Protein AF-0000000079812083 (afdb_homodimer)

Nearest PDB structures (foldseek):
  7xp0-assembly1_A-2  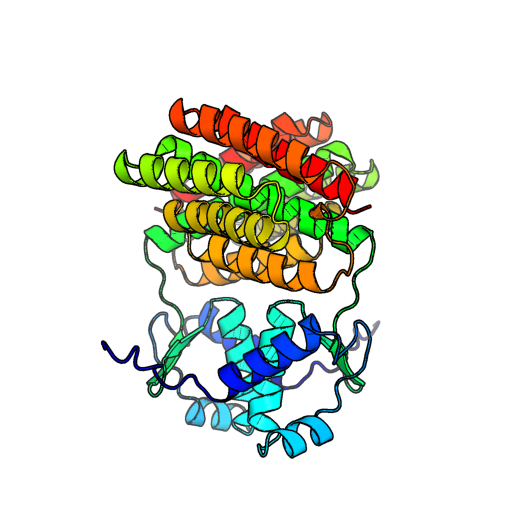TM=9.034E-01  e=1.116E-09  Pseudomonas aeruginosa PAO1
  4p9f-assembly1_A  TM=7.548E-01  e=1.574E-09  Escherichia coli UMEA 3718-1
  3sxy-assembly1_B  TM=8.326E-01  e=1.513E-08  Thermotoga maritima
  3fms-assembly1_A-2  TM=7.587E-01  e=5.713E-08  Thermotoga maritima MSB8
  2hs5-assembly1_A  TM=6.946E-01  e=3.892E-07  Rhodococcus jostii RHA1

Sequence (422 aa):
MSAVTLTPRALYEQVAEQLRQRIFRRELEPGSWIDELKIAEEFGISRTPLREALKVLAAEGLVTMKVRRGAYVTEMSDKDLHDVYHLLSLLESDAAGVVAARATPEQLRELEQLHADLAAAVQDRDRFFTINERIHMRLLEMADNRWRSQMVADLRKVMKLNRHNSLLKQGRIEDSLAEHETILAALRARDPQATVAAMSAHFAHGLEAAGMSAVTLTPRALYEQVAEQLRQRIFRRELEPGSWIDELKIAEEFGISRTPLREALKVLAAEGLVTMKVRRGAYVTEMSDKDLHDVYHLLSLLESDAAGVVAARATPEQLRELEQLHADLAAAVQDRDRFFTINERIHMRLLEMADNRWRSQMVADLRKVMKLNRHNSLLKQGRIEDSLAEHETILAALRARDPQATVAAMSAHFAHGLEAAG

Organism: NCBI:txid164759

InterPro domains:
  IPR000524 Transcription regulator HTH, GntR [PF00392] (11-73)
  IPR000524 Transcription regulator HTH, GntR [PR00035] (33-47)
  IPR000524 Transcription regulator HTH, GntR [PR00035] (47-63)
  IPR000524 Transcription regulator HTH, GntR [PS50949] (9-76)
  IPR000524 Transcription regulator HTH, GntR [SM00345] (15-73)
  IPR000524 Transcription regulator HTH, GntR [cd07377] (11-74)
  IPR008920 Transcription regulator FadR/GntR, C-terminal [G3DSA:1.20.120.530] (77-210)
  IPR008920 Transcription regulator FadR/GntR, C-terminal [SSF48008] (79-208)
  IPR011711 GntR, C-terminal [PF07729] (83-204)
  IPR011711 GntR, C-terminal [SM00895] (83-205)
  IPR036388 Winged helix-like DNA-binding domain superfamily [G3DSA:1.10.10.10] (9-75)
  IPR036390 Winged helix DNA-binding domain superfamily [SSF46785] (8-77)

pLDDT: mean 92.71, std 12.49, range [26.77, 98.94]

Structure (mmCIF, N/CA/C/O backbone):
data_AF-0000000079812083-model_v1
#
loop_
_entity.id
_entity.type
_entity.pdbx_description
1 polymer 'DNA-binding GntR family transcriptional regulator'
#
loop_
_atom_site.group_PDB
_atom_site.id
_atom_site.type_symbol
_atom_site.label_atom_id
_atom_site.label_alt_id
_atom_site.label_comp_id
_atom_site.label_asym_id
_atom_site.label_entity_id
_atom_site.label_seq_id
_atom_site.pdbx_PDB_ins_code
_atom_site.Cartn_x
_atom_site.Cartn_y
_atom_site.Cartn_z
_atom_site.occupancy
_atom_site.B_iso_or_equiv
_atom_site.auth_seq_id
_atom_site.auth_comp_id
_atom_site.auth_asym_id
_atom_site.auth_atom_id
_atom_site.pdbx_PDB_model_num
ATOM 1 N N . MET A 1 1 ? -15.312 31.938 -16.547 1 26.77 1 MET A N 1
ATOM 2 C CA . MET A 1 1 ? -15.031 31.297 -15.25 1 26.77 1 MET A CA 1
ATOM 3 C C . MET A 1 1 ? -15.281 29.797 -15.312 1 26.77 1 MET A C 1
ATOM 5 O O . MET A 1 1 ? -16.391 29.359 -15.648 1 26.77 1 MET A O 1
ATOM 9 N N . SER A 1 2 ? -14.375 28.938 -15.852 1 29.36 2 SER A N 1
ATOM 10 C CA . SER A 1 2 ? -14.508 27.531 -16.188 1 29.36 2 SER A CA 1
ATOM 11 C C . SER A 1 2 ? -14.953 26.719 -14.969 1 29.36 2 SER A C 1
ATOM 13 O O . SER A 1 2 ? -14.312 26.766 -13.914 1 29.36 2 SER A O 1
ATOM 15 N N . ALA A 1 3 ? -16.188 26.609 -14.781 1 29.62 3 ALA A N 1
ATOM 16 C CA . ALA A 1 3 ? -16.875 25.953 -13.672 1 29.62 3 ALA A CA 1
ATOM 17 C C . ALA A 1 3 ? -16.312 24.562 -13.422 1 29.62 3 ALA A C 1
ATOM 19 O O . ALA A 1 3 ? -16.25 23.734 -14.336 1 29.62 3 ALA A O 1
ATOM 20 N N . VAL A 1 4 ? -15.195 24.5 -12.742 1 34.62 4 VAL A N 1
ATOM 21 C CA . VAL A 1 4 ? -14.688 23.203 -12.305 1 34.62 4 VAL A CA 1
ATOM 22 C C . VAL A 1 4 ? -15.844 22.312 -11.867 1 34.62 4 VAL A C 1
ATOM 24 O O . VAL A 1 4 ? -16.531 22.609 -10.883 1 34.62 4 VAL A O 1
ATOM 27 N N . THR A 1 5 ? -16.625 21.938 -12.75 1 34.94 5 THR A N 1
ATOM 28 C CA . THR A 1 5 ? -17.766 21.062 -12.492 1 34.94 5 THR A CA 1
ATOM 29 C C . THR A 1 5 ? -17.359 19.906 -11.57 1 34.94 5 THR A C 1
ATOM 31 O O . THR A 1 5 ? -16.469 19.141 -11.891 1 34.94 5 THR A O 1
ATOM 34 N N . LEU A 1 6 ? -17.359 20.094 -10.312 1 42.25 6 LEU A N 1
ATOM 35 C CA . LEU A 1 6 ? -17.219 19 -9.344 1 42.25 6 LEU A CA 1
ATOM 36 C C . LEU A 1 6 ? -18.062 17.797 -9.758 1 42.25 6 LEU A C 1
ATOM 38 O O . LEU A 1 6 ? -19.266 17.922 -9.984 1 42.25 6 LEU A O 1
ATOM 42 N N . THR A 1 7 ? -17.656 17.047 -10.625 1 47.66 7 THR A N 1
ATOM 43 C CA . THR A 1 7 ? -18.375 15.812 -10.945 1 47.66 7 THR A CA 1
ATOM 44 C C . THR A 1 7 ? -18.938 15.172 -9.68 1 47.66 7 THR A C 1
ATOM 46 O O . THR A 1 7 ? -18.25 15.07 -8.664 1 47.66 7 THR A O 1
ATOM 49 N N . PRO A 1 8 ? -20.156 15.109 -9.445 1 57.25 8 PRO A N 1
ATOM 50 C CA . PRO A 1 8 ? -20.875 14.594 -8.273 1 57.25 8 PRO A CA 1
ATOM 51 C C . PRO A 1 8 ? -20.25 13.305 -7.727 1 57.25 8 PRO A C 1
ATOM 53 O O . PRO A 1 8 ? -20.047 12.352 -8.477 1 57.25 8 PRO A O 1
ATOM 56 N N . ARG A 1 9 ? -19.344 13.398 -6.73 1 72.31 9 ARG A N 1
ATOM 57 C CA . ARG A 1 9 ? -18.844 12.234 -6.02 1 72.31 9 ARG A CA 1
ATOM 58 C C . ARG A 1 9 ? -19.969 11.438 -5.383 1 72.31 9 ARG A C 1
ATOM 60 O O . ARG A 1 9 ? -21.016 12 -5.043 1 72.31 9 ARG A O 1
ATOM 67 N N . ALA A 1 10 ? -19.75 10.133 -5.406 1 86 10 ALA A N 1
ATOM 68 C CA . ALA A 1 10 ? -20.688 9.273 -4.691 1 86 10 ALA A CA 1
ATOM 69 C C . ALA A 1 10 ? -20.859 9.727 -3.246 1 86 10 ALA A C 1
ATOM 71 O O . ALA A 1 10 ? -19.922 10.273 -2.648 1 86 10 ALA A O 1
ATOM 72 N N . LEU A 1 11 ? -22.031 9.68 -2.783 1 89.62 11 LEU A N 1
ATOM 73 C CA . LEU A 1 11 ? -22.359 10.156 -1.443 1 89.62 11 LEU A CA 1
ATOM 74 C C . LEU A 1 11 ? -21.391 9.594 -0.413 1 89.62 11 LEU A C 1
ATOM 76 O O . LEU A 1 11 ? -20.906 10.32 0.459 1 89.62 11 LEU A O 1
ATOM 80 N N . TYR A 1 12 ? -21.016 8.273 -0.472 1 92.25 12 TYR A N 1
ATOM 81 C CA . TYR A 1 12 ? -20.125 7.668 0.514 1 92.25 12 TYR A CA 1
ATOM 82 C C . TYR A 1 12 ? -18.75 8.297 0.455 1 92.25 12 TYR A C 1
ATOM 84 O O . TYR A 1 12 ? -18.062 8.406 1.478 1 92.25 12 TYR A O 1
ATOM 92 N N . GLU A 1 13 ? -18.297 8.734 -0.725 1 93.62 13 GLU A N 1
ATOM 93 C CA . GLU A 1 13 ? -17 9.391 -0.871 1 93.62 13 GLU A CA 1
ATOM 94 C C . GLU A 1 13 ? -17 10.766 -0.212 1 93.62 13 GLU A C 1
ATOM 96 O O . GLU A 1 13 ? -16.016 11.164 0.398 1 93.62 13 GLU A O 1
ATOM 101 N N . GLN A 1 14 ? -18.094 11.477 -0.399 1 94.69 14 GLN A N 1
ATOM 102 C CA . GLN A 1 14 ? -18.25 12.773 0.254 1 94.69 14 GLN A CA 1
ATOM 103 C C . GLN A 1 14 ? -18.234 12.625 1.773 1 94.69 14 GLN A C 1
ATOM 105 O O . GLN A 1 14 ? -17.578 13.398 2.471 1 94.69 14 GLN A O 1
ATOM 110 N N . VAL A 1 15 ? -18.969 11.625 2.205 1 95.75 15 VAL A N 1
ATOM 111 C CA . VAL A 1 15 ? -19.047 11.352 3.637 1 95.75 15 VAL A CA 1
ATOM 112 C C . VAL A 1 15 ? -17.656 10.977 4.156 1 95.75 15 VAL A C 1
ATOM 114 O O . VAL A 1 15 ? -17.219 11.477 5.199 1 95.75 15 VAL A O 1
ATOM 117 N N . ALA A 1 16 ? -16.969 10.125 3.42 1 96.75 16 ALA A N 1
ATOM 118 C CA . ALA A 1 16 ? -15.617 9.719 3.807 1 96.75 16 ALA A CA 1
ATOM 119 C C . ALA A 1 16 ? -14.695 10.93 3.926 1 96.75 16 ALA A C 1
ATOM 121 O O . ALA A 1 16 ? -13.938 11.047 4.891 1 96.75 16 ALA A O 1
ATOM 122 N N . GLU A 1 17 ? -14.797 11.805 2.936 1 96.88 17 GLU A N 1
ATOM 123 C CA . GLU A 1 17 ? -13.953 12.992 2.941 1 96.88 17 GLU A CA 1
ATOM 124 C C . GLU A 1 17 ? -14.266 13.883 4.145 1 96.88 17 GLU A C 1
ATOM 126 O O . GLU A 1 17 ? -13.352 14.414 4.781 1 96.88 17 GLU A O 1
ATOM 131 N N . GLN A 1 18 ? -15.484 14.055 4.488 1 96.56 18 GLN A N 1
ATOM 132 C CA . GLN A 1 18 ? -15.867 14.852 5.648 1 96.56 18 GLN A CA 1
ATOM 133 C C . GLN A 1 18 ? -15.344 14.242 6.941 1 96.56 18 GLN A C 1
ATOM 135 O O . GLN A 1 18 ? -14.836 14.953 7.809 1 96.56 18 GLN A O 1
ATOM 140 N N . LEU A 1 19 ? -15.492 12.93 7.062 1 97.44 19 LEU A N 1
ATOM 141 C CA . LEU A 1 19 ? -14.992 12.242 8.25 1 97.44 19 LEU A CA 1
ATOM 142 C C . LEU A 1 19 ? -13.469 12.344 8.344 1 97.44 19 LEU A C 1
ATOM 144 O O . LEU A 1 19 ? -12.922 12.539 9.43 1 97.44 19 LEU A O 1
ATOM 148 N N . ARG A 1 20 ? -12.766 12.227 7.176 1 97.38 20 ARG A N 1
ATOM 149 C CA . ARG A 1 20 ? -11.32 12.414 7.133 1 97.38 20 ARG A CA 1
ATOM 150 C C . ARG A 1 20 ? -10.914 13.758 7.727 1 97.38 20 ARG A C 1
ATOM 152 O O . ARG A 1 20 ? -10.016 13.828 8.57 1 97.38 20 ARG A O 1
ATOM 159 N N . GLN A 1 21 ? -11.648 14.758 7.309 1 96.69 21 GLN A N 1
ATOM 160 C CA . GLN A 1 21 ? -11.336 16.109 7.762 1 96.69 21 GLN A CA 1
ATOM 161 C C . GLN A 1 21 ? -11.57 16.25 9.258 1 96.69 21 GLN A C 1
ATOM 163 O O . GLN A 1 21 ? -10.789 16.891 9.961 1 96.69 21 GLN A O 1
ATOM 168 N N . ARG A 1 22 ? -12.578 15.656 9.758 1 96.56 22 ARG A N 1
ATOM 169 C CA . ARG A 1 22 ? -12.859 15.719 11.188 1 96.56 22 ARG A CA 1
ATOM 170 C C . ARG A 1 22 ? -11.773 15 11.992 1 96.56 22 ARG A C 1
ATOM 172 O O . ARG A 1 22 ? -11.43 15.43 13.094 1 96.56 22 ARG A O 1
ATOM 179 N N . ILE A 1 23 ? -11.305 13.906 11.445 1 97 23 ILE A N 1
ATOM 180 C CA . ILE A 1 23 ? -10.211 13.172 12.086 1 97 23 ILE A CA 1
ATOM 181 C C . ILE A 1 23 ? -8.953 14.023 12.086 1 97 23 ILE A C 1
ATOM 183 O O . ILE A 1 23 ? -8.297 14.172 13.117 1 97 23 ILE A O 1
ATOM 187 N N . PHE A 1 24 ? -8.656 14.711 10.977 1 94.5 24 PHE A N 1
ATOM 188 C CA . PHE A 1 24 ? -7.445 15.508 10.836 1 94.5 24 PHE A CA 1
ATOM 189 C C . PHE A 1 24 ? -7.508 16.75 11.719 1 94.5 24 PHE A C 1
ATOM 191 O O . PHE A 1 24 ? -6.484 17.188 12.258 1 94.5 24 PHE A O 1
ATOM 198 N N . ARG A 1 25 ? -8.695 17.266 11.922 1 94.44 25 ARG A N 1
ATOM 199 C CA . ARG A 1 25 ? -8.883 18.453 12.742 1 94.44 25 ARG A CA 1
ATOM 200 C C . ARG A 1 25 ? -9.039 18.094 14.211 1 94.44 25 ARG A C 1
ATOM 202 O O . ARG A 1 25 ? -9.328 18.953 15.047 1 94.44 25 ARG A O 1
ATOM 209 N N . ARG A 1 26 ? -9.047 16.828 14.578 1 94.19 26 ARG A N 1
ATOM 210 C CA . ARG A 1 26 ? -9.102 16.297 15.938 1 94.19 26 ARG A CA 1
ATOM 211 C C . ARG A 1 26 ? -10.492 16.469 16.547 1 94.19 26 ARG A C 1
ATOM 213 O O . ARG A 1 26 ? -10.648 16.469 17.766 1 94.19 26 ARG A O 1
ATOM 220 N N . GLU A 1 27 ? -11.414 16.656 15.68 1 95.88 27 GLU A N 1
ATOM 221 C CA . GLU A 1 27 ? -12.797 16.594 16.141 1 95.88 27 GLU A CA 1
ATOM 222 C C . GLU A 1 27 ? -13.195 15.156 16.484 1 95.88 27 GLU A C 1
ATOM 224 O O . GLU A 1 27 ? -14.062 14.93 17.328 1 95.88 27 GLU A O 1
ATOM 229 N N . LEU A 1 28 ? -12.641 14.211 15.82 1 96.81 28 LEU A N 1
ATOM 230 C CA . LEU A 1 28 ? -12.602 12.789 16.156 1 96.81 28 LEU A CA 1
ATOM 231 C C . LEU A 1 28 ? -11.195 12.359 16.547 1 96.81 28 LEU A C 1
ATOM 233 O O . LEU A 1 28 ? -10.336 12.18 15.68 1 96.81 28 LEU A O 1
ATOM 237 N N . GLU A 1 29 ? -10.953 12.133 17.75 1 95.12 29 GLU A N 1
ATOM 238 C CA . GLU A 1 29 ? -9.602 11.938 18.266 1 95.12 29 GLU A CA 1
ATOM 239 C C . GLU A 1 29 ? -9.141 10.5 18.062 1 95.12 29 GLU A C 1
ATOM 241 O O . GLU A 1 29 ? -9.945 9.57 18.094 1 95.12 29 GLU A O 1
ATOM 246 N N . PRO A 1 30 ? -7.852 10.328 17.984 1 95.25 30 PRO A N 1
ATOM 247 C CA . PRO A 1 30 ? -7.336 8.961 17.906 1 95.25 30 PRO A CA 1
ATOM 248 C C . PRO A 1 30 ? -7.785 8.102 19.094 1 95.25 30 PRO A C 1
ATOM 250 O O . PRO A 1 30 ? -7.738 8.562 20.25 1 95.25 30 PRO A O 1
ATOM 253 N N . GLY A 1 31 ? -8.266 6.969 18.781 1 95.69 31 GLY A N 1
ATOM 254 C CA . GLY A 1 31 ? -8.703 6.047 19.812 1 95.69 31 GLY A CA 1
ATOM 255 C C . GLY A 1 31 ? -10.172 6.191 20.156 1 95.69 31 GLY A C 1
ATOM 256 O O . GLY A 1 31 ? -10.742 5.324 20.828 1 95.69 31 GLY A O 1
ATOM 257 N N . SER A 1 32 ? -10.82 7.223 19.688 1 96.75 32 SER A N 1
ATOM 258 C CA . SER A 1 32 ? -12.203 7.484 20.078 1 96.75 32 SER A CA 1
ATOM 259 C C . SER A 1 32 ? -13.18 6.645 19.25 1 96.75 32 SER A C 1
ATOM 261 O O . SER A 1 32 ? -12.914 6.34 18.094 1 96.75 32 SER A O 1
ATOM 263 N N . TRP A 1 33 ? -14.219 6.34 19.844 1 97.44 33 TRP A N 1
ATOM 264 C CA . TRP A 1 33 ? -15.336 5.656 19.188 1 97.44 33 TRP A CA 1
ATOM 265 C C . TRP A 1 33 ? -16.094 6.605 18.266 1 97.44 33 TRP A C 1
ATOM 267 O O . TRP A 1 33 ? -16.328 7.766 18.625 1 97.44 33 TRP A O 1
ATOM 277 N N . ILE A 1 34 ? -16.516 6.102 17.141 1 97.75 34 ILE A N 1
ATOM 278 C CA . ILE A 1 34 ? -17.281 6.875 16.172 1 97.75 34 ILE A CA 1
ATOM 279 C C . ILE A 1 34 ? -18.766 6.562 16.328 1 97.75 34 ILE A C 1
ATOM 281 O O . ILE A 1 34 ? -19.219 5.461 16 1 97.75 34 ILE A O 1
ATOM 285 N N . ASP A 1 35 ? -19.547 7.504 16.766 1 97 35 ASP A N 1
ATOM 286 C CA . ASP A 1 35 ? -21 7.367 16.938 1 97 35 ASP A CA 1
ATOM 287 C C . ASP A 1 35 ? -21.719 7.492 15.594 1 97 35 ASP A C 1
ATOM 289 O O . ASP A 1 35 ? -22.078 8.594 15.18 1 97 35 ASP A O 1
ATOM 293 N N . GLU A 1 36 ? -21.953 6.387 14.969 1 95.94 36 GLU A N 1
ATOM 294 C CA . GLU A 1 36 ? -22.516 6.348 13.617 1 95.94 36 GLU A CA 1
ATOM 295 C C . GLU A 1 36 ? -23.875 7.035 13.57 1 95.94 36 GLU A C 1
ATOM 297 O O . GLU A 1 36 ? -24.172 7.777 12.633 1 95.94 36 GLU A O 1
ATOM 302 N N . LEU A 1 37 ? -24.703 6.773 14.602 1 95.75 37 LEU A N 1
ATOM 303 C CA . LEU A 1 37 ? -26.047 7.344 14.641 1 95.75 37 LEU A CA 1
ATOM 304 C C . LEU A 1 37 ? -25.984 8.867 14.719 1 95.75 37 LEU A C 1
ATOM 306 O O . LEU A 1 37 ? -26.656 9.555 13.945 1 95.75 37 LEU A O 1
ATOM 310 N N . LYS A 1 38 ? -25.234 9.375 15.547 1 96.75 38 LYS A N 1
ATOM 311 C CA . LYS A 1 38 ? -25.094 10.82 15.742 1 96.75 38 LYS A CA 1
ATOM 312 C C . LYS A 1 38 ? -24.562 11.492 14.477 1 96.75 38 LYS A C 1
ATOM 314 O O . LYS A 1 38 ? -25.094 12.523 14.055 1 96.75 38 LYS A O 1
ATOM 319 N N . ILE A 1 39 ? -23.562 10.906 13.844 1 96.44 39 ILE A N 1
ATOM 320 C CA . ILE A 1 39 ? -22.938 11.5 12.672 1 96.44 39 ILE A CA 1
ATOM 321 C C . ILE A 1 39 ? -23.906 11.453 11.492 1 96.44 39 ILE A C 1
ATOM 323 O O . ILE A 1 39 ? -24.016 12.414 10.727 1 96.44 39 ILE A O 1
ATOM 327 N N . ALA A 1 40 ? -24.594 10.312 11.359 1 95.62 40 ALA A N 1
ATOM 328 C CA . ALA A 1 40 ? -25.594 10.203 10.297 1 95.62 40 ALA A CA 1
ATOM 329 C C . ALA A 1 40 ? -26.656 11.281 10.43 1 95.62 40 ALA A C 1
ATOM 331 O O . ALA A 1 40 ? -27.047 11.906 9.445 1 95.62 40 ALA A O 1
ATOM 332 N N . GLU A 1 41 ? -27.094 11.531 11.664 1 95.94 41 GLU A N 1
ATOM 333 C CA . GLU A 1 41 ? -28.078 12.562 11.938 1 95.94 41 GLU A CA 1
ATOM 334 C C . GLU A 1 41 ? -27.531 13.953 11.609 1 95.94 41 GLU A C 1
ATOM 336 O O . GLU A 1 41 ? -28.219 14.758 10.977 1 95.94 41 GLU A O 1
ATOM 341 N N . GLU A 1 42 ? -26.375 14.203 11.93 1 95.69 42 GLU A N 1
ATOM 342 C CA . GLU A 1 42 ? -25.734 15.484 11.672 1 95.69 42 GLU A CA 1
ATOM 343 C C . GLU A 1 42 ? -25.625 15.766 10.172 1 95.69 42 GLU A C 1
ATOM 345 O O . GLU A 1 42 ? -25.797 16.906 9.734 1 95.69 42 GLU A O 1
ATOM 350 N N . PHE A 1 43 ? -25.312 14.688 9.461 1 94.81 43 PHE A N 1
ATOM 351 C CA . PHE A 1 43 ? -25.094 14.844 8.023 1 94.81 43 PHE A CA 1
ATOM 352 C C . PHE A 1 43 ? -26.422 14.758 7.273 1 94.81 43 PHE A C 1
ATOM 354 O O . PHE A 1 43 ? -26.484 15.031 6.074 1 94.81 43 PHE A O 1
ATOM 361 N N . GLY A 1 44 ? -27.484 14.344 7.93 1 95.12 44 GLY A N 1
ATOM 362 C CA . GLY A 1 44 ? -28.781 14.188 7.293 1 95.12 44 GLY A CA 1
ATOM 363 C C . GLY A 1 44 ? -28.844 13.023 6.328 1 95.12 44 GLY A C 1
ATOM 364 O O . GLY A 1 44 ? -29.453 13.117 5.262 1 95.12 44 GLY A O 1
ATOM 365 N N . ILE A 1 45 ? -28.141 12 6.664 1 94.19 45 ILE A N 1
ATOM 366 C CA . ILE A 1 45 ? -28.094 10.828 5.789 1 94.19 45 ILE A CA 1
ATOM 367 C C . ILE A 1 45 ? -28.438 9.578 6.59 1 94.19 45 ILE A C 1
ATOM 369 O O . ILE A 1 45 ? -28.531 9.625 7.82 1 94.19 45 ILE A O 1
ATOM 373 N N . SER A 1 46 ? -28.688 8.492 5.832 1 91.94 46 SER A N 1
ATOM 374 C CA . SER A 1 46 ? -28.859 7.195 6.48 1 91.94 46 SER A CA 1
ATOM 375 C C . SER A 1 46 ? -27.516 6.609 6.91 1 91.94 46 SER A C 1
ATOM 377 O O . SER A 1 46 ? -26.453 7.133 6.551 1 91.94 46 SER A O 1
ATOM 379 N N . ARG A 1 47 ? -27.516 5.492 7.594 1 92.5 47 ARG A N 1
ATOM 380 C CA . ARG A 1 47 ? -26.281 4.871 8.07 1 92.5 47 ARG A CA 1
ATOM 381 C C . ARG A 1 47 ? -25.578 4.113 6.949 1 92.5 47 ARG A C 1
ATOM 383 O O . ARG A 1 47 ? -24.391 3.801 7.055 1 92.5 47 ARG A O 1
ATOM 390 N N . THR A 1 48 ? -26.328 3.85 5.949 1 89.81 48 THR A N 1
ATOM 391 C CA . THR A 1 48 ? -25.781 3.029 4.875 1 89.81 48 THR A CA 1
ATOM 392 C C . THR A 1 48 ? -24.578 3.717 4.23 1 89.81 48 THR A C 1
ATOM 394 O O . THR A 1 48 ? -23.469 3.182 4.242 1 89.81 48 THR A O 1
ATOM 397 N N . PRO A 1 49 ? -24.734 4.922 3.701 1 92.69 49 PRO A N 1
ATOM 398 C CA . PRO A 1 49 ? -23.578 5.582 3.109 1 92.69 49 PRO A CA 1
ATOM 399 C C . PRO A 1 49 ? -22.469 5.863 4.133 1 92.69 49 PRO A C 1
ATOM 401 O O . PRO A 1 49 ? -21.281 5.875 3.783 1 92.69 49 PRO A O 1
ATOM 404 N N . LEU A 1 50 ? -22.828 6.105 5.355 1 95.25 50 LEU A N 1
ATOM 405 C CA . LEU A 1 50 ? -21.844 6.309 6.41 1 95.25 50 LEU A CA 1
ATOM 406 C C . LEU A 1 50 ? -21.016 5.047 6.621 1 95.25 50 LEU A C 1
ATOM 408 O O . LEU A 1 50 ? -19.781 5.121 6.715 1 95.25 50 LEU A O 1
ATOM 412 N N . ARG A 1 51 ? -21.672 3.943 6.648 1 94.62 51 ARG A N 1
ATOM 413 C CA . ARG A 1 51 ? -20.969 2.674 6.848 1 94.62 51 ARG A CA 1
ATOM 414 C C . ARG A 1 51 ? -20.078 2.344 5.656 1 94.62 51 ARG A C 1
ATOM 416 O O . ARG A 1 51 ? -18.984 1.8 5.824 1 94.62 51 ARG A O 1
ATOM 423 N N . GLU A 1 52 ? -20.547 2.664 4.488 1 94.81 52 GLU A N 1
ATOM 424 C CA . GLU A 1 52 ? -19.688 2.537 3.309 1 94.81 52 GLU A CA 1
ATOM 425 C C . GLU A 1 52 ? -18.438 3.412 3.432 1 94.81 52 GLU A C 1
ATOM 427 O O . GLU A 1 52 ? -17.328 2.969 3.129 1 94.81 52 GLU A O 1
ATOM 432 N N . ALA A 1 53 ? -18.625 4.621 3.883 1 95.94 53 ALA A N 1
ATOM 433 C CA . ALA A 1 53 ? -17.531 5.559 4.074 1 95.94 53 ALA A CA 1
ATOM 434 C C . ALA A 1 53 ? -16.531 5.031 5.105 1 95.94 53 ALA A C 1
ATOM 436 O O . ALA A 1 53 ? -15.32 5.156 4.926 1 95.94 53 ALA A O 1
ATOM 437 N N . LEU A 1 54 ? -17.078 4.441 6.168 1 96.94 54 LEU A N 1
ATOM 438 C CA . LEU A 1 54 ? -16.219 3.912 7.23 1 96.94 54 LEU A CA 1
ATOM 439 C C . LEU A 1 54 ? -15.359 2.768 6.715 1 96.94 54 LEU A C 1
ATOM 441 O O . LEU A 1 54 ? -14.219 2.594 7.16 1 96.94 54 LEU A O 1
ATOM 445 N N . LYS A 1 55 ? -15.828 1.975 5.723 1 95.56 55 LYS A N 1
ATOM 446 C CA . LYS A 1 55 ? -15.016 0.916 5.125 1 95.56 55 LYS A CA 1
ATOM 447 C C . LYS A 1 55 ? -13.859 1.498 4.316 1 95.56 55 LYS A C 1
ATOM 449 O O . LYS A 1 55 ? -12.758 0.953 4.324 1 95.56 55 LYS A O 1
ATOM 454 N N . VAL A 1 56 ? -14.148 2.602 3.674 1 94.94 56 VAL A N 1
ATOM 455 C CA . VAL A 1 56 ? -13.102 3.293 2.928 1 94.94 56 VAL A CA 1
ATOM 456 C C . VAL A 1 56 ? -12.023 3.783 3.889 1 94.94 56 VAL A C 1
ATOM 458 O O . VAL A 1 56 ? -10.836 3.537 3.674 1 94.94 56 VAL A O 1
ATOM 461 N N . LEU A 1 57 ? -12.453 4.406 4.98 1 97.56 57 LEU A N 1
ATOM 462 C CA . LEU A 1 57 ? -11.508 4.953 5.949 1 97.56 57 LEU A CA 1
ATOM 463 C C . LEU A 1 57 ? -10.734 3.838 6.648 1 97.56 57 LEU A C 1
ATOM 465 O O . LEU A 1 57 ? -9.57 4.012 6.996 1 97.56 57 LEU A O 1
ATOM 469 N N . ALA A 1 58 ? -11.414 2.688 6.848 1 96.44 58 ALA A N 1
ATOM 470 C CA . ALA A 1 58 ? -10.742 1.53 7.434 1 96.44 58 ALA A CA 1
ATOM 471 C C . ALA A 1 58 ? -9.648 1.004 6.508 1 96.44 58 ALA A C 1
ATOM 473 O O . ALA A 1 58 ? -8.539 0.689 6.961 1 96.44 58 ALA A O 1
ATOM 474 N N . ALA A 1 59 ? -9.938 0.986 5.297 1 93.44 59 ALA A N 1
ATOM 475 C CA . ALA A 1 59 ? -8.961 0.529 4.312 1 93.44 59 ALA A CA 1
ATOM 476 C C . ALA A 1 59 ? -7.773 1.484 4.238 1 93.44 59 ALA A C 1
ATOM 478 O O . ALA A 1 59 ? -6.641 1.06 3.996 1 93.44 59 ALA A O 1
ATOM 479 N N . GLU A 1 60 ? -8.023 2.736 4.453 1 95.38 60 GLU A N 1
ATOM 480 C CA . GLU A 1 60 ? -6.973 3.748 4.441 1 95.38 60 GLU A CA 1
ATOM 481 C C . GLU A 1 60 ? -6.148 3.703 5.727 1 95.38 60 GLU A C 1
ATOM 483 O O . GLU A 1 60 ? -5.09 4.324 5.812 1 95.38 60 GLU A O 1
ATOM 488 N N . GLY A 1 61 ? -6.68 3.041 6.777 1 96.25 61 GLY A N 1
ATOM 489 C CA . GLY A 1 61 ? -5.98 2.922 8.047 1 96.25 61 GLY A CA 1
ATOM 490 C C . GLY A 1 61 ? -6.367 3.996 9.047 1 96.25 61 GLY A C 1
ATOM 491 O O . GLY A 1 61 ? -5.82 4.047 10.148 1 96.25 61 GLY A O 1
ATOM 492 N N . LEU A 1 62 ? -7.324 4.852 8.734 1 97.5 62 LEU A N 1
ATOM 493 C CA . LEU A 1 62 ? -7.703 5.961 9.602 1 97.5 62 LEU A CA 1
ATOM 494 C C . LEU A 1 62 ? -8.703 5.504 10.656 1 97.5 62 LEU A C 1
ATOM 496 O O . LEU A 1 62 ? -8.844 6.141 11.703 1 97.5 62 LEU A O 1
ATOM 500 N N . VAL A 1 63 ? -9.445 4.383 10.312 1 97.81 63 VAL A N 1
ATOM 501 C CA . VAL A 1 63 ? -10.469 3.828 11.188 1 97.81 63 VAL A CA 1
ATOM 502 C C . VAL A 1 63 ? -10.211 2.34 11.406 1 97.81 63 VAL A C 1
ATOM 504 O O . VAL A 1 63 ? -9.773 1.638 10.492 1 97.81 63 VAL A O 1
ATOM 507 N N . THR A 1 64 ? -10.406 1.898 12.602 1 96.75 64 THR A N 1
ATOM 508 C CA . THR A 1 64 ? -10.336 0.481 12.938 1 96.75 64 THR A CA 1
ATOM 509 C C . THR A 1 64 ? -11.727 -0.063 13.273 1 96.75 64 THR A C 1
ATOM 511 O O . THR A 1 64 ? -12.414 0.473 14.141 1 96.75 64 THR A O 1
ATOM 514 N N . MET A 1 65 ? -12.109 -1.123 12.562 1 94.94 65 MET A N 1
ATOM 515 C CA . MET A 1 65 ? -13.375 -1.787 12.844 1 94.94 65 MET A CA 1
ATOM 516 C C . MET A 1 65 ? -13.211 -2.846 13.93 1 94.94 65 MET A C 1
ATOM 518 O O . MET A 1 65 ? -12.297 -3.674 13.859 1 94.94 65 MET A O 1
ATOM 522 N N . LYS A 1 66 ? -13.961 -2.783 14.953 1 93.19 66 LYS A N 1
ATOM 523 C CA . LYS A 1 66 ? -13.961 -3.795 16 1 93.19 66 LYS A CA 1
ATOM 524 C C . LYS A 1 66 ? -15.266 -4.586 16.016 1 93.19 66 LYS A C 1
ATOM 526 O O . LYS A 1 66 ? -16.344 -4.004 16.062 1 93.19 66 LYS A O 1
ATOM 531 N N . VAL A 1 67 ? -15.164 -5.887 15.961 1 87.88 67 VAL A N 1
ATOM 532 C CA . VAL A 1 67 ? -16.328 -6.77 15.883 1 87.88 67 VAL A CA 1
ATOM 533 C C . VAL A 1 67 ? -17.25 -6.516 17.062 1 87.88 67 VAL A C 1
ATOM 535 O O . VAL A 1 67 ? -16.812 -6.531 18.219 1 87.88 67 VAL A O 1
ATOM 538 N N . ARG A 1 68 ? -18.438 -6.176 16.797 1 87.75 68 ARG A N 1
ATOM 539 C CA . ARG A 1 68 ? -19.531 -5.977 17.75 1 87.75 68 ARG A CA 1
ATOM 540 C C . ARG A 1 68 ? -19.297 -4.738 18.609 1 87.75 68 ARG A C 1
ATOM 542 O O . ARG A 1 68 ? -19.953 -4.551 19.625 1 87.75 68 ARG A O 1
ATOM 549 N N . ARG A 1 69 ? -18.219 -3.945 18.297 1 93 69 ARG A N 1
ATOM 550 C CA . ARG A 1 69 ? -17.922 -2.758 19.094 1 93 69 ARG A CA 1
ATOM 551 C C . ARG A 1 69 ? -17.953 -1.5 18.219 1 93 69 ARG A C 1
ATOM 553 O O . ARG A 1 69 ? -17.906 -0.384 18.75 1 93 69 ARG A O 1
ATOM 560 N N . GLY A 1 70 ? -17.953 -1.724 16.906 1 94.44 70 GLY A N 1
ATOM 561 C CA . GLY A 1 70 ? -18.109 -0.572 16.031 1 94.44 70 GLY A CA 1
ATOM 562 C C . GLY A 1 70 ? -16.797 -0.047 15.5 1 94.44 70 GLY A C 1
ATOM 563 O O . GLY A 1 70 ? -15.844 -0.809 15.32 1 94.44 70 GLY A O 1
ATOM 564 N N . ALA A 1 71 ? -16.781 1.222 15.078 1 97 71 ALA A N 1
ATOM 565 C CA . ALA A 1 71 ? -15.633 1.866 14.43 1 97 71 ALA A CA 1
ATOM 566 C C . ALA A 1 71 ? -14.922 2.816 15.391 1 97 71 ALA A C 1
ATOM 568 O O . ALA A 1 71 ? -15.57 3.52 16.172 1 97 71 ALA A O 1
ATOM 569 N N . TYR A 1 72 ? -13.641 2.805 15.375 1 98.12 72 TYR A N 1
ATOM 570 C CA . TYR A 1 72 ? -12.812 3.691 16.172 1 98.12 72 TYR A CA 1
ATOM 571 C C . TYR A 1 72 ? -11.789 4.418 15.312 1 98.12 72 TYR A C 1
ATOM 573 O O . TYR A 1 72 ? -11.297 3.861 14.328 1 98.12 72 TYR A O 1
ATOM 581 N N . VAL A 1 73 ? -11.484 5.629 15.656 1 98.19 73 VAL A N 1
ATOM 582 C CA . VAL A 1 73 ? -10.352 6.281 15.008 1 98.19 73 VAL A CA 1
ATOM 583 C C . VAL A 1 73 ? -9.055 5.562 15.383 1 98.19 73 VAL A C 1
ATOM 585 O O . VAL A 1 73 ? -8.812 5.281 16.562 1 98.19 73 VAL A O 1
ATOM 588 N N . THR A 1 74 ? -8.227 5.27 14.43 1 97.06 74 THR A N 1
ATOM 589 C CA . THR A 1 74 ? -7 4.508 14.641 1 97.06 74 THR A CA 1
ATOM 590 C C . THR A 1 74 ? -6.035 5.27 15.547 1 97.06 74 THR A C 1
ATOM 592 O O . THR A 1 74 ? -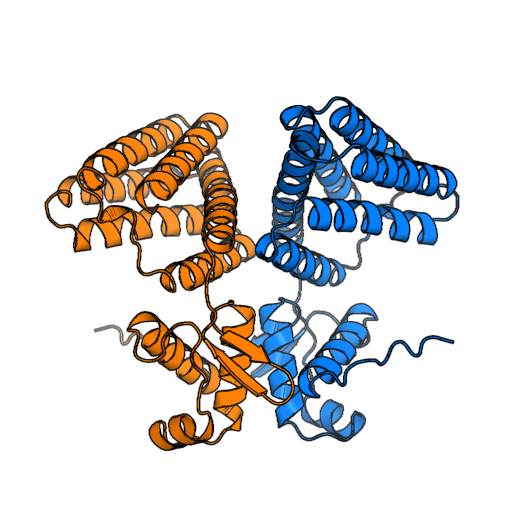5.883 6.488 15.414 1 97.06 74 THR A O 1
ATOM 595 N N . GLU A 1 75 ? -5.434 4.555 16.469 1 94.31 75 GLU A N 1
ATOM 596 C CA . GLU A 1 75 ? -4.355 5.078 17.297 1 94.31 75 GLU A CA 1
ATOM 597 C C . GLU A 1 75 ? -2.996 4.566 16.828 1 94.31 75 GLU A C 1
ATOM 599 O O . GLU A 1 75 ? -2.857 3.396 16.469 1 94.31 75 GLU A O 1
ATOM 604 N N . MET A 1 76 ? -2.068 5.465 16.906 1 91.69 76 MET A N 1
ATOM 605 C CA . MET A 1 76 ? -0.731 5.125 16.438 1 91.69 76 MET A CA 1
ATOM 606 C C . MET A 1 76 ? 0.247 4.996 17.594 1 91.69 76 MET A C 1
ATOM 608 O O . MET A 1 76 ? 0.29 5.855 18.484 1 91.69 76 MET A O 1
ATOM 612 N N . SER A 1 77 ? 0.963 3.893 17.656 1 92.62 77 SER A N 1
ATOM 613 C CA . SER A 1 77 ? 2.088 3.734 18.562 1 92.62 77 SER A CA 1
ATOM 614 C C . SER A 1 77 ? 3.369 4.309 17.969 1 92.62 77 SER A C 1
ATOM 616 O O . SER A 1 77 ? 3.395 4.707 16.812 1 92.62 77 SER A O 1
ATOM 618 N N . ASP A 1 78 ? 4.445 4.359 18.781 1 91.69 78 ASP A N 1
ATOM 619 C CA . ASP A 1 78 ? 5.754 4.762 18.266 1 91.69 78 ASP A CA 1
ATOM 620 C C . ASP A 1 78 ? 6.238 3.805 17.188 1 91.69 78 ASP A C 1
ATOM 622 O O . ASP A 1 78 ? 6.848 4.23 16.203 1 91.69 78 ASP A O 1
ATOM 626 N N . LYS A 1 79 ? 5.961 2.576 17.359 1 95.25 79 LYS A N 1
ATOM 627 C CA . LYS A 1 79 ? 6.336 1.591 16.359 1 95.25 79 LYS A CA 1
ATOM 628 C C . LYS A 1 79 ? 5.586 1.83 15.047 1 95.25 79 LYS A C 1
ATOM 630 O O . LYS A 1 79 ? 6.16 1.709 13.969 1 95.25 79 LYS A O 1
ATOM 635 N N . ASP A 1 80 ? 4.277 2.17 15.195 1 93.81 80 ASP A N 1
ATOM 636 C CA . ASP A 1 80 ? 3.488 2.473 14 1 93.81 80 ASP A CA 1
ATOM 637 C C . ASP A 1 80 ? 4.086 3.648 13.234 1 93.81 80 ASP A C 1
ATOM 639 O O . ASP A 1 80 ? 4.191 3.605 12 1 93.81 80 ASP A O 1
ATOM 643 N N . LEU A 1 81 ? 4.453 4.641 13.984 1 91.75 81 LEU A N 1
ATOM 644 C CA . LEU A 1 81 ? 5.031 5.832 13.367 1 91.75 81 LEU A CA 1
ATOM 645 C C . LEU A 1 81 ? 6.312 5.484 12.609 1 91.75 81 LEU A C 1
ATOM 647 O O . LEU A 1 81 ? 6.484 5.887 11.461 1 91.75 81 LEU A O 1
ATOM 651 N N . HIS A 1 82 ? 7.16 4.723 13.219 1 94.75 82 HIS A N 1
ATOM 652 C CA . HIS A 1 82 ? 8.414 4.301 12.602 1 94.75 82 HIS A CA 1
ATOM 653 C C . HIS A 1 82 ? 8.164 3.461 11.359 1 94.75 82 HIS A C 1
ATOM 655 O O . HIS A 1 82 ? 8.812 3.658 10.328 1 94.75 82 HIS A O 1
ATOM 661 N N . ASP A 1 83 ? 7.23 2.557 11.469 1 96.81 83 ASP A N 1
ATOM 662 C CA . ASP A 1 83 ? 6.922 1.653 10.367 1 96.81 83 ASP A CA 1
ATOM 663 C C . ASP A 1 83 ? 6.371 2.42 9.164 1 96.81 83 ASP A C 1
ATOM 665 O O . ASP A 1 83 ? 6.754 2.156 8.023 1 96.81 83 ASP A O 1
ATOM 669 N N . VAL A 1 84 ? 5.488 3.375 9.414 1 95.69 84 VAL A N 1
ATOM 670 C CA . VAL A 1 84 ? 4.887 4.168 8.344 1 95.69 84 VAL A CA 1
ATOM 671 C C . VAL A 1 84 ? 5.949 5.051 7.695 1 95.69 84 VAL A C 1
ATOM 673 O O . VAL A 1 84 ? 6.027 5.137 6.469 1 95.69 84 VAL A O 1
ATOM 676 N N . TYR A 1 85 ? 6.816 5.676 8.469 1 94.69 85 TYR A N 1
ATOM 677 C CA . TYR A 1 85 ? 7.887 6.508 7.934 1 94.69 85 TYR A CA 1
ATOM 678 C C . TYR A 1 85 ? 8.836 5.688 7.07 1 94.69 85 TYR A C 1
ATOM 680 O O . TYR A 1 85 ? 9.289 6.152 6.02 1 94.69 85 TYR A O 1
ATOM 688 N N . HIS A 1 86 ? 9.102 4.527 7.555 1 97.56 86 HIS A N 1
ATOM 689 C CA . HIS A 1 86 ? 9.969 3.629 6.801 1 97.56 86 HIS A CA 1
ATOM 690 C C . HIS A 1 86 ? 9.398 3.344 5.418 1 97.56 86 HIS A C 1
ATOM 692 O O . HIS A 1 86 ? 10.117 3.406 4.418 1 97.56 86 HIS A O 1
ATOM 698 N N . LEU A 1 87 ? 8.141 3.074 5.371 1 98.5 87 LEU A N 1
ATOM 699 C CA . LEU A 1 87 ? 7.508 2.74 4.102 1 98.5 87 LEU A CA 1
ATOM 700 C C . LEU A 1 87 ? 7.398 3.973 3.209 1 98.5 87 LEU A C 1
ATOM 702 O O . LEU A 1 87 ? 7.57 3.879 1.99 1 98.5 87 LEU A O 1
ATOM 706 N N . LEU A 1 88 ? 7.078 5.156 3.797 1 97.94 88 LEU A N 1
ATOM 707 C CA . LEU A 1 88 ? 7.09 6.391 3.018 1 97.94 88 LEU A CA 1
ATOM 708 C C . LEU A 1 88 ? 8.461 6.629 2.4 1 97.94 88 LEU A C 1
ATOM 710 O O . LEU A 1 88 ? 8.57 6.914 1.205 1 97.94 88 LEU A O 1
ATOM 714 N N . SER A 1 89 ? 9.484 6.469 3.246 1 98.44 89 SER A N 1
ATOM 715 C CA . SER A 1 89 ? 10.852 6.613 2.762 1 98.44 89 SER A CA 1
ATOM 716 C C . SER A 1 89 ? 11.125 5.672 1.595 1 98.44 89 SER A C 1
ATOM 718 O O . SER A 1 89 ? 11.617 6.098 0.548 1 98.44 89 SER A O 1
ATOM 720 N N . LEU A 1 90 ? 10.758 4.461 1.759 1 98.75 90 LEU A N 1
ATOM 721 C CA . LEU A 1 90 ? 11.016 3.434 0.754 1 98.75 90 LEU A CA 1
ATOM 722 C C . LEU A 1 90 ? 10.305 3.766 -0.555 1 98.75 90 LEU A C 1
ATOM 724 O O . LEU A 1 90 ? 10.938 3.807 -1.613 1 98.75 90 LEU A O 1
ATOM 728 N N . LEU A 1 91 ? 9.031 4.051 -0.511 1 98.88 91 LEU A N 1
ATOM 729 C CA . LEU A 1 91 ? 8.188 4.234 -1.687 1 98.88 91 LEU A CA 1
ATOM 730 C C . LEU A 1 91 ? 8.523 5.543 -2.395 1 98.88 91 LEU A C 1
ATOM 732 O O . LEU A 1 91 ? 8.617 5.586 -3.623 1 98.88 91 LEU A O 1
ATOM 736 N N . GLU A 1 92 ? 8.688 6.613 -1.649 1 98.81 92 GLU A N 1
ATOM 737 C CA . GLU A 1 92 ? 8.945 7.91 -2.266 1 98.81 92 GLU A CA 1
ATOM 738 C C . GLU A 1 92 ? 10.375 8 -2.781 1 98.81 92 GLU A C 1
ATOM 740 O O . GLU A 1 92 ? 10.641 8.656 -3.793 1 98.81 92 GLU A O 1
ATOM 745 N N . SER A 1 93 ? 11.359 7.324 -2.061 1 98.88 93 SER A N 1
ATOM 746 C CA . SER A 1 93 ? 12.711 7.246 -2.596 1 98.88 93 SER A CA 1
ATOM 747 C C . SER A 1 93 ? 12.742 6.48 -3.914 1 98.88 93 SER A C 1
ATOM 749 O O . SER A 1 93 ? 13.406 6.898 -4.867 1 98.88 93 SER A O 1
ATOM 751 N N . ASP A 1 94 ? 12.031 5.371 -3.957 1 98.81 94 ASP A N 1
ATOM 752 C CA . ASP A 1 94 ? 11.93 4.602 -5.191 1 98.81 94 ASP A CA 1
ATOM 753 C C . ASP A 1 94 ? 11.352 5.449 -6.324 1 98.81 94 ASP A C 1
ATOM 755 O O . ASP A 1 94 ? 11.859 5.422 -7.445 1 98.81 94 ASP A O 1
ATOM 759 N N . ALA A 1 95 ? 10.234 6.219 -6.047 1 98.88 95 ALA A N 1
ATOM 760 C CA . ALA A 1 95 ? 9.625 7.105 -7.039 1 98.88 95 ALA A CA 1
ATOM 761 C C . ALA A 1 95 ? 10.633 8.133 -7.543 1 98.88 95 ALA A C 1
ATOM 763 O O . ALA A 1 95 ? 10.734 8.367 -8.75 1 98.88 95 ALA A O 1
ATOM 764 N N . ALA A 1 96 ? 11.367 8.711 -6.625 1 98.94 96 ALA A N 1
ATOM 765 C CA . ALA A 1 96 ? 12.367 9.711 -6.992 1 98.94 96 ALA A CA 1
ATOM 766 C C . ALA A 1 96 ? 13.438 9.109 -7.895 1 98.94 96 ALA A C 1
ATOM 768 O O . ALA A 1 96 ? 13.906 9.766 -8.828 1 98.94 96 ALA A O 1
ATOM 769 N N . GLY A 1 97 ? 13.844 7.879 -7.598 1 98.81 97 GLY A N 1
ATOM 770 C CA . GLY A 1 97 ? 14.797 7.195 -8.461 1 98.81 97 GLY A CA 1
ATOM 771 C C . GLY A 1 97 ? 14.281 6.996 -9.875 1 98.81 97 GLY A C 1
ATOM 772 O O . GLY A 1 97 ? 15.023 7.191 -10.836 1 98.81 97 GLY A O 1
ATOM 773 N N . VAL A 1 98 ? 13.055 6.594 -9.992 1 98.75 98 VAL A N 1
ATOM 774 C CA . VAL A 1 98 ? 12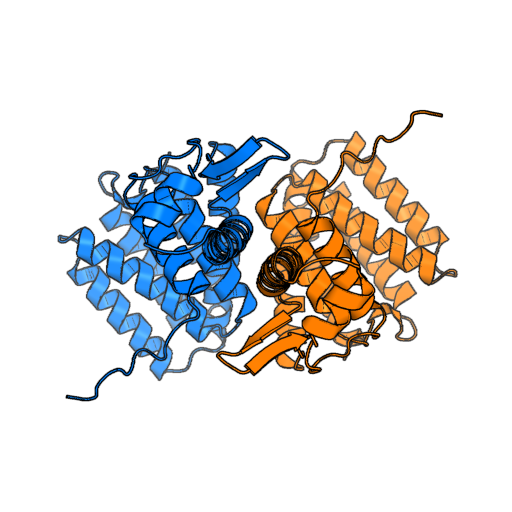.43 6.426 -11.297 1 98.75 98 VAL A CA 1
ATOM 775 C C . VAL A 1 98 ? 12.461 7.75 -12.055 1 98.75 98 VAL A C 1
ATOM 777 O O . VAL A 1 98 ? 12.797 7.785 -13.242 1 98.75 98 VAL A O 1
ATOM 780 N N . VAL A 1 99 ? 12.102 8.844 -11.383 1 98.81 99 VAL A N 1
ATOM 781 C CA . VAL A 1 99 ? 12.062 10.164 -12 1 98.81 99 VAL A CA 1
ATOM 782 C C . VAL A 1 99 ? 13.461 10.562 -12.453 1 98.81 99 VAL A C 1
ATOM 784 O O . VAL A 1 99 ? 13.641 11.109 -13.547 1 98.81 99 VAL A O 1
ATOM 787 N N . ALA A 1 100 ? 14.492 10.312 -11.609 1 98.88 100 ALA A N 1
ATOM 788 C CA . ALA A 1 100 ? 15.867 10.625 -11.977 1 98.88 100 ALA A CA 1
ATOM 789 C C . ALA A 1 100 ? 16.25 9.953 -13.297 1 98.88 100 ALA A C 1
ATOM 791 O O . ALA A 1 100 ? 16.969 10.539 -14.109 1 98.88 100 ALA A O 1
ATOM 792 N N . ALA A 1 101 ? 15.742 8.773 -13.508 1 98.5 101 ALA A N 1
ATOM 793 C CA . ALA A 1 101 ? 16.109 7.973 -14.672 1 98.5 101 ALA A CA 1
ATOM 794 C C . ALA A 1 101 ? 15.32 8.406 -15.906 1 98.5 101 ALA A C 1
ATOM 796 O O . ALA A 1 101 ? 15.797 8.258 -17.031 1 98.5 101 ALA A O 1
ATOM 797 N N . ARG A 1 102 ? 14.133 9.016 -15.688 1 98.06 102 ARG A N 1
ATOM 798 C CA . ARG A 1 102 ? 13.242 9.039 -16.844 1 98.06 102 ARG A CA 1
ATOM 799 C C . ARG A 1 102 ? 12.672 10.438 -17.062 1 98.06 102 ARG A C 1
ATOM 801 O O . ARG A 1 102 ? 12.039 10.703 -18.094 1 98.06 102 ARG A O 1
ATOM 808 N N . ALA A 1 103 ? 12.812 11.352 -16.125 1 98.12 103 ALA A N 1
ATOM 809 C CA . ALA A 1 103 ? 12.156 12.656 -16.219 1 98.12 103 ALA A CA 1
ATOM 810 C C . ALA A 1 103 ? 12.547 13.383 -17.5 1 98.12 103 ALA A C 1
ATOM 812 O O . ALA A 1 103 ? 13.703 13.328 -17.922 1 98.12 103 ALA A O 1
ATOM 813 N N . THR A 1 104 ? 11.648 14.07 -18.141 1 98.38 104 THR A N 1
ATOM 814 C CA . THR A 1 104 ? 11.93 14.953 -19.25 1 98.38 104 THR A CA 1
ATOM 815 C C . THR A 1 104 ? 12.555 16.266 -18.766 1 98.38 104 THR A C 1
ATOM 817 O O . THR A 1 104 ? 12.461 16.594 -17.578 1 98.38 104 THR A O 1
ATOM 820 N N . PRO A 1 105 ? 13.141 16.922 -19.703 1 98.06 105 PRO A N 1
ATOM 821 C CA . PRO A 1 105 ? 13.672 18.234 -19.328 1 98.06 105 PRO A CA 1
ATOM 822 C C . PRO A 1 105 ? 12.594 19.156 -18.766 1 98.06 105 PRO A C 1
ATOM 824 O O . PRO A 1 105 ? 12.859 19.938 -17.828 1 98.06 105 PRO A O 1
ATOM 827 N N . GLU A 1 106 ? 11.445 19.062 -19.297 1 98.44 106 GLU A N 1
ATOM 828 C CA . GLU A 1 106 ? 10.336 19.891 -18.812 1 98.44 106 GLU A CA 1
ATOM 829 C C . GLU A 1 106 ? 9.953 19.516 -17.375 1 98.44 106 GLU A C 1
ATOM 831 O O . GLU A 1 106 ? 9.68 20.391 -16.562 1 98.44 106 GLU A O 1
ATOM 836 N N . GLN A 1 107 ? 9.93 18.266 -17.078 1 98.56 107 GLN A N 1
ATOM 837 C CA . GLN A 1 107 ? 9.617 17.781 -15.734 1 98.56 107 GLN A CA 1
ATOM 838 C C . GLN A 1 107 ? 10.688 18.219 -14.734 1 98.56 107 GLN A C 1
ATOM 840 O O . GLN A 1 107 ? 10.367 18.609 -13.609 1 98.56 107 GLN A O 1
ATOM 845 N N . LEU A 1 108 ? 11.938 18.141 -15.141 1 98.44 108 LEU A N 1
ATOM 846 C CA . LEU A 1 108 ? 13.023 18.547 -14.266 1 98.44 108 LEU A CA 1
ATOM 847 C C . LEU A 1 108 ? 12.945 20.047 -13.977 1 98.44 108 LEU A C 1
ATOM 849 O O . LEU A 1 108 ? 13.18 20.484 -12.844 1 98.44 108 LEU A O 1
ATOM 853 N N . ARG A 1 109 ? 12.617 20.828 -14.984 1 98.5 109 ARG A N 1
ATOM 854 C CA . ARG A 1 109 ? 12.453 22.266 -14.789 1 98.5 109 ARG A CA 1
ATOM 855 C C . ARG A 1 109 ? 11.328 22.562 -13.812 1 98.5 109 ARG A C 1
ATOM 857 O O . ARG A 1 109 ? 11.43 23.484 -13.008 1 98.5 109 ARG A O 1
ATOM 864 N N . GLU A 1 110 ? 10.234 21.828 -13.914 1 98.62 110 GLU A N 1
ATOM 865 C CA . GLU A 1 110 ? 9.133 21.969 -12.977 1 98.62 110 GLU A CA 1
ATOM 866 C C . GLU A 1 110 ? 9.602 21.734 -11.539 1 98.62 110 GLU A C 1
ATOM 868 O O . GLU A 1 110 ? 9.242 22.484 -10.633 1 98.62 110 GLU A O 1
ATOM 873 N N . LEU A 1 111 ? 10.406 20.688 -11.344 1 98.69 111 LEU A N 1
ATOM 874 C CA . LEU A 1 111 ? 10.906 20.359 -10.016 1 98.69 111 LEU A CA 1
ATOM 875 C C . LEU A 1 111 ? 11.859 21.453 -9.523 1 98.69 111 LEU A C 1
ATOM 877 O O . LEU A 1 111 ? 11.875 21.781 -8.336 1 98.69 111 LEU A O 1
ATOM 881 N N . GLU A 1 112 ? 12.648 22 -10.398 1 98.56 112 GLU A N 1
ATOM 882 C CA . GLU A 1 112 ? 13.547 23.094 -10.07 1 98.56 112 GLU A CA 1
ATOM 883 C C . GLU A 1 112 ? 12.766 24.328 -9.617 1 98.56 112 GLU A C 1
ATOM 885 O O . GLU A 1 112 ? 13.156 25 -8.656 1 98.56 112 GLU A O 1
ATOM 890 N N . GLN A 1 113 ? 11.719 24.562 -10.32 1 98.75 113 GLN A N 1
ATOM 891 C CA . GLN A 1 113 ? 10.883 25.703 -9.953 1 98.75 113 GLN A CA 1
ATOM 892 C C . GLN A 1 113 ? 10.242 25.484 -8.578 1 98.75 113 GLN A C 1
ATOM 894 O O . GLN A 1 113 ? 10.18 26.406 -7.77 1 98.75 113 GLN A O 1
ATOM 899 N N . LEU A 1 114 ? 9.727 24.297 -8.312 1 98.69 114 LEU A N 1
ATOM 900 C CA . LEU A 1 114 ? 9.156 23.984 -7.008 1 98.69 114 LEU A CA 1
ATOM 901 C C . LEU A 1 114 ? 10.195 24.156 -5.906 1 98.69 114 LEU A C 1
ATOM 903 O O . LEU A 1 114 ? 9.883 24.656 -4.82 1 98.69 114 LEU A O 1
ATOM 907 N N . HIS A 1 115 ? 11.438 23.75 -6.188 1 98.44 115 HIS A N 1
ATOM 908 C CA . HIS A 1 115 ? 12.508 23.906 -5.211 1 98.44 115 HIS A CA 1
ATOM 909 C C . HIS A 1 115 ? 12.797 25.375 -4.949 1 98.44 115 HIS A C 1
ATOM 911 O O . HIS A 1 115 ? 13.047 25.766 -3.809 1 98.44 115 HIS A O 1
ATOM 917 N N . ALA A 1 116 ? 12.836 26.141 -6.027 1 98.62 116 ALA A N 1
ATOM 918 C CA . ALA A 1 116 ? 13.023 27.594 -5.867 1 98.62 116 ALA A CA 1
ATOM 919 C C . ALA A 1 116 ? 11.93 28.188 -4.996 1 98.62 116 ALA A C 1
ATOM 921 O O . ALA A 1 116 ? 12.203 29.047 -4.145 1 98.62 116 ALA A O 1
ATOM 922 N N . ASP A 1 117 ? 10.664 27.797 -5.219 1 98.62 117 ASP A N 1
ATOM 923 C CA . ASP A 1 117 ? 9.555 28.234 -4.387 1 98.62 117 ASP A CA 1
ATOM 924 C C . ASP A 1 117 ? 9.758 27.812 -2.932 1 98.62 117 ASP A C 1
ATOM 926 O O . ASP A 1 117 ? 9.43 28.562 -2.01 1 98.62 117 ASP A O 1
ATOM 930 N N . LEU A 1 118 ? 10.281 26.562 -2.701 1 98.31 118 LEU A N 1
ATOM 931 C CA . LEU A 1 118 ? 10.562 26.062 -1.366 1 98.31 118 LEU A CA 1
ATOM 932 C C . LEU A 1 118 ? 11.586 26.938 -0.65 1 98.31 118 LEU A C 1
ATOM 934 O O . LEU A 1 118 ? 11.375 27.328 0.501 1 98.31 118 LEU A O 1
ATOM 938 N N . ALA A 1 119 ? 12.617 27.297 -1.349 1 98.19 119 ALA A N 1
ATOM 939 C CA . ALA A 1 119 ? 13.68 28.141 -0.8 1 98.19 119 ALA A CA 1
ATOM 940 C C . ALA A 1 119 ? 13.148 29.531 -0.426 1 98.19 119 ALA A C 1
ATOM 942 O O . ALA A 1 119 ? 13.562 30.109 0.58 1 98.19 119 ALA A O 1
ATOM 943 N N . ALA A 1 120 ? 12.234 30 -1.152 1 98.25 120 ALA A N 1
ATOM 944 C CA . ALA A 1 120 ? 11.664 31.328 -0.926 1 98.25 120 ALA A CA 1
ATOM 945 C C . ALA A 1 120 ? 10.695 31.312 0.254 1 98.25 120 ALA A C 1
ATOM 947 O O . ALA A 1 120 ? 10.32 32.375 0.77 1 98.25 120 ALA A O 1
ATOM 948 N N . ALA A 1 121 ? 10.297 30.094 0.684 1 97.44 121 ALA A N 1
ATOM 949 C CA . ALA A 1 121 ? 9.242 29.969 1.692 1 97.44 121 ALA A CA 1
ATOM 950 C C . ALA A 1 121 ? 9.836 29.672 3.066 1 97.44 121 ALA A C 1
ATOM 952 O O . ALA A 1 121 ? 9.102 29.391 4.016 1 97.44 121 ALA A O 1
ATOM 953 N N . VAL A 1 122 ? 11.133 29.781 3.275 1 95.62 122 VAL A N 1
ATOM 954 C CA . VAL A 1 122 ? 11.812 29.328 4.488 1 95.62 122 VAL A CA 1
ATOM 955 C C . VAL A 1 122 ? 11.281 30.109 5.691 1 95.62 122 VAL A C 1
ATOM 957 O O . VAL A 1 122 ? 11.273 29.594 6.812 1 95.62 122 VAL A O 1
ATOM 960 N N . GLN A 1 123 ? 10.789 31.375 5.473 1 94.88 123 GLN A N 1
ATOM 961 C CA . GLN A 1 123 ? 10.305 32.219 6.57 1 94.88 123 GLN A CA 1
ATOM 962 C C . GLN A 1 123 ? 8.797 32.062 6.75 1 94.88 123 GLN A C 1
ATOM 964 O O . GLN A 1 123 ? 8.195 32.719 7.594 1 94.88 123 GLN A O 1
ATOM 969 N N . ASP A 1 124 ? 8.172 31.328 5.922 1 95.75 124 ASP A N 1
ATOM 970 C CA . ASP A 1 124 ? 6.746 31 5.977 1 95.75 124 ASP A CA 1
ATOM 971 C C . ASP A 1 124 ? 6.527 29.5 6.109 1 95.75 124 ASP A C 1
ATOM 973 O O . ASP A 1 124 ? 6.418 28.797 5.102 1 95.75 124 ASP A O 1
ATOM 977 N N . ARG A 1 125 ? 6.406 29.094 7.309 1 93.12 125 ARG A N 1
ATOM 978 C CA . ARG A 1 125 ? 6.375 27.672 7.641 1 93.12 125 ARG A CA 1
ATOM 979 C C . ARG A 1 125 ? 5.246 26.969 6.906 1 93.12 125 ARG A C 1
ATOM 981 O O . ARG A 1 125 ? 5.449 25.906 6.324 1 93.12 125 ARG A O 1
ATOM 988 N N . ASP A 1 126 ? 4.062 27.5 6.918 1 92.75 126 ASP A N 1
ATOM 989 C CA . ASP A 1 126 ? 2.906 26.875 6.277 1 92.75 126 ASP A CA 1
ATOM 990 C C . ASP A 1 126 ? 3.123 26.734 4.773 1 92.75 126 ASP A C 1
ATOM 992 O O . ASP A 1 126 ? 2.816 25.688 4.195 1 92.75 126 ASP A O 1
ATOM 996 N N . ARG A 1 127 ? 3.613 27.812 4.258 1 95.88 127 ARG A N 1
ATOM 997 C CA . ARG A 1 127 ? 3.898 27.766 2.826 1 95.88 127 ARG A CA 1
ATOM 998 C C . ARG A 1 127 ? 4.992 26.75 2.516 1 95.88 127 ARG A C 1
ATOM 1000 O O . ARG A 1 127 ? 4.906 26.031 1.521 1 95.88 127 ARG A O 1
ATOM 1007 N N . PHE A 1 128 ? 6.062 26.703 3.361 1 96.56 128 PHE A N 1
ATOM 1008 C CA . PHE A 1 128 ? 7.141 25.734 3.193 1 96.56 128 PHE A CA 1
ATOM 1009 C C . PHE A 1 128 ? 6.598 24.312 3.213 1 96.56 128 PHE A C 1
ATOM 1011 O O . PHE A 1 128 ? 6.898 23.516 2.322 1 96.56 128 PHE A O 1
ATOM 1018 N N . PHE A 1 129 ? 5.695 24.031 4.09 1 93.12 129 PHE A N 1
ATOM 1019 C CA . PHE A 1 129 ? 5.109 22.703 4.23 1 93.12 129 PHE A CA 1
ATOM 1020 C C . PHE A 1 129 ? 4.301 22.344 2.992 1 93.12 129 PHE A C 1
ATOM 1022 O O . PHE A 1 129 ? 4.383 21.203 2.504 1 93.12 129 PHE A O 1
ATOM 1029 N N . THR A 1 130 ? 3.551 23.25 2.52 1 95.44 130 THR A N 1
ATOM 1030 C CA . THR A 1 130 ? 2.699 23.016 1.358 1 95.44 130 THR A CA 1
ATOM 1031 C C . THR A 1 130 ? 3.541 22.703 0.126 1 95.44 130 THR A C 1
ATOM 1033 O O . THR A 1 130 ? 3.254 21.75 -0.597 1 95.44 130 THR A O 1
ATOM 1036 N N . ILE A 1 131 ? 4.605 23.453 -0.067 1 97.44 131 ILE A N 1
ATOM 1037 C CA . ILE A 1 131 ? 5.465 23.25 -1.229 1 97.44 131 ILE A CA 1
ATOM 1038 C C . ILE A 1 131 ? 6.238 21.953 -1.088 1 97.44 131 ILE A C 1
ATOM 1040 O O . ILE A 1 131 ? 6.398 21.203 -2.061 1 97.44 131 ILE A O 1
ATOM 1044 N N . ASN A 1 132 ? 6.781 21.703 0.118 1 96.56 132 ASN A N 1
ATOM 1045 C CA . ASN A 1 132 ? 7.457 20.438 0.387 1 96.56 132 ASN A CA 1
ATOM 1046 C C . ASN A 1 132 ? 6.586 19.234 0.003 1 96.56 132 ASN A C 1
ATOM 1048 O O . ASN A 1 132 ? 7.039 18.328 -0.691 1 96.56 132 ASN A O 1
ATOM 1052 N N . GLU A 1 133 ? 5.355 19.234 0.383 1 95.25 133 GLU A N 1
ATOM 1053 C CA . GLU A 1 133 ? 4.418 18.172 0.044 1 95.25 133 GLU A CA 1
ATOM 1054 C C . GLU A 1 133 ? 4.191 18.094 -1.463 1 95.25 133 GLU A C 1
ATOM 1056 O O . GLU A 1 133 ? 4.109 17 -2.029 1 95.25 133 GLU A O 1
ATOM 1061 N N . ARG A 1 134 ? 4.059 19.219 -2.064 1 97.75 134 ARG A N 1
ATOM 1062 C CA . ARG A 1 134 ? 3.842 19.281 -3.506 1 97.75 134 ARG A CA 1
ATOM 1063 C C . ARG A 1 134 ? 5.004 18.641 -4.258 1 97.75 134 ARG A C 1
ATOM 1065 O O . ARG A 1 134 ? 4.797 17.953 -5.27 1 97.75 134 ARG A O 1
ATOM 1072 N N . ILE A 1 135 ? 6.238 18.891 -3.816 1 98.62 135 ILE A N 1
ATOM 1073 C CA . ILE A 1 135 ? 7.41 18.297 -4.445 1 98.62 135 ILE A CA 1
ATOM 1074 C C . ILE A 1 135 ? 7.305 16.766 -4.402 1 98.62 135 ILE A C 1
ATOM 1076 O O . ILE A 1 135 ? 7.48 16.094 -5.422 1 98.62 135 ILE A O 1
ATOM 1080 N N . HIS A 1 136 ? 7.004 16.188 -3.262 1 98.31 136 HIS A N 1
ATOM 1081 C CA . HIS A 1 136 ? 6.863 14.734 -3.115 1 98.31 136 HIS A CA 1
ATOM 1082 C C . HIS A 1 136 ? 5.75 14.195 -4.004 1 98.31 136 HIS A C 1
ATOM 1084 O O . HIS A 1 136 ? 5.93 13.18 -4.684 1 98.31 136 HIS A O 1
ATOM 1090 N N . MET A 1 137 ? 4.617 14.938 -4.039 1 97.94 137 MET A N 1
ATOM 1091 C CA . MET A 1 137 ? 3.477 14.5 -4.84 1 97.94 137 MET A CA 1
ATOM 1092 C C . MET A 1 137 ? 3.803 14.555 -6.328 1 97.94 137 MET A C 1
ATOM 1094 O O . MET A 1 137 ? 3.416 13.656 -7.082 1 97.94 137 MET A O 1
ATOM 1098 N N . ARG A 1 138 ? 4.496 15.578 -6.711 1 98.5 138 ARG A N 1
ATOM 1099 C CA . ARG A 1 138 ? 4.852 15.695 -8.117 1 98.5 138 ARG A CA 1
ATOM 1100 C C . ARG A 1 138 ? 5.801 14.578 -8.547 1 98.5 138 ARG A C 1
ATOM 1102 O O . ARG A 1 138 ? 5.676 14.031 -9.641 1 98.5 138 ARG A O 1
ATOM 1109 N N . LEU A 1 139 ? 6.781 14.289 -7.699 1 98.88 139 LEU A N 1
ATOM 1110 C CA . LEU A 1 139 ? 7.68 13.172 -7.977 1 98.88 139 LEU A CA 1
ATOM 1111 C C . LEU A 1 139 ? 6.895 11.875 -8.156 1 98.88 139 LEU A C 1
ATOM 1113 O O . LEU A 1 139 ? 7.16 11.109 -9.086 1 98.88 139 LEU A O 1
ATOM 1117 N N . LEU A 1 140 ? 5.949 11.625 -7.324 1 98.75 140 LEU A N 1
ATOM 1118 C CA . LEU A 1 140 ? 5.113 10.438 -7.418 1 98.75 140 LEU A CA 1
ATOM 1119 C C . LEU A 1 140 ? 4.34 10.414 -8.734 1 98.75 140 LEU A C 1
ATOM 1121 O O . LEU A 1 140 ? 4.281 9.383 -9.406 1 98.75 140 LEU A O 1
ATOM 1125 N N . GLU A 1 141 ? 3.752 11.578 -9.078 1 98.5 141 GLU A N 1
ATOM 1126 C CA . GLU A 1 141 ? 2.996 11.688 -10.32 1 98.5 141 GLU A CA 1
ATOM 1127 C C . GLU A 1 141 ? 3.885 11.414 -11.531 1 98.5 141 GLU A C 1
ATOM 1129 O O . GLU A 1 141 ? 3.486 10.688 -12.445 1 98.5 141 GLU A O 1
ATOM 1134 N N . MET A 1 142 ? 5.066 11.977 -11.5 1 98.69 142 MET A N 1
ATOM 1135 C CA . MET A 1 142 ? 6.004 11.805 -12.609 1 98.69 142 MET A CA 1
ATOM 1136 C C . MET A 1 142 ? 6.461 10.359 -12.719 1 98.69 142 MET A C 1
ATOM 1138 O O . MET A 1 142 ? 6.715 9.867 -13.82 1 98.69 142 MET A O 1
ATOM 1142 N N . ALA A 1 143 ? 6.617 9.688 -11.539 1 98.56 143 ALA A N 1
ATOM 1143 C CA . ALA A 1 143 ? 7.035 8.289 -11.539 1 98.56 143 ALA A CA 1
ATOM 1144 C C . ALA A 1 143 ? 5.949 7.391 -12.133 1 98.56 143 ALA A C 1
ATOM 1146 O O . ALA A 1 143 ? 6.219 6.25 -12.516 1 98.56 143 ALA A O 1
ATOM 1147 N N . ASP A 1 144 ? 4.711 7.77 -12.102 1 98.12 144 ASP A N 1
ATOM 1148 C CA . ASP A 1 144 ? 3.594 7.23 -12.875 1 98.12 144 ASP A CA 1
ATOM 1149 C C . ASP A 1 144 ? 3.328 5.77 -12.508 1 98.12 144 ASP A C 1
ATOM 1151 O O . ASP A 1 144 ? 3.275 4.906 -13.391 1 98.12 144 ASP A O 1
ATOM 1155 N N . ASN A 1 145 ? 3.223 5.426 -11.289 1 98.44 145 ASN A N 1
ATOM 1156 C CA . ASN A 1 145 ? 2.717 4.184 -10.719 1 98.44 145 ASN A CA 1
ATOM 1157 C C . ASN A 1 145 ? 1.511 4.43 -9.812 1 98.44 145 ASN A C 1
ATOM 1159 O O . ASN A 1 145 ? 1.663 4.879 -8.68 1 98.44 145 ASN A O 1
ATOM 1163 N N . ARG A 1 146 ? 0.368 4.141 -10.32 1 96.5 146 ARG A N 1
ATOM 1164 C CA . ARG A 1 146 ? -0.861 4.523 -9.633 1 96.5 146 ARG A CA 1
ATOM 1165 C C . ARG A 1 146 ? -0.997 3.789 -8.305 1 96.5 146 ARG A C 1
ATOM 1167 O O . ARG A 1 146 ? -1.564 4.324 -7.348 1 96.5 146 ARG A O 1
ATOM 1174 N N . TRP A 1 147 ? -0.491 2.562 -8.195 1 97.19 147 TRP A N 1
ATOM 1175 C CA . TRP A 1 147 ? -0.545 1.809 -6.949 1 97.19 147 TRP A CA 1
ATOM 1176 C C . TRP A 1 147 ? 0.362 2.436 -5.895 1 97.19 147 TRP A C 1
ATOM 1178 O O . TRP A 1 147 ? -0.035 2.588 -4.738 1 97.19 147 TRP A O 1
ATOM 1188 N N . ARG A 1 148 ? 1.562 2.828 -6.316 1 98.5 148 ARG A N 1
ATOM 1189 C CA . ARG A 1 148 ? 2.473 3.51 -5.406 1 98.5 148 ARG A CA 1
ATOM 1190 C C . ARG A 1 148 ? 1.855 4.805 -4.883 1 98.5 148 ARG A C 1
ATOM 1192 O O . ARG A 1 148 ? 1.933 5.094 -3.686 1 98.5 148 ARG A O 1
ATOM 1199 N N . SER A 1 149 ? 1.29 5.578 -5.852 1 98.12 149 SER A N 1
ATOM 1200 C CA . SER A 1 149 ? 0.68 6.852 -5.488 1 98.12 149 SER A CA 1
ATOM 1201 C C . SER A 1 149 ? -0.424 6.66 -4.453 1 98.12 149 SER A C 1
ATOM 1203 O O . SER A 1 149 ? -0.505 7.414 -3.479 1 98.12 149 SER A O 1
ATOM 1205 N N . GLN A 1 150 ? -1.158 5.617 -4.668 1 96.44 150 GLN A N 1
ATOM 1206 C CA . GLN A 1 150 ? -2.248 5.352 -3.734 1 96.44 150 GLN A CA 1
ATOM 1207 C C . GLN A 1 150 ? -1.713 4.926 -2.371 1 96.44 150 GLN A C 1
ATOM 1209 O O . GLN A 1 150 ? -2.205 5.379 -1.335 1 96.44 150 GLN A O 1
ATOM 1214 N N . MET A 1 151 ? -0.723 4.07 -2.301 1 98 151 MET A N 1
ATOM 1215 C CA . MET A 1 151 ? -0.121 3.607 -1.054 1 98 151 MET A CA 1
ATOM 1216 C C . MET A 1 151 ? 0.443 4.777 -0.254 1 98 151 MET A C 1
ATOM 1218 O O . MET A 1 151 ? 0.201 4.887 0.949 1 98 151 MET A O 1
ATOM 1222 N N . VAL A 1 152 ? 1.139 5.652 -0.964 1 98.31 152 VAL A N 1
ATOM 1223 C CA . VAL A 1 152 ? 1.756 6.793 -0.296 1 98.31 152 VAL A CA 1
ATOM 1224 C C . VAL A 1 152 ? 0.673 7.738 0.219 1 98.31 152 VAL A C 1
ATOM 1226 O O . VAL A 1 152 ? 0.763 8.242 1.34 1 98.31 152 VAL A O 1
ATOM 1229 N N . ALA A 1 153 ? -0.364 7.973 -0.63 1 96.88 153 ALA A N 1
ATOM 1230 C CA . ALA A 1 153 ? -1.461 8.844 -0.207 1 96.88 153 ALA A CA 1
ATOM 1231 C C . ALA A 1 153 ? -2.092 8.336 1.088 1 96.88 153 ALA A C 1
ATOM 1233 O O . ALA A 1 153 ? -2.342 9.117 2.01 1 96.88 153 ALA A O 1
ATOM 1234 N N . ASP A 1 154 ? -2.275 7.031 1.171 1 96.25 154 ASP A N 1
ATOM 1235 C CA . ASP A 1 154 ? -2.889 6.449 2.359 1 96.25 154 ASP A CA 1
ATOM 1236 C C . ASP A 1 154 ? -1.96 6.555 3.566 1 96.25 154 ASP A C 1
ATOM 1238 O O . ASP A 1 154 ? -2.396 6.914 4.66 1 96.25 154 ASP A O 1
ATOM 1242 N N . LEU A 1 155 ? -0.681 6.262 3.406 1 97.25 155 LEU A N 1
ATOM 1243 C CA . LEU A 1 155 ? 0.284 6.352 4.496 1 97.25 155 LEU A CA 1
ATOM 1244 C C . LEU A 1 155 ? 0.385 7.781 5.016 1 97.25 155 LEU A C 1
ATOM 1246 O O . LEU A 1 155 ? 0.514 7.996 6.223 1 97.25 155 LEU A O 1
ATOM 1250 N N . ARG A 1 156 ? 0.337 8.734 4.098 1 95.31 156 ARG A N 1
ATOM 1251 C CA . ARG A 1 156 ? 0.428 10.133 4.512 1 95.31 156 ARG A CA 1
ATOM 1252 C C . ARG A 1 156 ? -0.806 10.547 5.305 1 95.31 156 ARG A C 1
ATOM 1254 O O . ARG A 1 156 ? -0.713 11.367 6.219 1 95.31 156 ARG A O 1
ATOM 1261 N N . LYS A 1 157 ? -1.998 9.992 4.941 1 95.19 157 LYS A N 1
ATOM 1262 C CA . LYS A 1 157 ? -3.189 10.227 5.75 1 95.19 157 LYS A CA 1
ATOM 1263 C C . LYS A 1 157 ? -3.01 9.68 7.164 1 95.19 157 LYS A C 1
ATOM 1265 O O . LYS A 1 157 ? -3.352 10.352 8.141 1 95.19 157 LYS A O 1
ATOM 1270 N N . VAL A 1 158 ? -2.459 8.5 7.258 1 95 158 VAL A N 1
ATOM 1271 C CA . VAL A 1 158 ? -2.242 7.863 8.555 1 95 158 VAL A CA 1
ATOM 1272 C C . VAL A 1 158 ? -1.263 8.688 9.383 1 95 158 VAL A C 1
ATOM 1274 O O . VAL A 1 158 ? -1.424 8.82 10.594 1 95 158 VAL A O 1
ATOM 1277 N N . MET A 1 159 ? -0.25 9.289 8.75 1 92.12 159 MET A N 1
ATOM 1278 C CA . MET A 1 159 ? 0.732 10.125 9.43 1 92.12 159 MET A CA 1
ATOM 1279 C C . MET A 1 159 ? 0.06 11.328 10.094 1 92.12 159 MET A C 1
ATOM 1281 O O . MET A 1 159 ? 0.519 11.812 11.125 1 92.12 159 MET A O 1
ATOM 1285 N N . LYS A 1 160 ? -0.996 11.781 9.508 1 91.25 160 LYS A N 1
ATOM 1286 C CA . LYS A 1 160 ? -1.697 12.953 10.023 1 91.25 160 LYS A CA 1
ATOM 1287 C C . LYS A 1 160 ? -2.4 12.633 11.336 1 91.25 160 LYS A C 1
ATOM 1289 O O . LYS A 1 160 ? -2.822 13.547 12.055 1 91.25 160 LYS A O 1
ATOM 1294 N N . LEU A 1 161 ? -2.523 11.367 11.664 1 91.75 161 LEU A N 1
ATOM 1295 C CA . LEU A 1 161 ? -3.086 10.977 12.953 1 91.75 161 LEU A CA 1
ATOM 1296 C C . LEU A 1 161 ? -2.154 11.367 14.094 1 91.75 161 LEU A C 1
ATOM 1298 O O . LEU A 1 161 ? -2.576 11.43 15.25 1 91.75 161 LEU A O 1
ATOM 1302 N N . ASN A 1 162 ? -0.907 11.531 13.742 1 85.06 162 ASN A N 1
ATOM 1303 C CA . ASN A 1 162 ? 0.085 11.891 14.75 1 85.06 162 ASN A CA 1
ATOM 1304 C C . ASN A 1 162 ? 0.246 13.406 14.859 1 85.06 162 ASN A C 1
ATOM 1306 O O . ASN A 1 162 ? 0.176 14.117 13.852 1 85.06 162 ASN A O 1
ATOM 1310 N N . ARG A 1 163 ? 0.301 13.914 16 1 71.62 163 ARG A N 1
ATOM 1311 C CA . ARG A 1 163 ? 0.398 15.344 16.266 1 71.62 163 ARG A CA 1
ATOM 1312 C C . ARG A 1 163 ? 1.798 15.859 15.961 1 71.62 163 ARG A C 1
ATOM 1314 O O . ARG A 1 163 ? 1.982 17.062 15.727 1 71.62 163 ARG A O 1
ATOM 1321 N N . HIS A 1 164 ? 2.641 14.953 15.836 1 65.88 164 HIS A N 1
ATOM 1322 C CA . HIS A 1 164 ? 4.02 15.406 15.711 1 65.88 164 HIS A CA 1
ATOM 1323 C C . HIS A 1 164 ? 4.387 15.664 14.258 1 65.88 164 HIS A C 1
ATOM 1325 O O . HIS A 1 164 ? 4.18 14.797 13.398 1 65.88 164 HIS A O 1
ATOM 1331 N N . ASN A 1 165 ? 4.566 16.906 13.992 1 71.06 165 ASN A N 1
ATOM 1332 C CA . ASN A 1 165 ? 5.094 17.297 12.688 1 71.06 165 ASN A CA 1
ATOM 1333 C C . ASN A 1 165 ? 6.586 17.594 12.75 1 71.06 165 ASN A C 1
ATOM 1335 O O . ASN A 1 165 ? 7.012 18.484 13.5 1 71.06 165 ASN A O 1
ATOM 1339 N N . SER A 1 166 ? 7.301 16.781 12.055 1 72.25 166 SER A N 1
ATOM 1340 C CA . SER A 1 166 ? 8.758 16.875 12.086 1 72.25 166 SER A CA 1
ATOM 1341 C C . SER A 1 166 ? 9.227 18.281 11.734 1 72.25 166 SER A C 1
ATOM 1343 O O . SER A 1 166 ? 10.258 18.734 12.242 1 72.25 166 SER A O 1
ATOM 1345 N N . LEU A 1 167 ? 8.516 18.984 11 1 75.06 167 LEU A N 1
ATOM 1346 C CA . LEU A 1 167 ? 8.961 20.281 10.492 1 75.06 167 LEU A CA 1
ATOM 1347 C C . LEU A 1 167 ? 8.758 21.375 11.539 1 75.06 167 LEU A C 1
ATOM 1349 O O . LEU A 1 167 ? 9.18 22.516 11.336 1 75.06 167 LEU A O 1
ATOM 1353 N N . LEU A 1 168 ? 8.242 20.953 12.664 1 75.31 168 LEU A N 1
ATOM 1354 C CA . LEU A 1 168 ? 7.98 21.922 13.727 1 75.31 168 LEU A CA 1
ATOM 1355 C C . LEU A 1 168 ? 9.195 22.062 14.641 1 75.31 168 LEU A C 1
ATOM 1357 O O . LEU A 1 168 ? 9.297 23.031 15.398 1 75.31 168 LEU A O 1
ATOM 1361 N N . LYS A 1 169 ? 10.094 21.125 14.5 1 79.75 169 LYS A N 1
ATOM 1362 C CA . LYS A 1 169 ? 11.305 21.203 15.32 1 79.75 169 LYS A CA 1
ATOM 1363 C C . LYS A 1 169 ? 12.211 22.344 14.844 1 79.75 169 LYS A C 1
ATOM 1365 O O . LYS A 1 169 ? 12.32 22.594 13.641 1 79.75 169 LYS A O 1
ATOM 1370 N N . GLN A 1 170 ? 12.828 23.047 15.766 1 74.25 170 GLN A N 1
ATOM 1371 C CA . GLN A 1 170 ? 13.727 24.141 15.438 1 74.25 170 GLN A CA 1
ATOM 1372 C C . GLN A 1 170 ? 14.828 23.688 14.492 1 74.25 170 GLN A C 1
ATOM 1374 O O . GLN A 1 170 ? 15.453 22.656 14.703 1 74.25 170 GLN A O 1
ATOM 1379 N N . GLY A 1 171 ? 15.016 24.453 13.398 1 85.12 171 GLY A N 1
ATOM 1380 C CA . GLY A 1 171 ? 16.078 24.188 12.445 1 85.12 171 GLY A CA 1
ATOM 1381 C C . GLY A 1 171 ? 15.703 23.172 11.391 1 85.12 171 GLY A C 1
ATOM 1382 O O . GLY A 1 171 ? 16.453 22.953 10.43 1 85.12 171 GLY A O 1
ATOM 1383 N N . ARG A 1 172 ? 14.57 22.719 11.578 1 89.06 172 ARG A N 1
ATOM 1384 C CA . ARG A 1 172 ? 14.195 21.609 10.719 1 89.06 172 ARG A CA 1
ATOM 1385 C C . ARG A 1 172 ? 13.914 22.078 9.297 1 89.06 172 ARG A C 1
ATOM 1387 O O . ARG A 1 172 ? 14.227 21.391 8.328 1 89.06 172 ARG A O 1
ATOM 1394 N N . ILE A 1 173 ? 13.422 23.281 9.203 1 93.69 173 ILE A N 1
ATOM 139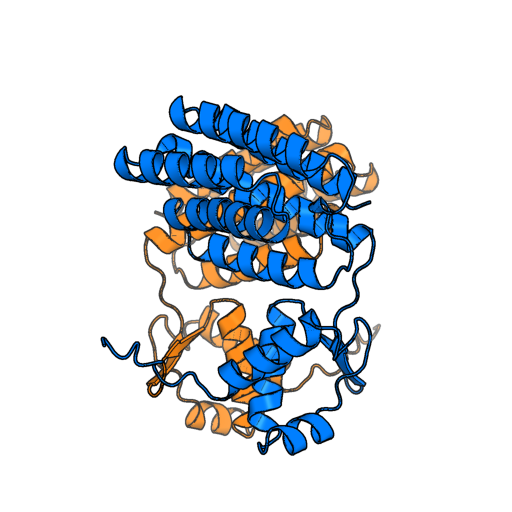5 C CA . ILE A 1 173 ? 13.094 23.812 7.887 1 93.69 173 ILE A CA 1
ATOM 1396 C C . ILE A 1 173 ? 14.367 23.984 7.062 1 93.69 173 ILE A C 1
ATOM 1398 O O . ILE A 1 173 ? 14.43 23.547 5.914 1 93.69 173 ILE A O 1
ATOM 1402 N N . GLU A 1 174 ? 15.398 24.594 7.66 1 94.69 174 GLU A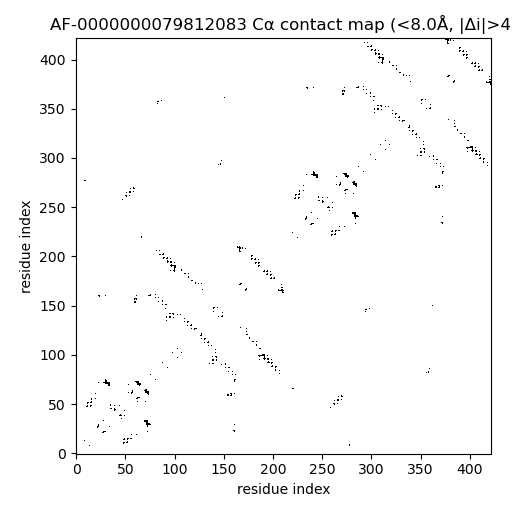 N 1
ATOM 1403 C CA . GLU A 1 174 ? 16.672 24.781 6.973 1 94.69 174 GLU A CA 1
ATOM 1404 C C . GLU A 1 174 ? 17.297 23.453 6.594 1 94.69 174 GLU A C 1
ATOM 1406 O O . GLU A 1 174 ? 17.812 23.297 5.484 1 94.69 174 GLU A O 1
ATOM 1411 N N . ASP A 1 175 ? 17.266 22.531 7.496 1 95.5 175 ASP A N 1
ATOM 1412 C CA . ASP A 1 175 ? 17.797 21.203 7.223 1 95.5 175 ASP A CA 1
ATOM 1413 C C . ASP A 1 175 ? 17.047 20.531 6.07 1 95.5 175 ASP A C 1
ATOM 1415 O O . ASP A 1 175 ? 17.656 19.938 5.18 1 95.5 175 ASP A O 1
ATOM 1419 N N . SER A 1 176 ? 15.75 20.641 6.094 1 96.62 176 SER A N 1
ATOM 1420 C CA . SER A 1 176 ? 14.922 20.047 5.051 1 96.62 176 SER A CA 1
ATOM 1421 C C . SER A 1 176 ? 15.211 20.656 3.689 1 96.62 176 SER A C 1
ATOM 1423 O O . SER A 1 176 ? 15.289 19.953 2.68 1 96.62 176 SER A O 1
ATOM 1425 N N . LEU A 1 177 ? 15.398 21.984 3.709 1 97.75 177 LEU A N 1
ATOM 1426 C CA . LEU A 1 177 ? 15.742 22.656 2.457 1 97.75 177 LEU A CA 1
ATOM 1427 C C . LEU A 1 177 ? 17.047 22.125 1.899 1 97.75 177 LEU A C 1
ATOM 1429 O O . LEU A 1 177 ? 17.156 21.844 0.701 1 97.75 177 LEU A O 1
ATOM 1433 N N . ALA A 1 178 ? 18.047 22.016 2.74 1 97.88 178 ALA A N 1
ATOM 1434 C CA . ALA A 1 178 ? 19.344 21.484 2.32 1 97.88 178 ALA A CA 1
ATOM 1435 C C . ALA A 1 178 ? 19.219 20.062 1.771 1 97.88 178 ALA A C 1
ATOM 1437 O O . ALA A 1 178 ? 19.875 19.719 0.791 1 97.88 178 ALA A O 1
ATOM 1438 N N . GLU A 1 179 ? 18.453 19.297 2.365 1 98 179 GLU A N 1
ATOM 1439 C CA . GLU A 1 179 ? 18.188 17.938 1.92 1 98 179 GLU A CA 1
ATOM 1440 C C . GLU A 1 179 ? 17.547 17.906 0.541 1 98 179 GLU A C 1
ATOM 1442 O O . GLU A 1 179 ? 17.938 17.125 -0.328 1 98 179 GLU A O 1
ATOM 1447 N N . HIS A 1 180 ? 16.531 18.75 0.337 1 98.38 180 HIS A N 1
ATOM 1448 C CA . HIS A 1 180 ? 15.883 18.828 -0.964 1 98.38 180 HIS A CA 1
ATOM 1449 C C . HIS A 1 180 ? 16.859 19.297 -2.043 1 98.38 180 HIS A C 1
ATOM 1451 O O . HIS A 1 180 ? 16.75 18.875 -3.197 1 98.38 180 HIS A O 1
ATOM 1457 N N . GLU A 1 181 ? 17.75 20.172 -1.653 1 98.44 181 GLU A N 1
ATOM 1458 C CA . GLU A 1 181 ? 18.781 20.578 -2.6 1 98.44 181 GLU A CA 1
ATOM 1459 C C . GLU A 1 181 ? 19.625 19.391 -3.062 1 98.44 181 GLU A C 1
ATOM 1461 O O . GLU A 1 181 ? 19.938 19.266 -4.246 1 98.44 181 GLU A O 1
ATOM 1466 N N . THR A 1 182 ? 20 18.578 -2.135 1 98.75 182 THR A N 1
ATOM 1467 C CA . THR A 1 182 ? 20.766 17.375 -2.443 1 98.75 182 THR A CA 1
ATOM 1468 C C . THR A 1 182 ? 19.984 16.453 -3.367 1 98.75 182 THR A C 1
ATOM 1470 O O . THR A 1 182 ? 20.547 15.898 -4.32 1 98.75 182 THR A O 1
ATOM 1473 N N . ILE A 1 183 ? 18.703 16.266 -3.141 1 98.81 183 ILE A N 1
ATOM 1474 C CA . ILE A 1 183 ? 17.828 15.43 -3.971 1 98.81 183 ILE A CA 1
ATOM 1475 C C . ILE A 1 183 ? 17.766 16 -5.387 1 98.81 183 ILE A C 1
ATOM 1477 O O . ILE A 1 183 ? 17.938 15.273 -6.367 1 98.81 183 ILE A O 1
ATOM 1481 N N . LEU A 1 184 ? 17.547 17.359 -5.43 1 98.75 184 LEU A N 1
ATOM 1482 C CA . LEU A 1 184 ? 17.438 18 -6.73 1 98.75 184 LEU A CA 1
ATOM 1483 C C . LEU A 1 184 ? 18.734 17.859 -7.52 1 98.75 184 LEU A C 1
ATOM 1485 O O . LEU A 1 184 ? 18.719 17.641 -8.727 1 98.75 184 LEU A O 1
ATOM 1489 N N . ALA A 1 185 ? 19.891 18.047 -6.84 1 98.75 185 ALA A N 1
ATOM 1490 C CA . ALA A 1 185 ? 21.188 17.891 -7.496 1 98.75 185 ALA A CA 1
ATOM 1491 C C . ALA A 1 185 ? 21.344 16.5 -8.094 1 98.75 185 ALA A C 1
ATOM 1493 O O . ALA A 1 185 ? 21.828 16.344 -9.219 1 98.75 185 ALA A O 1
ATOM 1494 N N . ALA A 1 186 ? 20.922 15.5 -7.367 1 98.88 186 ALA A N 1
ATOM 1495 C CA . ALA A 1 186 ? 20.984 14.125 -7.848 1 98.88 186 ALA A CA 1
ATOM 1496 C C . ALA A 1 186 ? 20.031 13.914 -9.023 1 98.88 186 ALA A C 1
ATOM 1498 O O . ALA A 1 186 ? 20.359 13.195 -9.977 1 98.88 186 ALA A O 1
ATOM 1499 N N . LEU A 1 187 ? 18.828 14.531 -8.977 1 98.81 187 LEU A N 1
ATOM 1500 C CA . LEU A 1 187 ? 17.875 14.477 -10.07 1 98.81 187 LEU A CA 1
ATOM 1501 C C . LEU A 1 187 ? 18.453 15.094 -11.336 1 98.81 187 LEU A C 1
ATOM 1503 O O . LEU A 1 187 ? 18.359 14.516 -12.422 1 98.81 187 LEU A O 1
ATOM 1507 N N . ARG A 1 188 ? 19.094 16.203 -11.164 1 98.12 188 ARG A N 1
ATOM 1508 C CA . ARG A 1 188 ? 19.703 16.906 -12.289 1 98.12 188 ARG A CA 1
ATOM 1509 C C . ARG A 1 188 ? 20.812 16.078 -12.922 1 98.12 188 ARG A C 1
ATOM 1511 O O . ARG A 1 188 ? 21 16.109 -14.141 1 98.12 188 ARG A O 1
ATOM 1518 N N . ALA A 1 189 ? 21.531 15.391 -12.086 1 98.44 189 ALA A N 1
ATOM 1519 C CA . ALA A 1 189 ? 22.625 14.547 -12.547 1 98.44 189 ALA A CA 1
ATOM 1520 C C . ALA A 1 189 ? 22.125 13.25 -13.156 1 98.44 189 ALA A C 1
ATOM 1522 O O . ALA A 1 189 ? 22.906 12.422 -13.625 1 98.44 189 ALA A O 1
ATOM 1523 N N . ARG A 1 190 ? 20.844 13.047 -13.094 1 98.5 190 ARG A N 1
ATOM 1524 C CA . ARG A 1 190 ? 20.219 11.828 -13.594 1 98.5 190 ARG A CA 1
ATOM 1525 C C . ARG A 1 190 ? 20.844 10.594 -12.945 1 98.5 190 ARG A C 1
ATOM 1527 O O . ARG A 1 190 ? 21.172 9.625 -13.633 1 98.5 190 ARG A O 1
ATOM 1534 N N . ASP A 1 191 ? 21.016 10.633 -11.727 1 98.69 191 ASP A N 1
ATOM 1535 C CA . ASP A 1 191 ? 21.609 9.555 -10.945 1 98.69 191 ASP A CA 1
ATOM 1536 C C . ASP A 1 191 ? 20.578 8.922 -10 1 98.69 191 ASP A C 1
ATOM 1538 O O . ASP A 1 191 ? 20.438 9.359 -8.859 1 98.69 191 ASP A O 1
ATOM 1542 N N . PRO A 1 192 ? 19.938 7.84 -10.438 1 98.69 192 PRO A N 1
ATOM 1543 C CA . PRO A 1 192 ? 18.875 7.23 -9.641 1 98.69 192 PRO A CA 1
ATOM 1544 C C . PRO A 1 192 ? 19.359 6.77 -8.266 1 98.69 192 PRO A C 1
ATOM 1546 O O . PRO A 1 192 ? 18.688 6.977 -7.262 1 98.69 192 PRO A O 1
ATOM 1549 N N . GLN A 1 193 ? 20.516 6.188 -8.242 1 98.25 193 GLN A N 1
ATOM 1550 C CA . GLN A 1 193 ? 21.016 5.656 -6.977 1 98.25 193 GLN A CA 1
ATOM 1551 C C . GLN A 1 193 ? 21.266 6.777 -5.969 1 98.25 193 GLN A C 1
ATOM 1553 O O . GLN A 1 193 ? 20.859 6.676 -4.812 1 98.25 193 GLN A O 1
ATOM 1558 N N . ALA A 1 194 ? 21.891 7.824 -6.422 1 98.75 194 ALA A N 1
ATOM 1559 C CA . ALA A 1 194 ? 22.141 8.969 -5.547 1 98.75 194 ALA A CA 1
ATOM 1560 C C . ALA A 1 194 ? 20.828 9.625 -5.121 1 98.75 194 ALA A C 1
ATOM 1562 O O . ALA A 1 194 ? 20.719 10.102 -3.99 1 98.75 194 ALA A O 1
ATOM 1563 N N . THR A 1 195 ? 19.875 9.695 -6.027 1 98.88 195 THR A N 1
ATOM 1564 C CA . THR A 1 195 ? 18.594 10.305 -5.727 1 98.88 195 THR A CA 1
ATOM 1565 C C . THR A 1 195 ? 17.859 9.516 -4.641 1 98.88 195 THR A C 1
ATOM 1567 O O . THR A 1 195 ? 17.344 10.094 -3.684 1 98.88 195 THR A O 1
ATOM 1570 N N . VAL A 1 196 ? 17.859 8.156 -4.766 1 98.75 196 VAL A N 1
ATOM 1571 C CA . VAL A 1 196 ? 17.234 7.289 -3.781 1 98.75 196 VAL A CA 1
ATOM 1572 C C . VAL A 1 196 ? 17.891 7.48 -2.418 1 98.75 196 VAL A C 1
ATOM 1574 O O . VAL A 1 196 ? 17.203 7.641 -1.405 1 98.75 196 VAL A O 1
ATOM 1577 N N . ALA A 1 197 ? 19.172 7.496 -2.422 1 98.56 197 ALA A N 1
ATOM 1578 C CA . ALA A 1 197 ? 19.922 7.645 -1.172 1 98.56 197 ALA A CA 1
ATOM 1579 C C . ALA A 1 197 ? 19.609 8.984 -0.509 1 98.56 197 ALA A C 1
ATOM 1581 O O . ALA A 1 197 ? 19.406 9.055 0.706 1 98.56 197 ALA A O 1
ATOM 1582 N N . ALA A 1 198 ? 19.578 10.062 -1.302 1 98.75 198 ALA A N 1
ATOM 1583 C CA . ALA A 1 198 ? 19.312 11.398 -0.779 1 98.75 198 ALA A CA 1
ATOM 1584 C C . ALA A 1 198 ? 17.906 11.492 -0.211 1 98.75 198 ALA A C 1
ATOM 1586 O O . ALA A 1 198 ? 17.703 12.07 0.858 1 98.75 198 ALA A O 1
ATOM 1587 N N . MET A 1 199 ? 16.938 10.953 -0.879 1 98.69 199 MET A N 1
ATOM 1588 C CA . MET A 1 199 ? 15.547 10.977 -0.41 1 98.69 199 MET A CA 1
ATOM 1589 C C . MET A 1 199 ? 15.391 10.156 0.865 1 98.69 199 MET A C 1
ATOM 1591 O O . MET A 1 199 ? 14.719 10.578 1.806 1 98.69 199 MET A O 1
ATOM 1595 N N . SER A 1 200 ? 16 8.992 0.876 1 98.06 200 SER A N 1
ATOM 1596 C CA . SER A 1 200 ? 15.969 8.156 2.074 1 98.06 200 SER A CA 1
ATOM 1597 C C . SER A 1 200 ? 16.562 8.891 3.273 1 98.06 200 SER A C 1
ATOM 1599 O O . SER A 1 200 ? 16 8.836 4.375 1 98.06 200 SER A O 1
ATOM 1601 N N . ALA A 1 201 ? 17.672 9.57 3.051 1 97.69 201 ALA A N 1
ATOM 1602 C CA . ALA A 1 201 ? 18.297 10.352 4.117 1 97.69 201 ALA A CA 1
ATOM 1603 C C . ALA A 1 201 ? 17.375 11.469 4.594 1 97.69 201 ALA A C 1
ATOM 1605 O O . ALA A 1 201 ? 17.297 11.75 5.793 1 97.69 201 ALA A O 1
ATOM 1606 N N . HIS A 1 202 ? 16.688 12.172 3.666 1 97.12 202 HIS A N 1
ATOM 1607 C CA . HIS A 1 202 ? 15.719 13.219 3.977 1 97.12 202 HIS A CA 1
ATOM 1608 C C . HIS A 1 202 ? 14.641 12.711 4.926 1 97.12 202 HIS A C 1
ATOM 1610 O O . HIS A 1 202 ? 14.312 13.367 5.914 1 97.12 202 HIS A O 1
ATOM 1616 N N . PHE A 1 203 ? 14.117 11.477 4.691 1 95.62 203 PHE A N 1
ATOM 1617 C CA . PHE A 1 203 ? 13.094 10.875 5.539 1 95.62 203 PHE A CA 1
ATOM 1618 C C . PHE A 1 203 ? 13.672 10.492 6.895 1 95.62 203 PHE A C 1
ATOM 1620 O O . PHE A 1 203 ? 13.016 10.648 7.926 1 95.62 203 PHE A O 1
ATOM 1627 N N . ALA A 1 204 ? 14.891 9.93 6.887 1 93.94 204 ALA A N 1
ATOM 1628 C CA . ALA A 1 204 ? 15.531 9.539 8.141 1 93.94 204 ALA A CA 1
ATOM 1629 C C . ALA A 1 204 ? 15.68 10.734 9.078 1 93.94 204 ALA A C 1
ATOM 1631 O O . ALA A 1 204 ? 15.414 10.633 10.273 1 93.94 204 ALA A O 1
ATOM 1632 N N . HIS A 1 205 ? 16.078 11.859 8.523 1 92.56 205 HIS A N 1
ATOM 1633 C CA . HIS A 1 205 ? 16.203 13.078 9.312 1 92.56 205 HIS A CA 1
ATOM 1634 C C . HIS A 1 205 ? 14.852 13.578 9.805 1 92.56 205 HIS A C 1
ATOM 1636 O O . HIS A 1 205 ? 14.742 14.086 10.914 1 92.56 205 HIS A O 1
ATOM 1642 N N . GLY A 1 206 ? 13.859 13.438 8.914 1 90.56 206 GLY A N 1
ATOM 1643 C CA . GLY A 1 206 ? 12.508 13.805 9.32 1 90.56 206 GLY A CA 1
ATOM 1644 C C . GLY A 1 206 ? 11.992 12.992 10.484 1 90.56 206 GLY A C 1
ATOM 1645 O O . GLY A 1 206 ? 11.367 13.531 11.398 1 90.56 206 GLY A O 1
ATOM 1646 N N . LEU A 1 207 ? 12.227 11.672 10.438 1 87.75 207 LEU A N 1
ATOM 1647 C CA . LEU A 1 207 ? 11.797 10.797 11.523 1 87.75 207 LEU A CA 1
ATOM 1648 C C . LEU A 1 207 ? 12.484 11.164 12.836 1 87.75 207 LEU A C 1
ATOM 1650 O O . LEU A 1 207 ? 11.844 11.203 13.883 1 87.75 207 LEU A O 1
ATOM 1654 N N . GLU A 1 208 ? 13.758 11.438 12.766 1 87.38 208 GLU A N 1
ATOM 1655 C CA . GLU A 1 208 ? 14.516 11.859 13.938 1 87.38 208 GLU A CA 1
ATOM 1656 C C . GLU A 1 208 ? 13.938 13.141 14.539 1 87.38 208 GLU A C 1
ATOM 1658 O O . GLU A 1 208 ? 13.891 13.297 15.766 1 87.38 208 GLU A O 1
ATOM 1663 N N . ALA A 1 209 ? 13.492 14.016 13.695 1 84.12 209 ALA A N 1
ATOM 1664 C CA . ALA A 1 209 ? 12.961 15.305 14.125 1 84.12 209 ALA A CA 1
ATOM 1665 C C . ALA A 1 209 ? 11.562 15.156 14.711 1 84.12 209 ALA A C 1
ATOM 1667 O O . ALA A 1 209 ? 11.117 15.984 15.508 1 84.12 209 ALA A O 1
ATOM 1668 N N . ALA A 1 210 ? 10.812 14.133 14.273 1 77.38 210 ALA A N 1
ATOM 1669 C CA . ALA A 1 210 ? 9.445 13.906 14.742 1 77.38 210 ALA A CA 1
ATOM 1670 C C . ALA A 1 210 ? 9.438 13.281 16.141 1 77.38 210 ALA A C 1
ATOM 1672 O O . ALA A 1 210 ? 8.438 13.352 16.844 1 77.38 210 ALA A O 1
ATOM 1673 N N . GLY A 1 211 ? 10.43 12.5 16.5 1 71.12 211 GLY A N 1
ATOM 1674 C CA . GLY A 1 211 ? 10.547 11.914 17.812 1 71.12 211 GLY A CA 1
ATOM 1675 C C . GLY A 1 211 ? 11.148 12.859 18.844 1 71.12 211 GLY A C 1
ATOM 1676 O O . GLY A 1 211 ? 10.648 12.961 19.969 1 71.12 211 GLY A O 1
ATOM 1677 N N . MET B 1 1 ? -9.836 -31.766 19.859 1 26.8 1 MET B N 1
ATOM 1678 C CA . MET B 1 1 ? -9.945 -31.109 18.562 1 26.8 1 MET B CA 1
ATOM 1679 C C . MET B 1 1 ? -10.25 -29.625 18.719 1 26.8 1 MET B C 1
ATOM 1681 O O . MET B 1 1 ? -11.258 -29.266 19.344 1 26.8 1 MET B O 1
ATOM 1685 N N . SER B 1 2 ? -9.305 -28.719 19.078 1 30.34 2 SER B N 1
ATOM 1686 C CA . SER B 1 2 ? -9.422 -27.328 19.516 1 30.34 2 SER B CA 1
ATOM 1687 C C . SER B 1 2 ? -10.172 -26.484 18.5 1 30.34 2 SER B C 1
ATOM 1689 O O . SER B 1 2 ? -9.812 -26.469 17.328 1 30.34 2 SER B O 1
ATOM 1691 N N . ALA B 1 3 ? -11.438 -26.406 18.672 1 29.69 3 ALA B N 1
ATOM 1692 C CA . ALA B 1 3 ? -12.422 -25.75 17.812 1 29.69 3 ALA B CA 1
ATOM 1693 C C . ALA B 1 3 ? -11.969 -24.344 17.422 1 29.69 3 ALA B C 1
ATOM 1695 O O . ALA B 1 3 ? -11.695 -23.516 18.297 1 29.69 3 ALA B O 1
ATOM 1696 N N . VAL B 1 4 ? -11.102 -24.219 16.5 1 35.41 4 VAL B N 1
ATOM 1697 C CA . VAL B 1 4 ? -10.773 -22.922 15.922 1 35.41 4 VAL B CA 1
ATOM 1698 C C . VAL B 1 4 ? -12.039 -22.078 15.781 1 35.41 4 VAL B C 1
ATOM 1700 O O . VAL B 1 4 ? -12.938 -22.422 15.016 1 35.41 4 VAL B O 1
ATOM 1703 N N . THR B 1 5 ? -12.594 -21.703 16.812 1 35.44 5 THR B N 1
ATOM 1704 C CA . THR B 1 5 ? -13.797 -20.875 16.812 1 35.44 5 THR B CA 1
ATOM 1705 C C . THR B 1 5 ? -13.664 -19.719 15.82 1 35.44 5 THR B C 1
ATOM 1707 O O . THR B 1 5 ? -12.719 -18.938 15.906 1 35.44 5 THR B O 1
ATOM 1710 N N . LEU B 1 6 ? -13.938 -19.859 14.578 1 41.56 6 LEU B N 1
ATOM 1711 C CA . LEU B 1 6 ? -14.102 -18.797 13.609 1 41.56 6 LEU B CA 1
ATOM 1712 C C . LEU B 1 6 ? -14.844 -17.609 14.219 1 41.56 6 LEU B C 1
ATOM 1714 O O . LEU B 1 6 ? -15.945 -17.766 14.742 1 41.56 6 LEU B O 1
ATOM 1718 N N . THR B 1 7 ? -14.297 -16.828 14.961 1 47.28 7 THR B N 1
ATOM 1719 C CA . THR B 1 7 ? -14.969 -15.633 15.453 1 47.28 7 THR B CA 1
ATOM 1720 C C . THR B 1 7 ? -15.82 -15 14.359 1 47.28 7 THR B C 1
ATOM 1722 O O . THR B 1 7 ? -15.375 -14.859 13.219 1 47.28 7 THR B O 1
ATOM 1725 N N . PRO B 1 8 ? -17.016 -14.945 14.438 1 57.34 8 PRO B N 1
ATOM 1726 C CA . PRO B 1 8 ? -17.984 -14.484 13.438 1 57.34 8 PRO B CA 1
ATOM 1727 C C . PRO B 1 8 ? -17.562 -13.188 12.75 1 57.34 8 PRO B C 1
ATOM 1729 O O . PRO B 1 8 ? -17.203 -12.219 13.422 1 57.34 8 PRO B O 1
ATOM 1732 N N . ARG B 1 9 ? -16.953 -13.273 11.594 1 74.62 9 ARG B N 1
ATOM 1733 C CA . ARG B 1 9 ? -16.641 -12.109 10.781 1 74.62 9 ARG B CA 1
ATOM 1734 C C . ARG B 1 9 ? -17.891 -11.305 10.461 1 74.62 9 ARG B C 1
ATOM 1736 O O . ARG B 1 9 ? -18.984 -11.867 10.375 1 74.62 9 ARG B O 1
ATOM 1743 N N . ALA B 1 10 ? -17.656 -9.969 10.492 1 86.12 10 ALA B N 1
ATOM 1744 C CA . ALA B 1 10 ? -18.75 -9.102 10.055 1 86.12 10 ALA B CA 1
ATOM 1745 C C . ALA B 1 10 ? -19.281 -9.547 8.703 1 86.12 10 ALA B C 1
ATOM 1747 O O . ALA B 1 10 ? -18.547 -10.102 7.883 1 86.12 10 ALA B O 1
ATOM 1748 N N . LEU B 1 11 ? -20.547 -9.5 8.562 1 89.44 11 LEU B N 1
ATOM 1749 C CA . LEU B 1 11 ? -21.219 -9.969 7.355 1 89.44 11 LEU B CA 1
ATOM 1750 C C . LEU B 1 11 ? -20.547 -9.406 6.105 1 89.44 11 LEU B C 1
ATOM 1752 O O . LEU B 1 11 ? -20.328 -10.133 5.137 1 89.44 11 LEU B O 1
ATOM 1756 N N . TYR B 1 12 ? -20.172 -8.086 6.07 1 92.19 12 TYR B N 1
ATOM 1757 C CA . TYR B 1 12 ? -19.578 -7.484 4.883 1 92.19 12 TYR B CA 1
ATOM 1758 C C . TYR B 1 12 ? -18.234 -8.117 4.57 1 92.19 12 TYR B C 1
ATOM 1760 O O . TYR B 1 12 ? -17.844 -8.234 3.404 1 92.19 12 TYR B O 1
ATOM 1768 N N . GLU B 1 13 ? -17.5 -8.555 5.602 1 93.5 13 GLU B N 1
ATOM 1769 C CA . GLU B 1 13 ? -16.203 -9.211 5.395 1 93.5 13 GLU B CA 1
ATOM 1770 C C . GLU B 1 13 ? -16.391 -10.586 4.758 1 93.5 13 GLU B C 1
ATOM 1772 O O . GLU B 1 13 ? -15.602 -10.992 3.906 1 93.5 13 GLU B O 1
ATOM 1777 N N . GLN B 1 14 ? -17.391 -11.289 5.23 1 94.69 14 GLN B N 1
ATOM 1778 C CA . GLN B 1 14 ? -17.703 -12.586 4.641 1 94.69 14 GLN B CA 1
ATOM 1779 C C . GLN B 1 14 ? -18.094 -12.438 3.172 1 94.69 14 GLN B C 1
ATOM 1781 O O . GLN B 1 14 ? -17.656 -13.211 2.324 1 94.69 14 GLN B O 1
ATOM 1786 N N . VAL B 1 15 ? -18.938 -11.438 2.951 1 95.69 15 VAL B N 1
ATOM 1787 C CA . VAL B 1 15 ? -19.375 -11.164 1.589 1 95.69 15 VAL B CA 1
ATOM 1788 C C . VAL B 1 15 ? -18.172 -10.797 0.719 1 95.69 15 VAL B C 1
ATOM 1790 O O . VAL B 1 15 ? -18.047 -11.289 -0.402 1 95.69 15 VAL B O 1
ATOM 1793 N N . ALA B 1 16 ? -17.312 -9.945 1.242 1 96.69 16 ALA B N 1
ATOM 1794 C CA . ALA B 1 16 ? -16.109 -9.547 0.511 1 96.69 16 ALA B CA 1
ATOM 1795 C C . ALA B 1 16 ? -15.258 -10.758 0.151 1 96.69 16 ALA B C 1
ATOM 1797 O O . ALA B 1 16 ? -14.781 -10.875 -0.98 1 96.69 16 ALA B O 1
ATOM 1798 N N . GLU B 1 17 ? -15.109 -11.633 1.136 1 96.81 17 GLU B N 1
ATOM 1799 C CA . GLU B 1 17 ? -14.297 -12.828 0.905 1 96.81 17 GLU B CA 1
ATOM 1800 C C . GLU B 1 17 ? -14.922 -13.711 -0.171 1 96.81 17 GLU B C 1
ATOM 1802 O O . GLU B 1 17 ? -14.211 -14.242 -1.027 1 96.81 17 GLU B O 1
ATOM 1807 N N . GLN B 1 18 ? -16.188 -13.883 -0.175 1 96.5 18 GLN B N 1
ATOM 1808 C CA . GLN B 1 18 ? -16.875 -14.68 -1.186 1 96.5 18 GLN B CA 1
ATOM 1809 C C . GLN B 1 18 ? -16.703 -14.07 -2.574 1 96.5 18 GLN B C 1
ATOM 1811 O O . GLN B 1 18 ? -16.453 -14.781 -3.547 1 96.5 18 GLN B O 1
ATOM 1816 N N . LEU B 1 19 ? -16.875 -12.758 -2.652 1 97.38 19 LEU B N 1
ATOM 1817 C CA . LEU B 1 19 ? -16.703 -12.07 -3.928 1 97.38 19 LEU B CA 1
ATOM 1818 C C . LEU B 1 19 ? -15.273 -12.18 -4.422 1 97.38 19 LEU B C 1
ATOM 1820 O O . LEU B 1 19 ? -15.031 -12.375 -5.613 1 97.38 19 LEU B O 1
ATOM 1824 N N . ARG B 1 20 ? -14.281 -12.055 -3.488 1 97.44 20 ARG B N 1
ATOM 1825 C CA . ARG B 1 20 ? -12.875 -12.25 -3.828 1 97.44 20 ARG B CA 1
ATOM 1826 C C . ARG B 1 20 ? -12.656 -13.594 -4.508 1 97.44 20 ARG B C 1
ATOM 1828 O O . ARG B 1 20 ? -12.008 -13.672 -5.559 1 97.44 20 ARG B O 1
ATOM 1835 N N . GLN B 1 21 ? -13.242 -14.602 -3.92 1 96.69 21 GLN B N 1
ATOM 1836 C CA . GLN B 1 21 ? -13.07 -15.953 -4.441 1 96.69 21 GLN B CA 1
ATOM 1837 C C . GLN B 1 21 ? -13.703 -16.094 -5.824 1 96.69 21 GLN B C 1
ATOM 1839 O O . GLN B 1 21 ? -13.133 -16.734 -6.707 1 96.69 21 GLN B O 1
ATOM 1844 N N . ARG B 1 22 ? -14.805 -15.492 -6.031 1 96.62 22 ARG B N 1
ATOM 1845 C CA . ARG B 1 22 ? -15.453 -15.547 -7.336 1 96.62 22 ARG B CA 1
ATOM 1846 C C . ARG B 1 22 ? -14.617 -14.836 -8.398 1 96.62 22 ARG B C 1
ATOM 1848 O O . ARG B 1 22 ? -14.578 -15.273 -9.547 1 96.62 22 ARG B O 1
ATOM 1855 N N . ILE B 1 23 ? -14.016 -13.742 -7.996 1 97 23 ILE B N 1
ATOM 1856 C CA . ILE B 1 23 ? -13.133 -13.016 -8.898 1 97 23 ILE B CA 1
ATOM 1857 C C . ILE B 1 23 ? -11.922 -13.883 -9.242 1 97 23 ILE B C 1
ATOM 1859 O O . ILE B 1 23 ? -11.562 -14.031 -10.414 1 97 23 ILE B O 1
ATOM 1863 N N . PHE B 1 24 ? -11.344 -14.57 -8.25 1 94.56 24 PHE B N 1
ATOM 1864 C CA . PHE B 1 24 ? -10.141 -15.375 -8.438 1 94.56 24 PHE B CA 1
ATOM 1865 C C . PHE B 1 24 ? -10.445 -16.609 -9.266 1 94.56 24 PHE B C 1
ATOM 1867 O O . PHE B 1 24 ? -9.602 -17.062 -10.055 1 94.56 24 PHE B O 1
ATOM 1874 N N . ARG B 1 25 ? -11.648 -17.125 -9.141 1 94.44 25 ARG B N 1
ATOM 1875 C CA . ARG B 1 25 ? -12.055 -18.328 -9.883 1 94.44 25 ARG B CA 1
ATOM 1876 C C . ARG B 1 25 ? -12.586 -17.953 -11.258 1 94.44 25 ARG B C 1
ATOM 1878 O O . ARG B 1 25 ? -13.086 -18.812 -11.984 1 94.44 25 ARG B O 1
ATOM 1885 N N . ARG B 1 26 ? -12.703 -16.703 -11.609 1 94.25 26 ARG B N 1
ATOM 1886 C CA . ARG B 1 26 ? -13.117 -16.156 -12.906 1 94.25 26 ARG B CA 1
ATOM 1887 C C . ARG B 1 26 ? -14.617 -16.328 -13.117 1 94.25 26 ARG B C 1
ATOM 1889 O O . ARG B 1 26 ? -15.094 -16.312 -14.258 1 94.25 26 ARG B O 1
ATOM 1896 N N . GLU B 1 27 ? -15.266 -16.484 -12.047 1 95.88 27 GLU B N 1
ATOM 1897 C CA . GLU B 1 27 ? -16.719 -16.422 -12.125 1 95.88 27 GLU B CA 1
ATOM 1898 C C . GLU B 1 27 ? -17.188 -14.977 -12.352 1 95.88 27 GLU B C 1
ATOM 1900 O O . GLU B 1 27 ? -18.25 -14.75 -12.938 1 95.88 27 GLU B O 1
ATOM 1905 N N . LEU B 1 28 ? -16.469 -14.047 -11.859 1 96.81 28 LEU B N 1
ATOM 1906 C CA . LEU B 1 28 ? -16.516 -12.625 -12.195 1 96.81 28 LEU B CA 1
ATOM 1907 C C . LEU B 1 28 ? -15.258 -12.195 -12.945 1 96.81 28 LEU B C 1
ATOM 1909 O O . LEU B 1 28 ? -14.195 -12.016 -12.336 1 96.81 28 LEU B O 1
ATOM 1913 N N . GLU B 1 29 ? -15.344 -11.977 -14.188 1 95.12 29 GLU B N 1
ATOM 1914 C CA . GLU B 1 29 ? -14.18 -11.789 -15.047 1 95.12 29 GLU B CA 1
ATOM 1915 C C . GLU B 1 29 ? -13.672 -10.352 -14.961 1 95.12 29 GLU B C 1
ATOM 1917 O O . GLU B 1 29 ? -14.453 -9.414 -14.781 1 95.12 29 GLU B O 1
ATOM 1922 N N . PRO B 1 30 ? -12.391 -10.188 -15.211 1 95.19 30 PRO B N 1
ATOM 1923 C CA . PRO B 1 30 ? -11.875 -8.82 -15.281 1 95.19 30 PRO B CA 1
ATOM 1924 C C . PRO B 1 30 ? -12.609 -7.965 -16.312 1 95.19 30 PRO B C 1
ATOM 1926 O O . PRO B 1 30 ? -12.867 -8.422 -17.422 1 95.19 30 PRO B O 1
ATOM 1929 N N . GLY B 1 31 ? -12.984 -6.828 -15.867 1 95.69 31 GLY B N 1
ATOM 1930 C CA . GLY B 1 31 ? -13.672 -5.898 -16.75 1 95.69 31 GLY B CA 1
ATOM 1931 C C . GLY B 1 31 ? -15.18 -6.035 -16.703 1 95.69 31 GLY B C 1
ATOM 1932 O O . GLY B 1 31 ? -15.906 -5.164 -17.188 1 95.69 31 GLY B O 1
ATOM 1933 N N . SER B 1 32 ? -15.688 -7.074 -16.062 1 96.75 32 SER B N 1
ATOM 1934 C CA . SER B 1 32 ? -17.125 -7.324 -16.078 1 96.75 32 SER B CA 1
ATOM 1935 C C . SER B 1 32 ? -17.844 -6.484 -15.031 1 96.75 32 SER B C 1
ATOM 1937 O O . SER B 1 32 ? -17.281 -6.18 -13.977 1 96.75 32 SER B O 1
ATOM 1939 N N . TRP B 1 33 ? -19.016 -6.176 -15.32 1 97.38 33 TRP B N 1
ATOM 1940 C CA . TRP B 1 33 ? -19.906 -5.484 -14.398 1 97.38 33 TRP B CA 1
ATOM 1941 C C . TRP B 1 33 ? -20.406 -6.43 -13.312 1 97.38 33 TRP B C 1
ATOM 1943 O O . TRP B 1 33 ? -20.719 -7.594 -13.586 1 97.38 33 TRP B O 1
ATOM 1953 N N . ILE B 1 34 ? -20.516 -5.922 -12.109 1 97.69 34 ILE B N 1
ATOM 1954 C CA . ILE B 1 34 ? -21 -6.691 -10.977 1 97.69 34 ILE B CA 1
ATOM 1955 C C . ILE B 1 34 ? -22.469 -6.363 -10.727 1 97.69 34 ILE B C 1
ATOM 1957 O O . ILE B 1 34 ? -22.797 -5.258 -10.289 1 97.69 34 ILE B O 1
ATOM 1961 N N . ASP B 1 35 ? -23.359 -7.301 -10.938 1 96.94 35 ASP B N 1
ATOM 1962 C CA . ASP B 1 35 ? -24.797 -7.148 -10.711 1 96.94 35 ASP B CA 1
ATOM 1963 C C . ASP B 1 35 ? -25.125 -7.273 -9.227 1 96.94 35 ASP B C 1
ATOM 1965 O O . ASP B 1 35 ? -25.375 -8.375 -8.734 1 96.94 35 ASP B O 1
ATOM 1969 N N . GLU B 1 36 ? -25.188 -6.164 -8.555 1 95.88 36 GLU B N 1
ATOM 1970 C CA . GLU B 1 36 ? -25.359 -6.121 -7.105 1 95.88 36 GLU B CA 1
ATOM 1971 C C . GLU B 1 36 ? -26.672 -6.805 -6.699 1 95.88 36 GLU B C 1
ATOM 1973 O O . GLU B 1 36 ? -26.703 -7.547 -5.715 1 95.88 36 GLU B O 1
ATOM 1978 N N . LEU B 1 37 ? -27.719 -6.547 -7.465 1 95.62 37 LEU B N 1
ATOM 1979 C CA . LEU B 1 37 ? -29.031 -7.113 -7.145 1 95.62 37 LEU B CA 1
ATOM 1980 C C . LEU B 1 37 ? -29 -8.633 -7.234 1 95.62 37 LEU B C 1
ATOM 1982 O O . LEU B 1 37 ? -29.438 -9.32 -6.312 1 95.62 37 LEU B O 1
ATOM 1986 N N . LYS B 1 38 ? -28.5 -9.141 -8.242 1 96.69 38 LYS B N 1
ATOM 1987 C CA . LYS B 1 38 ? -28.438 -10.578 -8.469 1 96.69 38 LYS B CA 1
ATOM 1988 C C . LYS B 1 38 ? -27.594 -11.258 -7.395 1 96.69 38 LYS B C 1
ATOM 1990 O O . LYS B 1 38 ? -27.984 -12.289 -6.848 1 96.69 38 LYS B O 1
ATOM 1995 N N . ILE B 1 39 ? -26.453 -10.68 -7.055 1 96.25 39 ILE B N 1
ATOM 1996 C CA . ILE B 1 39 ? -25.547 -11.273 -6.086 1 96.25 39 ILE B CA 1
ATOM 1997 C C . ILE B 1 39 ? -26.156 -11.227 -4.691 1 96.25 39 ILE B C 1
ATOM 1999 O O . ILE B 1 39 ? -26.062 -12.188 -3.926 1 96.25 39 ILE B O 1
ATOM 2003 N N . ALA B 1 40 ? -26.781 -10.078 -4.383 1 95.56 40 ALA B N 1
ATOM 2004 C CA . ALA B 1 40 ? -27.453 -9.961 -3.092 1 95.56 40 ALA B CA 1
ATOM 2005 C C . ALA B 1 40 ? -28.531 -11.031 -2.939 1 95.56 40 ALA B C 1
ATOM 2007 O O . ALA B 1 40 ? -28.641 -11.664 -1.883 1 95.56 40 ALA B O 1
ATOM 2008 N N . GLU B 1 41 ? -29.266 -11.289 -4.012 1 95.81 41 GLU B N 1
ATOM 2009 C CA . GLU B 1 41 ? -30.297 -12.312 -4.016 1 95.81 41 GLU B CA 1
ATOM 2010 C C . GLU B 1 41 ? -29.703 -13.703 -3.84 1 95.81 41 GLU B C 1
ATOM 2012 O O . GLU B 1 41 ? -30.203 -14.508 -3.049 1 95.81 41 GLU B O 1
ATOM 2017 N N . GLU B 1 42 ? -28.672 -13.961 -4.449 1 95.5 42 GLU B N 1
ATOM 2018 C CA . GLU B 1 42 ? -27.984 -15.25 -4.375 1 95.5 42 GLU B CA 1
ATOM 2019 C C . GLU B 1 42 ? -27.484 -15.531 -2.957 1 95.5 42 GLU B C 1
ATOM 2021 O O . GLU B 1 42 ? -27.547 -16.672 -2.49 1 95.5 42 GLU B O 1
ATOM 2026 N N . PHE B 1 43 ? -26.984 -14.445 -2.35 1 94.75 43 PHE B N 1
ATOM 2027 C CA . PHE B 1 43 ? -26.406 -14.602 -1.021 1 94.75 43 PHE B CA 1
ATOM 2028 C C . PHE B 1 43 ? -27.484 -14.508 0.052 1 94.75 43 PHE B C 1
ATOM 2030 O O . PHE B 1 43 ? -27.219 -14.781 1.226 1 94.75 43 PHE B O 1
ATOM 2037 N N . GLY B 1 44 ? -28.672 -14.094 -0.303 1 95.12 44 GLY B N 1
ATOM 2038 C CA . GLY B 1 44 ? -29.75 -13.938 0.654 1 95.12 44 GLY B CA 1
ATOM 2039 C C . GLY B 1 44 ? -29.547 -12.766 1.6 1 95.12 44 GLY B C 1
ATOM 2040 O O . GLY B 1 44 ? -29.859 -12.859 2.789 1 95.12 44 GLY B O 1
ATOM 2041 N N . ILE B 1 45 ? -28.953 -11.75 1.084 1 94.31 45 ILE B N 1
ATOM 2042 C CA . ILE B 1 45 ? -28.672 -10.586 1.913 1 94.31 45 ILE B CA 1
ATOM 2043 C C . ILE B 1 45 ? -29.203 -9.328 1.234 1 94.31 45 ILE B C 1
ATOM 2045 O O . ILE B 1 45 ? -29.625 -9.375 0.075 1 94.31 45 ILE B O 1
ATOM 2049 N N . SER B 1 46 ? -29.25 -8.234 2.023 1 92.06 46 SER B N 1
ATOM 2050 C CA . SER B 1 46 ? -29.578 -6.938 1.444 1 92.06 46 SER B CA 1
ATOM 2051 C C . SER B 1 46 ? -28.391 -6.359 0.676 1 92.06 46 SER B C 1
ATOM 2053 O O . SER B 1 46 ? -27.281 -6.891 0.742 1 92.06 46 SER B O 1
ATOM 2055 N N . ARG B 1 47 ? -28.562 -5.246 0.013 1 92.44 47 ARG B N 1
ATOM 2056 C CA . ARG B 1 47 ? -27.5 -4.625 -0.772 1 92.44 47 ARG B CA 1
ATOM 2057 C C . ARG B 1 47 ? -26.516 -3.873 0.126 1 92.44 47 ARG B C 1
ATOM 2059 O O . ARG B 1 47 ? -25.406 -3.566 -0.286 1 92.44 47 ARG B O 1
ATOM 2066 N N . THR B 1 48 ? -26.984 -3.609 1.288 1 89.75 48 THR B N 1
ATOM 2067 C CA . THR B 1 48 ? -26.172 -2.793 2.178 1 89.75 48 THR B CA 1
ATOM 2068 C C . THR B 1 48 ? -24.844 -3.484 2.486 1 89.75 48 THR B C 1
ATOM 2070 O O . THR B 1 48 ? -23.766 -2.951 2.186 1 89.75 48 THR B O 1
ATOM 2073 N N . PRO B 1 49 ? -24.859 -4.699 3.037 1 92.69 49 PRO B N 1
ATOM 2074 C CA . PRO B 1 49 ? -23.578 -5.363 3.299 1 92.69 49 PRO B CA 1
ATOM 2075 C C . PRO B 1 49 ? -22.781 -5.648 2.023 1 92.69 49 PRO B C 1
ATOM 2077 O O . PRO B 1 49 ? -21.547 -5.66 2.047 1 92.69 49 PRO B O 1
ATOM 2080 N N . LEU B 1 50 ? -23.453 -5.891 0.941 1 95.25 50 LEU B N 1
ATOM 2081 C CA . LEU B 1 50 ? -22.781 -6.094 -0.338 1 95.25 50 LEU B CA 1
ATOM 2082 C C . LEU B 1 50 ? -22.031 -4.84 -0.763 1 95.25 50 LEU B C 1
ATOM 2084 O O . LEU B 1 50 ? -20.875 -4.918 -1.178 1 95.25 50 LEU B O 1
ATOM 2088 N N . ARG B 1 51 ? -22.672 -3.729 -0.616 1 94.56 51 ARG B N 1
ATOM 2089 C CA . ARG B 1 51 ? -22.047 -2.463 -0.992 1 94.56 51 ARG B CA 1
ATOM 2090 C C . ARG B 1 51 ? -20.875 -2.139 -0.08 1 94.56 51 ARG B C 1
ATOM 2092 O O . ARG B 1 51 ? -19.859 -1.601 -0.533 1 94.56 51 ARG B O 1
ATOM 2099 N N . GLU B 1 52 ? -21 -2.457 1.167 1 94.81 52 GLU B N 1
ATOM 2100 C CA . GLU B 1 52 ? -19.875 -2.334 2.076 1 94.81 52 GLU B CA 1
ATOM 2101 C C . GLU B 1 52 ? -18.703 -3.217 1.63 1 94.81 52 GLU B C 1
ATOM 2103 O O . GLU B 1 52 ? -17.562 -2.779 1.628 1 94.81 52 GLU B O 1
ATOM 2108 N N . ALA B 1 53 ? -19 -4.426 1.244 1 95.94 53 ALA B N 1
ATOM 2109 C CA . ALA B 1 53 ? -18 -5.367 0.765 1 95.94 53 ALA B CA 1
ATOM 2110 C C . ALA B 1 53 ? -17.312 -4.844 -0.492 1 95.94 53 ALA B C 1
ATOM 2112 O O . ALA B 1 53 ? -16.094 -4.973 -0.641 1 95.94 53 ALA B O 1
ATOM 2113 N N . LEU B 1 54 ? -18.109 -4.254 -1.368 1 96.88 54 LEU B N 1
ATOM 2114 C CA . LEU B 1 54 ? -17.578 -3.729 -2.619 1 96.88 54 LEU B CA 1
ATOM 2115 C C . LEU B 1 54 ? -16.594 -2.588 -2.354 1 96.88 54 LEU B C 1
ATOM 2117 O O . LEU B 1 54 ? -15.625 -2.418 -3.088 1 96.88 54 LEU B O 1
ATOM 2121 N N . LYS B 1 55 ? -16.781 -1.788 -1.274 1 95.56 55 LYS B N 1
ATOM 2122 C CA . LYS B 1 55 ? -15.844 -0.734 -0.916 1 95.56 55 LYS B CA 1
ATOM 2123 C C . LYS B 1 55 ? -14.516 -1.321 -0.446 1 95.56 55 LYS B C 1
ATOM 2125 O O . LYS B 1 55 ? -13.445 -0.781 -0.75 1 95.56 55 LYS B O 1
ATOM 2130 N N . VAL B 1 56 ? -14.625 -2.434 0.246 1 94.94 56 VAL B N 1
ATOM 2131 C CA . VAL B 1 56 ? -13.422 -3.131 0.686 1 94.94 56 VAL B CA 1
ATOM 2132 C C . VAL B 1 56 ? -12.641 -3.627 -0.527 1 94.94 56 VAL B C 1
ATOM 2134 O O . VAL B 1 56 ? -11.43 -3.389 -0.637 1 94.94 56 VAL B O 1
ATOM 2137 N N . LEU B 1 57 ? -13.344 -4.246 -1.459 1 97.62 57 LEU B N 1
ATOM 2138 C CA . LEU B 1 57 ? -12.695 -4.793 -2.646 1 97.62 57 LEU B CA 1
ATOM 2139 C C . LEU B 1 57 ? -12.133 -3.682 -3.523 1 97.62 57 LEU B C 1
ATOM 2141 O O . LEU B 1 57 ? -11.102 -3.859 -4.172 1 97.62 57 LEU B O 1
ATOM 2145 N N . ALA B 1 58 ? -12.836 -2.531 -3.537 1 96.44 58 ALA B N 1
ATOM 2146 C CA . ALA B 1 58 ? -12.344 -1.374 -4.281 1 96.44 58 ALA B CA 1
ATOM 2147 C C . ALA B 1 58 ? -11.039 -0.854 -3.682 1 96.44 58 ALA B C 1
ATOM 2149 O O . ALA B 1 58 ? -10.094 -0.544 -4.41 1 96.44 58 ALA B O 1
ATOM 2150 N N . ALA B 1 59 ? -10.992 -0.836 -2.424 1 93.5 59 ALA B N 1
ATOM 2151 C CA . ALA B 1 59 ? -9.781 -0.384 -1.737 1 93.5 59 ALA B CA 1
ATOM 2152 C C . ALA B 1 59 ? -8.625 -1.344 -1.98 1 93.5 59 ALA B C 1
ATOM 2154 O O . ALA B 1 59 ? -7.465 -0.923 -2.053 1 93.5 59 ALA B O 1
ATOM 2155 N N . GLU B 1 60 ? -8.922 -2.594 -2.129 1 95.44 60 GLU B N 1
ATOM 2156 C CA . GLU B 1 60 ? -7.91 -3.613 -2.398 1 95.44 60 GLU B CA 1
ATOM 2157 C C . GLU B 1 60 ? -7.457 -3.568 -3.855 1 95.44 60 GLU B C 1
ATOM 2159 O O . GLU B 1 60 ? -6.457 -4.191 -4.219 1 95.44 60 GLU B O 1
ATOM 2164 N N . GLY B 1 61 ? -8.258 -2.91 -4.723 1 96.31 61 GLY B N 1
ATOM 2165 C CA . GLY B 1 61 ? -7.914 -2.797 -6.133 1 96.31 61 GLY B CA 1
ATOM 2166 C C . GLY B 1 61 ? -8.562 -3.867 -6.988 1 96.31 61 GLY B C 1
ATOM 2167 O O . GLY B 1 61 ? -8.336 -3.916 -8.203 1 96.31 61 GLY B O 1
ATOM 2168 N N . LEU B 1 62 ? -9.406 -4.727 -6.438 1 97.56 62 LEU B N 1
ATOM 2169 C CA . LEU B 1 62 ? -10.016 -5.832 -7.172 1 97.56 62 LEU B CA 1
ATOM 2170 C C . LEU B 1 62 ? -11.25 -5.367 -7.926 1 97.56 62 LEU B C 1
ATOM 2172 O O . LEU B 1 62 ? -11.672 -6 -8.898 1 97.56 62 LEU B O 1
ATOM 2176 N N . VAL B 1 63 ? -11.867 -4.242 -7.398 1 97.81 63 VAL B N 1
ATOM 2177 C CA . VAL B 1 63 ? -13.086 -3.676 -7.969 1 97.81 63 VAL B CA 1
ATOM 2178 C C . VAL B 1 63 ? -12.883 -2.189 -8.25 1 97.81 63 VAL B C 1
ATOM 2180 O O . VAL B 1 63 ? -12.211 -1.491 -7.488 1 97.81 63 VAL B O 1
ATOM 2183 N N . THR B 1 64 ? -13.391 -1.751 -9.344 1 96.75 64 THR B N 1
ATOM 2184 C CA . THR B 1 64 ? -13.398 -0.335 -9.695 1 96.75 64 THR B CA 1
ATOM 2185 C C . THR B 1 64 ? -14.82 0.219 -9.656 1 96.75 64 THR B C 1
ATOM 2187 O O . THR B 1 64 ? -15.719 -0.312 -10.312 1 96.75 64 THR B O 1
ATOM 2190 N N . MET B 1 65 ? -15 1.274 -8.867 1 94.94 65 MET B N 1
ATOM 2191 C CA . MET B 1 65 ? -16.297 1.943 -8.805 1 94.94 65 MET B CA 1
ATOM 2192 C C . MET B 1 65 ? -16.422 3 -9.898 1 94.94 65 MET B C 1
ATOM 2194 O O . MET B 1 65 ? -15.516 3.82 -10.078 1 94.94 65 MET B O 1
ATOM 2198 N N . LYS B 1 66 ? -17.422 2.953 -10.688 1 93.25 66 LYS B N 1
ATOM 2199 C CA . LYS B 1 66 ? -17.703 3.965 -11.703 1 93.25 66 LYS B CA 1
ATOM 2200 C C . LYS B 1 66 ? -18.953 4.758 -11.359 1 93.25 66 LYS B C 1
ATOM 2202 O O . LYS B 1 66 ? -20.016 4.18 -11.117 1 93.25 66 LYS B O 1
ATOM 2207 N N . VAL B 1 67 ? -18.844 6.059 -11.336 1 87.94 67 VAL B N 1
ATOM 2208 C CA . VAL B 1 67 ? -19.938 6.941 -10.945 1 87.94 67 VAL B CA 1
ATOM 2209 C C . VAL B 1 67 ? -21.156 6.691 -11.844 1 87.94 67 VAL B C 1
ATOM 2211 O O . VAL B 1 67 ? -21.031 6.707 -13.07 1 87.94 67 VAL B O 1
ATOM 2214 N N . ARG B 1 68 ? -22.234 6.367 -11.266 1 87.69 68 ARG B N 1
ATOM 2215 C CA . ARG B 1 68 ? -23.531 6.172 -11.898 1 87.69 68 ARG B CA 1
ATOM 2216 C C . ARG B 1 68 ? -23.531 4.934 -12.789 1 87.69 68 ARG B C 1
ATOM 2218 O O . ARG B 1 68 ? -24.438 4.738 -13.594 1 87.69 68 ARG B O 1
ATOM 2225 N N . ARG B 1 69 ? -22.406 4.148 -12.773 1 92.88 69 ARG B N 1
ATOM 2226 C CA . ARG B 1 69 ? -22.344 2.959 -13.617 1 92.88 69 ARG B CA 1
ATOM 2227 C C . ARG B 1 69 ? -22.141 1.703 -12.773 1 92.88 69 ARG B C 1
ATOM 2229 O O . ARG B 1 69 ? -22.25 0.585 -13.289 1 92.88 69 ARG B O 1
ATOM 2236 N N . GLY B 1 70 ? -21.797 1.921 -11.508 1 94.38 70 GLY B N 1
ATOM 2237 C CA . GLY B 1 70 ? -21.734 0.771 -10.625 1 94.38 70 GLY B CA 1
ATOM 2238 C C . GLY B 1 70 ? -20.328 0.235 -10.445 1 94.38 70 GLY B C 1
ATOM 2239 O O . GLY B 1 70 ? -19.359 0.99 -10.523 1 94.38 70 GLY B O 1
ATOM 2240 N N . ALA B 1 71 ? -20.188 -1.038 -10.055 1 97 71 ALA B N 1
ATOM 2241 C CA . ALA B 1 71 ? -18.922 -1.689 -9.727 1 97 71 ALA B CA 1
ATOM 2242 C C . ALA B 1 71 ? -18.5 -2.645 -10.844 1 97 71 ALA B C 1
ATOM 2244 O O . ALA B 1 71 ? -19.328 -3.346 -11.422 1 97 71 ALA B O 1
ATOM 2245 N N . TYR B 1 72 ? -17.25 -2.65 -11.156 1 98.19 72 TYR B N 1
ATOM 2246 C CA . TYR B 1 72 ? -16.672 -3.539 -12.156 1 98.19 72 TYR B CA 1
ATOM 2247 C C . TYR B 1 72 ? -15.461 -4.27 -11.586 1 98.19 72 TYR B C 1
ATOM 2249 O O . TYR B 1 72 ? -14.719 -3.717 -10.773 1 98.19 72 TYR B O 1
ATOM 2257 N N . VAL B 1 73 ? -15.258 -5.477 -12.016 1 98.19 73 VAL B N 1
ATOM 2258 C CA . VAL B 1 73 ? -14 -6.133 -11.688 1 98.19 73 VAL B CA 1
ATOM 2259 C C . VAL B 1 73 ? -12.844 -5.422 -12.391 1 98.19 73 VAL B C 1
ATOM 2261 O O . VAL B 1 73 ? -12.922 -5.137 -13.586 1 98.19 73 VAL B O 1
ATOM 2264 N N . THR B 1 74 ? -11.797 -5.133 -11.695 1 97.12 74 THR B N 1
ATOM 2265 C CA . THR B 1 74 ? -10.664 -4.379 -12.227 1 97.12 74 THR B CA 1
ATOM 2266 C C . THR B 1 74 ? -9.984 -5.145 -13.352 1 97.12 74 THR B C 1
ATOM 2268 O O . THR B 1 74 ? -9.805 -6.363 -13.266 1 97.12 74 THR B O 1
ATOM 2271 N N . GLU B 1 75 ? -9.648 -4.426 -14.406 1 94.31 75 GLU B N 1
ATOM 2272 C CA . GLU B 1 75 ? -8.828 -4.957 -15.492 1 94.31 75 GLU B CA 1
ATOM 2273 C C . GLU B 1 75 ? -7.391 -4.457 -15.391 1 94.31 75 GLU B C 1
ATOM 2275 O O . GLU B 1 75 ? -7.152 -3.289 -15.086 1 94.31 75 GLU B O 1
ATOM 2280 N N . MET B 1 76 ? -6.527 -5.375 -15.727 1 91.75 76 MET B N 1
ATOM 2281 C CA . MET B 1 76 ? -5.109 -5.051 -15.625 1 91.75 76 MET B CA 1
ATOM 2282 C C . MET B 1 76 ? -4.477 -4.91 -17 1 91.75 76 MET B C 1
ATOM 2284 O O . MET B 1 76 ? -4.676 -5.766 -17.87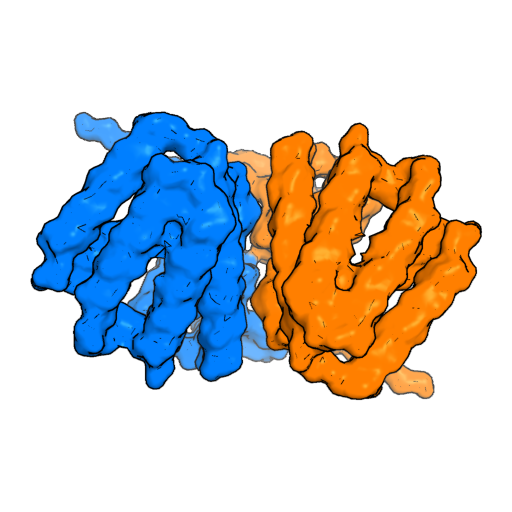5 1 91.75 76 MET B O 1
ATOM 2288 N N . SER B 1 77 ? -3.795 -3.809 -17.234 1 92.75 77 SER B N 1
ATOM 2289 C CA . SER B 1 77 ? -2.955 -3.648 -18.422 1 92.75 77 SER B CA 1
ATOM 2290 C C . SER B 1 77 ? -1.562 -4.223 -18.203 1 92.75 77 SER B C 1
ATOM 2292 O O . SER B 1 77 ? -1.224 -4.621 -17.078 1 92.75 77 SER B O 1
ATOM 2294 N N . ASP B 1 78 ? -0.733 -4.277 -19.25 1 91.94 78 ASP B N 1
ATOM 2295 C CA . ASP B 1 78 ? 0.663 -4.684 -19.125 1 91.94 78 ASP B CA 1
ATOM 2296 C C . ASP B 1 78 ? 1.425 -3.727 -18.203 1 91.94 78 ASP B C 1
ATOM 2298 O O . ASP B 1 78 ? 2.273 -4.156 -17.422 1 91.94 78 ASP B O 1
ATOM 2302 N N . LYS B 1 79 ? 1.098 -2.498 -18.297 1 95.31 79 LYS B N 1
ATOM 2303 C CA . LYS B 1 79 ? 1.729 -1.512 -17.422 1 95.31 79 LYS B CA 1
ATOM 2304 C C . LYS B 1 79 ? 1.354 -1.749 -15.969 1 95.31 79 LYS B C 1
ATOM 2306 O O . LYS B 1 79 ? 2.199 -1.632 -15.078 1 95.31 79 LYS B O 1
ATOM 2311 N N . ASP B 1 80 ? 0.059 -2.084 -15.75 1 94 80 ASP B N 1
ATOM 2312 C CA . ASP B 1 80 ? -0.383 -2.385 -14.391 1 94 80 ASP B CA 1
ATOM 2313 C C . ASP B 1 80 ? 0.395 -3.564 -13.805 1 94 80 ASP B C 1
ATOM 2315 O O . ASP B 1 80 ? 0.822 -3.523 -12.656 1 94 80 ASP B O 1
ATOM 2319 N N . LEU B 1 81 ? 0.54 -4.555 -14.633 1 91.94 81 LEU B N 1
ATOM 2320 C CA . LEU B 1 81 ? 1.258 -5.746 -14.195 1 91.94 81 LEU B CA 1
ATOM 2321 C C . LEU B 1 81 ? 2.693 -5.406 -13.812 1 91.94 81 LEU B C 1
ATOM 2323 O O . LEU B 1 81 ? 3.166 -5.805 -12.742 1 91.94 81 LEU B O 1
ATOM 2327 N N . HIS B 1 82 ? 3.359 -4.641 -14.625 1 94.88 82 HIS B N 1
ATOM 2328 C CA . HIS B 1 82 ? 4.73 -4.227 -14.367 1 94.88 82 HIS B CA 1
ATOM 2329 C C . HIS B 1 82 ? 4.82 -3.385 -13.094 1 94.88 82 HIS B C 1
ATOM 2331 O O . HIS B 1 82 ? 5.719 -3.588 -12.273 1 94.88 82 HIS B O 1
ATOM 2337 N N . ASP B 1 83 ? 3.889 -2.482 -12.953 1 96.88 83 ASP B N 1
ATOM 2338 C CA . ASP B 1 83 ? 3.889 -1.579 -11.805 1 96.88 83 ASP B CA 1
ATOM 2339 C C . ASP B 1 83 ? 3.678 -2.348 -10.5 1 96.88 83 ASP B C 1
ATOM 2341 O O . ASP B 1 83 ? 4.352 -2.086 -9.508 1 96.88 83 ASP B O 1
ATOM 2345 N N . VAL B 1 84 ? 2.768 -3.299 -10.508 1 95.81 84 VAL B N 1
ATOM 2346 C CA . VAL B 1 84 ? 2.471 -4.094 -9.32 1 95.81 84 VAL B CA 1
ATOM 2347 C C . VAL B 1 84 ? 3.666 -4.98 -8.984 1 95.81 84 VAL B C 1
ATOM 2349 O O . VAL B 1 84 ? 4.07 -5.07 -7.82 1 95.81 84 VAL B O 1
ATOM 2352 N N . TYR B 1 85 ? 4.289 -5.602 -9.961 1 94.88 85 TYR B N 1
ATOM 2353 C CA . TYR B 1 85 ? 5.461 -6.438 -9.734 1 94.88 85 TYR B CA 1
ATOM 2354 C C . TYR B 1 85 ? 6.609 -5.621 -9.156 1 94.88 85 TYR B C 1
ATOM 2356 O O . TYR B 1 85 ? 7.324 -6.086 -8.258 1 94.88 85 TYR B O 1
ATOM 2364 N N . HIS B 1 86 ? 6.746 -4.465 -9.68 1 97.62 86 HIS B N 1
ATOM 2365 C CA . HIS B 1 86 ? 7.785 -3.572 -9.188 1 97.62 86 HIS B CA 1
ATOM 2366 C C . HIS B 1 86 ? 7.605 -3.289 -7.699 1 97.62 86 HIS B C 1
ATOM 2368 O O . HIS B 1 86 ? 8.562 -3.359 -6.926 1 97.62 86 HIS B O 1
ATOM 2374 N N . LEU B 1 87 ? 6.395 -3.01 -7.316 1 98.56 87 LEU B N 1
ATOM 2375 C CA . LEU B 1 87 ? 6.125 -2.676 -5.922 1 98.56 87 LEU B CA 1
ATOM 2376 C C . LEU B 1 87 ? 6.254 -3.906 -5.031 1 98.56 87 LEU B C 1
ATOM 2378 O O . LEU B 1 87 ? 6.746 -3.816 -3.906 1 98.56 87 LEU B O 1
ATOM 2382 N N . LEU B 1 88 ? 5.797 -5.086 -5.52 1 97.94 88 LEU B N 1
ATOM 2383 C CA . LEU B 1 88 ? 6.016 -6.32 -4.77 1 97.94 88 LEU B CA 1
ATOM 2384 C C . LEU B 1 88 ? 7.504 -6.562 -4.543 1 97.94 88 LEU B C 1
ATOM 2386 O O . LEU B 1 88 ? 7.926 -6.848 -3.422 1 97.94 88 LEU B O 1
ATOM 2390 N N . SER B 1 89 ? 8.25 -6.41 -5.633 1 98.44 89 SER B N 1
ATOM 2391 C CA . SER B 1 89 ? 9.703 -6.559 -5.531 1 98.44 89 SER B CA 1
ATOM 2392 C C . SER B 1 89 ? 10.281 -5.617 -4.48 1 98.44 89 SER B C 1
ATOM 2394 O O . SER B 1 89 ? 11.039 -6.047 -3.607 1 98.44 89 SER B O 1
ATOM 2396 N N . LEU B 1 90 ? 9.875 -4.398 -4.535 1 98.75 90 LEU B N 1
ATOM 2397 C CA . LEU B 1 90 ? 10.398 -3.375 -3.639 1 98.75 90 LEU B CA 1
ATOM 2398 C C . LEU B 1 90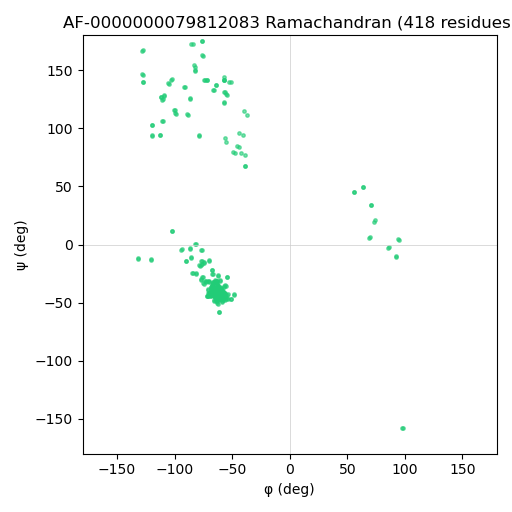 ? 10.062 -3.705 -2.188 1 98.75 90 LEU B C 1
ATOM 2400 O O . LEU B 1 90 ? 10.953 -3.744 -1.335 1 98.75 90 LEU B O 1
ATOM 2404 N N . LEU B 1 91 ? 8.836 -3.99 -1.89 1 98.88 91 LEU B N 1
ATOM 2405 C CA . LEU B 1 91 ? 8.336 -4.172 -0.531 1 98.88 91 LEU B CA 1
ATOM 2406 C C . LEU B 1 91 ? 8.844 -5.484 0.063 1 98.88 91 LEU B C 1
ATOM 2408 O O . LEU B 1 91 ? 9.258 -5.523 1.222 1 98.88 91 LEU B O 1
ATOM 2412 N N . GLU B 1 92 ? 8.797 -6.547 -0.693 1 98.81 92 GLU B N 1
ATOM 2413 C CA . GLU B 1 92 ? 9.211 -7.848 -0.17 1 98.81 92 GLU B CA 1
ATOM 2414 C C . GLU B 1 92 ? 10.727 -7.938 -0.054 1 98.81 92 GLU B C 1
ATOM 2416 O O . GLU B 1 92 ? 11.25 -8.594 0.852 1 98.81 92 GLU B O 1
ATOM 2421 N N . SER B 1 93 ? 11.484 -7.27 -1.02 1 98.88 93 SER B N 1
ATOM 2422 C CA . SER B 1 93 ? 12.93 -7.199 -0.865 1 98.88 93 SER B CA 1
ATOM 2423 C C . SER B 1 93 ? 13.312 -6.434 0.398 1 98.88 93 SER B C 1
ATOM 2425 O O . SER B 1 93 ? 14.211 -6.855 1.137 1 98.88 93 SER B O 1
ATOM 2427 N N . ASP B 1 94 ? 12.625 -5.324 0.634 1 98.81 94 ASP B N 1
ATOM 2428 C CA . ASP B 1 94 ? 12.859 -4.555 1.854 1 98.81 94 ASP B CA 1
ATOM 2429 C C . ASP B 1 94 ? 12.602 -5.406 3.096 1 98.81 94 ASP B C 1
ATOM 2431 O O . ASP B 1 94 ? 13.398 -5.387 4.043 1 98.81 94 ASP B O 1
ATOM 2435 N N . ALA B 1 95 ? 11.461 -6.164 3.129 1 98.88 95 ALA B N 1
ATOM 2436 C CA . ALA B 1 95 ? 11.133 -7.051 4.242 1 98.88 95 ALA B CA 1
ATOM 2437 C C . ALA B 1 95 ? 12.234 -8.086 4.457 1 98.88 95 ALA B C 1
ATOM 2439 O O . ALA B 1 95 ? 12.656 -8.328 5.594 1 98.88 95 ALA B O 1
ATOM 2440 N N . ALA B 1 96 ? 12.695 -8.656 3.375 1 98.94 96 ALA B N 1
ATOM 2441 C CA . ALA B 1 96 ? 13.75 -9.664 3.463 1 98.94 96 ALA B CA 1
ATOM 2442 C C . ALA B 1 96 ? 15.031 -9.07 4.051 1 98.94 96 ALA B C 1
ATOM 2444 O O . ALA B 1 96 ? 15.727 -9.727 4.824 1 98.94 96 ALA B O 1
ATOM 2445 N N . GLY B 1 97 ? 15.352 -7.836 3.646 1 98.81 97 GLY B N 1
ATOM 2446 C CA . GLY B 1 97 ? 16.5 -7.16 4.223 1 98.81 97 GLY B CA 1
ATOM 2447 C C . GLY B 1 97 ? 16.391 -6.957 5.723 1 98.81 97 GLY B C 1
ATOM 2448 O O . GLY B 1 97 ? 17.359 -7.16 6.457 1 98.81 97 GLY B O 1
ATOM 2449 N N . VAL B 1 98 ? 15.234 -6.551 6.168 1 98.75 98 VAL B N 1
ATOM 2450 C CA . VAL B 1 98 ? 14.984 -6.387 7.594 1 98.75 98 VAL B CA 1
ATOM 2451 C C . VAL B 1 98 ? 15.211 -7.711 8.32 1 98.75 98 VAL B C 1
ATOM 2453 O O . VAL B 1 98 ? 15.852 -7.75 9.375 1 98.75 98 VAL B O 1
ATOM 2456 N N . VAL B 1 99 ? 14.68 -8.805 7.766 1 98.81 99 VAL B N 1
ATOM 2457 C CA . VAL B 1 99 ? 14.805 -10.125 8.375 1 98.81 99 VAL B CA 1
ATOM 2458 C C . VAL B 1 99 ? 16.281 -10.531 8.438 1 98.81 99 VAL B C 1
ATOM 2460 O O . VAL B 1 99 ? 16.734 -11.078 9.445 1 98.81 99 VAL B O 1
ATOM 2463 N N . ALA B 1 100 ? 17.031 -10.281 7.348 1 98.88 100 ALA B N 1
ATOM 2464 C CA . ALA B 1 100 ? 18.453 -10.609 7.336 1 98.88 100 ALA B CA 1
ATOM 2465 C C . ALA B 1 100 ? 19.188 -9.938 8.5 1 98.88 100 ALA B C 1
ATOM 2467 O O . ALA B 1 100 ? 20.094 -10.531 9.094 1 98.88 100 ALA B O 1
ATOM 2468 N N . ALA B 1 101 ? 18.75 -8.75 8.836 1 98.5 101 ALA B N 1
ATOM 2469 C CA . ALA B 1 101 ? 19.406 -7.957 9.859 1 98.5 101 ALA B CA 1
ATOM 2470 C C . ALA B 1 101 ? 18.984 -8.391 11.258 1 98.5 101 ALA B C 1
ATOM 2472 O O . ALA B 1 101 ? 19.75 -8.258 12.219 1 98.5 101 ALA B O 1
ATOM 2473 N N . ARG B 1 102 ? 17.766 -8.984 11.367 1 98.06 102 ARG B N 1
ATOM 2474 C CA . ARG B 1 102 ? 17.219 -9.008 12.719 1 98.06 102 ARG B CA 1
ATOM 2475 C C . ARG B 1 102 ? 16.719 -10.406 13.086 1 98.06 102 ARG B C 1
ATOM 2477 O O . ARG B 1 102 ? 16.391 -10.664 14.242 1 98.06 102 ARG B O 1
ATOM 2484 N N . ALA B 1 103 ? 16.609 -11.312 12.156 1 98.12 103 ALA B N 1
ATOM 2485 C CA . ALA B 1 103 ? 16 -12.617 12.406 1 98.12 103 ALA B CA 1
ATOM 2486 C C . ALA B 1 103 ? 16.719 -13.344 13.539 1 98.12 103 ALA B C 1
ATOM 2488 O O . ALA B 1 103 ? 17.953 -13.289 13.641 1 98.12 103 ALA B O 1
ATOM 2489 N N . THR B 1 104 ? 16.016 -14.039 14.398 1 98.38 104 THR B N 1
ATOM 2490 C CA . THR B 1 104 ? 16.594 -14.93 15.398 1 98.38 104 THR B CA 1
ATOM 2491 C C . THR B 1 104 ? 17.047 -16.234 14.758 1 98.38 104 THR B C 1
ATOM 2493 O O . THR B 1 104 ? 16.641 -16.562 13.641 1 98.38 104 THR B O 1
ATOM 2496 N N . PRO B 1 105 ? 17.875 -16.906 15.5 1 98.06 105 PRO B N 1
ATOM 2497 C CA . PRO B 1 105 ? 18.266 -18.219 14.984 1 98.06 105 PRO B CA 1
ATOM 2498 C C . PRO B 1 105 ? 17.078 -19.141 14.727 1 98.06 105 PRO B C 1
ATOM 2500 O O . PRO B 1 105 ? 17.078 -19.906 13.766 1 98.06 105 PRO B O 1
ATOM 2503 N N . GLU B 1 106 ? 16.109 -19.047 15.547 1 98.44 106 GLU B N 1
ATOM 2504 C CA . GLU B 1 106 ? 14.922 -19.875 15.383 1 98.44 106 GLU B CA 1
ATOM 2505 C C . GLU B 1 106 ? 14.164 -19.484 14.109 1 98.44 106 GLU B C 1
ATOM 2507 O O . GLU B 1 106 ? 13.68 -20.359 13.391 1 98.44 106 GLU B O 1
ATOM 2512 N N . GLN B 1 107 ? 14.062 -18.234 13.828 1 98.56 107 GLN B N 1
ATOM 2513 C CA . GLN B 1 107 ? 13.398 -17.75 12.617 1 98.56 107 GLN B CA 1
ATOM 2514 C C . GLN B 1 107 ? 14.164 -18.172 11.367 1 98.56 107 GLN B C 1
ATOM 2516 O O . GLN B 1 107 ? 13.555 -18.578 10.367 1 98.56 107 GLN B O 1
ATOM 2521 N N . LEU B 1 108 ? 15.492 -18.109 11.43 1 98.44 108 LEU B N 1
ATOM 2522 C CA . LEU B 1 108 ? 16.297 -18.516 10.289 1 98.44 108 LEU B CA 1
ATOM 2523 C C . LEU B 1 108 ? 16.141 -20.016 10.031 1 98.44 108 LEU B C 1
ATOM 2525 O O . LEU B 1 108 ? 16.062 -20.453 8.875 1 98.44 108 LEU B O 1
ATOM 2529 N N . ARG B 1 109 ? 16.094 -20.797 11.086 1 98.5 109 ARG B N 1
ATOM 2530 C CA . ARG B 1 109 ? 15.883 -22.234 10.945 1 98.5 109 ARG B CA 1
ATOM 2531 C C . ARG B 1 109 ? 14.531 -22.531 10.305 1 98.5 109 ARG B C 1
ATOM 2533 O O . ARG B 1 109 ? 14.414 -23.453 9.492 1 98.5 109 ARG B O 1
ATOM 2540 N N . GLU B 1 110 ? 13.523 -21.797 10.695 1 98.62 110 GLU B N 1
ATOM 2541 C CA . GLU B 1 110 ? 12.203 -21.938 10.078 1 98.62 110 GLU B CA 1
ATOM 2542 C C . GLU B 1 110 ? 12.266 -21.688 8.578 1 98.62 110 GLU B C 1
ATOM 2544 O O . GLU B 1 110 ? 11.68 -22.438 7.793 1 98.62 110 GLU B O 1
ATOM 2549 N N . LEU B 1 111 ? 12.984 -20.641 8.172 1 98.69 111 LEU B N 1
ATOM 2550 C CA . LEU B 1 111 ? 13.117 -20.328 6.758 1 98.69 111 LEU B CA 1
ATOM 2551 C C . LEU B 1 111 ? 13.898 -21.406 6.027 1 98.69 111 LEU B C 1
ATOM 2553 O O . LEU B 1 111 ? 13.586 -21.75 4.883 1 98.69 111 LEU B O 1
ATOM 2557 N N . GLU B 1 112 ? 14.898 -21.969 6.66 1 98.56 112 GLU B N 1
ATOM 2558 C CA . GLU B 1 112 ? 15.664 -23.062 6.098 1 98.56 112 GLU B CA 1
ATOM 2559 C C . GLU B 1 112 ? 14.789 -24.297 5.875 1 98.56 112 GLU B C 1
ATOM 2561 O O . GLU B 1 112 ? 14.898 -24.969 4.844 1 98.56 112 GLU B O 1
ATOM 2566 N N . GLN B 1 113 ? 13.977 -24.531 6.828 1 98.75 113 GLN B N 1
ATOM 2567 C CA . GLN B 1 113 ? 13.062 -25.672 6.695 1 98.75 113 GLN B CA 1
ATOM 2568 C C . GLN B 1 113 ? 12.078 -25.453 5.551 1 98.75 113 GLN B C 1
ATOM 2570 O O . GLN B 1 113 ? 11.797 -26.375 4.781 1 98.75 113 GLN B O 1
ATOM 2575 N N . LEU B 1 114 ? 11.508 -24.25 5.43 1 98.69 114 LEU B N 1
ATOM 2576 C CA . LEU B 1 114 ? 10.609 -23.938 4.324 1 98.69 114 LEU B CA 1
ATOM 2577 C C . LEU B 1 114 ? 11.32 -24.109 2.984 1 98.69 114 LEU B C 1
ATOM 2579 O O . LEU B 1 114 ? 10.727 -24.609 2.025 1 98.69 114 LEU B O 1
ATOM 2583 N N . HIS B 1 115 ? 12.594 -23.719 2.924 1 98.44 115 HIS B N 1
ATOM 2584 C CA . HIS B 1 115 ? 13.359 -23.875 1.695 1 98.44 115 HIS B CA 1
ATOM 2585 C C . HIS B 1 115 ? 13.57 -25.344 1.365 1 98.44 115 HIS B C 1
ATOM 2587 O O . HIS B 1 115 ? 13.5 -25.75 0.199 1 98.44 115 HIS B O 1
ATOM 2593 N N . ALA B 1 116 ? 13.883 -26.125 2.379 1 98.62 116 ALA B N 1
ATOM 2594 C CA . ALA B 1 116 ? 14.016 -27.562 2.172 1 98.62 116 ALA B CA 1
ATOM 2595 C C . ALA B 1 116 ? 12.727 -28.156 1.626 1 98.62 116 ALA B C 1
ATOM 2597 O O . ALA B 1 116 ? 12.758 -29 0.731 1 98.62 116 ALA B O 1
ATOM 2598 N N . ASP B 1 117 ? 11.57 -27.766 2.189 1 98.62 117 ASP B N 1
ATOM 2599 C CA . ASP B 1 117 ? 10.273 -28.188 1.684 1 98.62 117 ASP B CA 1
ATOM 2600 C C . ASP B 1 117 ? 10.078 -27.766 0.227 1 98.62 117 ASP B C 1
ATOM 2602 O O . ASP B 1 117 ? 9.516 -28.516 -0.572 1 98.62 117 ASP B O 1
ATOM 2606 N N . LEU B 1 118 ? 10.523 -26.531 -0.128 1 98.25 118 LEU B N 1
ATOM 2607 C CA . LEU B 1 118 ? 10.445 -26.016 -1.491 1 98.25 118 LEU B CA 1
ATOM 2608 C C . LEU B 1 118 ? 11.227 -26.906 -2.453 1 98.25 118 LEU B C 1
ATOM 2610 O O . LEU B 1 118 ? 10.719 -27.281 -3.504 1 98.25 118 LEU B O 1
ATOM 2614 N N . ALA B 1 119 ? 12.422 -27.266 -2.053 1 98.19 119 ALA B N 1
ATOM 2615 C CA . ALA B 1 119 ? 13.289 -28.109 -2.865 1 98.19 119 ALA B CA 1
ATOM 2616 C C . ALA B 1 119 ? 12.672 -29.484 -3.08 1 98.19 119 ALA B C 1
ATOM 2618 O O . ALA B 1 119 ? 12.797 -30.078 -4.16 1 98.19 119 ALA B O 1
ATOM 2619 N N . ALA B 1 120 ? 11.977 -29.969 -2.141 1 98.25 120 ALA B N 1
ATOM 2620 C CA . ALA B 1 120 ? 11.359 -31.281 -2.205 1 98.25 120 ALA B CA 1
ATOM 2621 C C . ALA B 1 120 ? 10.109 -31.266 -3.084 1 98.25 120 ALA B C 1
ATOM 2623 O O . ALA B 1 120 ? 9.602 -32.312 -3.475 1 98.25 120 ALA B O 1
ATOM 2624 N N . ALA B 1 121 ? 9.617 -30.047 -3.395 1 97.44 121 ALA B N 1
ATOM 2625 C CA . ALA B 1 121 ? 8.336 -29.922 -4.086 1 97.44 121 ALA B CA 1
ATOM 2626 C C . ALA B 1 121 ? 8.539 -29.625 -5.566 1 97.44 121 ALA B C 1
ATOM 2628 O O . ALA B 1 121 ? 7.574 -29.328 -6.285 1 97.44 121 ALA B O 1
ATOM 2629 N N . VAL B 1 122 ? 9.742 -29.734 -6.113 1 95.56 122 VAL B N 1
ATOM 2630 C CA . VAL B 1 122 ? 10.07 -29.281 -7.461 1 95.56 122 VAL B CA 1
ATOM 2631 C C . VAL B 1 122 ? 9.234 -30.062 -8.484 1 95.56 122 VAL B C 1
ATOM 2633 O O . VAL B 1 122 ? 8.922 -29.531 -9.555 1 95.56 122 VAL B O 1
ATOM 2636 N N . GLN B 1 123 ? 8.805 -31.312 -8.141 1 94.88 123 GLN B N 1
ATOM 2637 C CA . GLN B 1 123 ? 8.047 -32.156 -9.07 1 94.88 123 GLN B CA 1
ATOM 2638 C C . GLN B 1 123 ? 6.543 -31.984 -8.836 1 94.88 123 GLN B C 1
ATOM 2640 O O . GLN B 1 123 ? 5.738 -32.656 -9.492 1 94.88 123 GLN B O 1
ATOM 2645 N N . ASP B 1 124 ? 6.18 -31.25 -7.867 1 95.69 124 ASP B N 1
ATOM 2646 C CA . ASP B 1 124 ? 4.793 -30.938 -7.543 1 95.69 124 ASP B CA 1
ATOM 2647 C C . ASP B 1 124 ? 4.551 -29.422 -7.609 1 95.69 124 ASP B C 1
ATOM 2649 O O . ASP B 1 124 ? 4.727 -28.719 -6.613 1 95.69 124 ASP B O 1
ATOM 2653 N N . ARG B 1 125 ? 4.109 -29.016 -8.734 1 93.06 125 ARG B N 1
ATOM 2654 C CA . ARG B 1 125 ? 4 -27.594 -9.039 1 93.06 125 ARG B CA 1
ATOM 2655 C C . ARG B 1 125 ? 3.109 -26.891 -8.031 1 93.06 125 ARG B C 1
ATOM 2657 O O . ARG B 1 125 ? 3.467 -25.828 -7.52 1 93.06 125 ARG B O 1
ATOM 2664 N N . ASP B 1 126 ? 1.964 -27.422 -7.723 1 92.69 126 ASP B N 1
ATOM 2665 C CA . ASP B 1 126 ? 1.024 -26.797 -6.793 1 92.69 126 ASP B CA 1
ATOM 2666 C C . ASP B 1 126 ? 1.639 -26.656 -5.402 1 92.69 126 ASP B C 1
ATOM 2668 O O . ASP B 1 126 ? 1.504 -25.609 -4.762 1 92.69 126 ASP B O 1
ATOM 2672 N N . ARG B 1 127 ? 2.248 -27.734 -5.035 1 95.81 127 ARG B N 1
ATOM 2673 C CA . ARG B 1 127 ? 2.906 -27.688 -3.732 1 95.81 127 ARG B CA 1
ATOM 2674 C C . ARG B 1 127 ? 4.047 -26.672 -3.727 1 95.81 127 ARG B C 1
ATOM 2676 O O . ARG B 1 127 ? 4.238 -25.953 -2.744 1 95.81 127 ARG B O 1
ATOM 2683 N N . PHE B 1 128 ? 4.852 -26.641 -4.836 1 96.62 128 PHE B N 1
ATOM 2684 C CA . PHE B 1 128 ? 5.938 -25.672 -4.965 1 96.62 128 PHE B CA 1
ATOM 2685 C C . PHE B 1 128 ? 5.414 -24.25 -4.836 1 96.62 128 PHE B C 1
ATOM 2687 O O . PHE B 1 128 ? 5.945 -23.453 -4.059 1 96.62 128 PHE B O 1
ATOM 2694 N N . PHE B 1 129 ? 4.305 -23.969 -5.434 1 93.12 129 PHE B N 1
ATOM 2695 C CA . PHE B 1 129 ? 3.707 -22.641 -5.41 1 93.12 129 PHE B CA 1
ATOM 2696 C C . PHE B 1 129 ? 3.262 -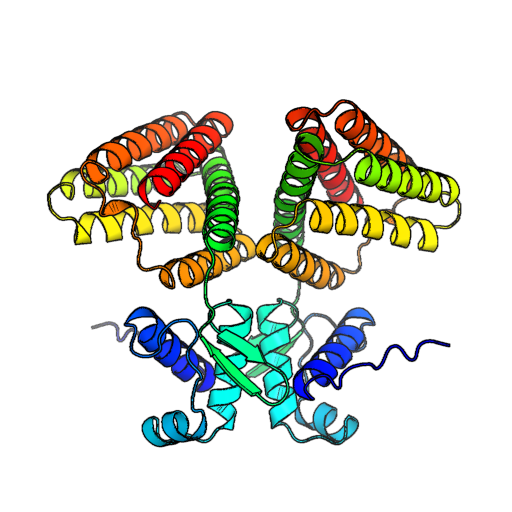22.266 -4 1 93.12 129 PHE B C 1
ATOM 2698 O O . PHE B 1 129 ? 3.479 -21.141 -3.551 1 93.12 129 PHE B O 1
ATOM 2705 N N . THR B 1 130 ? 2.668 -23.172 -3.338 1 95.44 130 THR B N 1
ATOM 2706 C CA . THR B 1 130 ? 2.16 -22.938 -1.99 1 95.44 130 THR B CA 1
ATOM 2707 C C . THR B 1 130 ? 3.303 -22.625 -1.027 1 95.44 130 THR B C 1
ATOM 2709 O O . THR B 1 130 ? 3.223 -21.672 -0.251 1 95.44 130 THR B O 1
ATOM 2712 N N . ILE B 1 131 ? 4.371 -23.375 -1.136 1 97.44 131 ILE B N 1
ATOM 2713 C CA . ILE B 1 131 ? 5.512 -23.188 -0.246 1 97.44 131 ILE B CA 1
ATOM 2714 C C . ILE B 1 131 ? 6.223 -21.875 -0.589 1 97.44 131 ILE B C 1
ATOM 2716 O O . ILE B 1 131 ? 6.648 -21.141 0.304 1 97.44 131 ILE B O 1
ATOM 2720 N N . ASN B 1 132 ? 6.43 -21.625 -1.896 1 96.62 132 ASN B N 1
ATOM 2721 C CA . ASN B 1 132 ? 7.012 -20.359 -2.334 1 96.62 132 ASN B CA 1
ATOM 2722 C C . ASN B 1 132 ? 6.281 -19.172 -1.729 1 96.62 132 ASN B C 1
ATOM 2724 O O . ASN B 1 132 ? 6.91 -18.266 -1.183 1 96.62 132 ASN B O 1
ATOM 2728 N N . GLU B 1 133 ? 4.992 -19.156 -1.756 1 95.31 133 GLU B N 1
ATOM 2729 C CA . GLU B 1 133 ? 4.184 -18.094 -1.177 1 95.31 133 GLU B CA 1
ATOM 2730 C C . GLU B 1 133 ? 4.367 -18.016 0.336 1 95.31 133 GLU B C 1
ATOM 2732 O O . GLU B 1 133 ? 4.441 -16.922 0.904 1 95.31 133 GLU B O 1
ATOM 2737 N N . ARG B 1 134 ? 4.406 -19.156 0.949 1 97.69 134 ARG B N 1
ATOM 2738 C CA . ARG B 1 134 ? 4.582 -19.203 2.396 1 97.69 134 ARG B CA 1
ATOM 2739 C C . ARG B 1 134 ? 5.906 -18.562 2.809 1 97.69 134 ARG B C 1
ATOM 2741 O O . ARG B 1 134 ? 5.98 -17.891 3.834 1 97.69 134 ARG B O 1
ATOM 2748 N N . ILE B 1 135 ? 6.965 -18.812 2.051 1 98.62 135 ILE B N 1
ATOM 2749 C CA . ILE B 1 135 ? 8.266 -18.234 2.338 1 98.62 135 ILE B CA 1
ATOM 2750 C C . ILE B 1 135 ? 8.156 -16.703 2.324 1 98.62 135 ILE B C 1
ATOM 2752 O O . ILE B 1 135 ? 8.609 -16.031 3.258 1 98.62 135 ILE B O 1
ATOM 2756 N N . HIS B 1 136 ? 7.57 -16.125 1.304 1 98.31 136 HIS B N 1
ATOM 2757 C CA . HIS B 1 136 ? 7.398 -14.672 1.198 1 98.31 136 HIS B CA 1
ATOM 2758 C C . HIS B 1 136 ? 6.57 -14.133 2.355 1 98.31 136 HIS B C 1
ATOM 2760 O O . HIS B 1 136 ? 6.926 -13.117 2.959 1 98.31 136 HIS B O 1
ATOM 2766 N N . MET B 1 137 ? 5.488 -14.867 2.699 1 97.88 137 MET B N 1
ATOM 2767 C CA . MET B 1 137 ? 4.605 -14.43 3.775 1 97.88 137 MET B CA 1
ATOM 2768 C C . MET B 1 137 ? 5.32 -14.484 5.121 1 97.88 137 MET B C 1
ATOM 2770 O O . MET B 1 137 ? 5.156 -13.586 5.953 1 97.88 137 MET B O 1
ATOM 2774 N N . ARG B 1 138 ? 6.078 -15.508 5.297 1 98.5 138 ARG B N 1
ATOM 2775 C CA . ARG B 1 138 ? 6.801 -15.625 6.562 1 98.5 138 ARG B CA 1
ATOM 2776 C C . ARG B 1 138 ? 7.832 -14.516 6.715 1 98.5 138 ARG B C 1
ATOM 2778 O O . ARG B 1 138 ? 8 -13.969 7.805 1 98.5 138 ARG B O 1
ATOM 2785 N N . LEU B 1 139 ? 8.555 -14.227 5.645 1 98.88 139 LEU B N 1
ATOM 2786 C CA . LEU B 1 139 ? 9.5 -13.109 5.672 1 98.88 139 LEU B CA 1
ATOM 2787 C C . LEU B 1 139 ? 8.797 -11.812 6.059 1 98.88 139 LEU B C 1
ATOM 2789 O O . LEU B 1 139 ? 9.312 -11.047 6.883 1 98.88 139 LEU B O 1
ATOM 2793 N N . LEU B 1 140 ? 7.656 -11.562 5.5 1 98.75 140 LEU B N 1
ATOM 2794 C CA . LEU B 1 140 ? 6.879 -10.375 5.812 1 98.75 140 LEU B CA 1
ATOM 2795 C C . LEU B 1 140 ? 6.484 -10.352 7.289 1 98.75 140 LEU B C 1
ATOM 2797 O O . LEU B 1 140 ? 6.613 -9.32 7.953 1 98.75 140 LEU B O 1
ATOM 2801 N N . GLU B 1 141 ? 6.016 -11.508 7.777 1 98.5 141 GLU B N 1
ATOM 2802 C CA . GLU B 1 141 ? 5.617 -11.617 9.18 1 98.5 141 GLU B CA 1
ATOM 2803 C C . GLU B 1 141 ? 6.797 -11.344 10.109 1 98.5 141 GLU B C 1
ATOM 2805 O O . GLU B 1 141 ? 6.664 -10.617 11.094 1 98.5 141 GLU B O 1
ATOM 2810 N N . MET B 1 142 ? 7.918 -11.906 9.75 1 98.62 142 MET B N 1
ATOM 2811 C CA . MET B 1 142 ? 9.117 -11.75 10.57 1 98.62 142 MET B CA 1
ATOM 2812 C C . MET B 1 142 ? 9.594 -10.297 10.555 1 98.62 142 MET B C 1
ATOM 2814 O O . MET B 1 142 ? 10.141 -9.812 11.547 1 98.62 142 MET B O 1
ATOM 2818 N N . ALA B 1 143 ? 9.438 -9.633 9.383 1 98.56 143 ALA B N 1
ATOM 2819 C CA . ALA B 1 143 ? 9.836 -8.234 9.273 1 98.56 143 ALA B CA 1
ATOM 2820 C C . ALA B 1 143 ? 8.953 -7.34 10.133 1 98.56 143 ALA B C 1
ATOM 2822 O O . ALA B 1 143 ? 9.312 -6.199 10.422 1 98.56 143 ALA B O 1
ATOM 2823 N N . ASP B 1 144 ? 7.746 -7.707 10.438 1 98.12 144 ASP B N 1
ATOM 2824 C CA . ASP B 1 144 ? 6.879 -7.164 11.477 1 98.12 144 ASP B CA 1
ATOM 2825 C C . ASP B 1 144 ? 6.531 -5.703 11.195 1 98.12 144 ASP B C 1
ATOM 2827 O O . ASP B 1 144 ? 6.715 -4.84 12.055 1 98.12 144 ASP B O 1
ATOM 2831 N N . ASN B 1 145 ? 6.105 -5.367 10.039 1 98.44 145 ASN B N 1
ATOM 2832 C CA . ASN B 1 145 ? 5.473 -4.117 9.625 1 98.44 145 ASN B CA 1
ATOM 2833 C C . ASN B 1 145 ? 4.066 -4.359 9.078 1 98.44 145 ASN B C 1
ATOM 2835 O O . ASN B 1 145 ? 3.906 -4.809 7.945 1 98.44 145 ASN B O 1
ATOM 2839 N N . ARG B 1 146 ? 3.105 -4.07 9.875 1 96.5 146 ARG B N 1
ATOM 2840 C CA . ARG B 1 146 ? 1.735 -4.445 9.539 1 96.5 146 ARG B CA 1
ATOM 2841 C C . ARG B 1 146 ? 1.252 -3.709 8.297 1 96.5 146 ARG B C 1
ATOM 2843 O O . ARG B 1 146 ? 0.452 -4.242 7.527 1 96.5 146 ARG B O 1
ATOM 2850 N N . TRP B 1 147 ? 1.71 -2.479 8.062 1 97.12 147 TRP B N 1
ATOM 2851 C CA . TRP B 1 147 ? 1.326 -1.723 6.875 1 97.12 147 TRP B CA 1
ATOM 2852 C C . TRP B 1 147 ? 1.916 -2.352 5.617 1 97.12 147 TRP B C 1
ATOM 2854 O O . TRP B 1 147 ? 1.225 -2.498 4.605 1 97.12 147 TRP B O 1
ATOM 2864 N N . ARG B 1 148 ? 3.193 -2.748 5.707 1 98.5 148 ARG B N 1
ATOM 2865 C CA . ARG B 1 148 ? 3.824 -3.432 4.582 1 98.5 148 ARG B CA 1
ATOM 2866 C C . ARG B 1 148 ? 3.086 -4.723 4.242 1 98.5 148 ARG B C 1
ATOM 2868 O O . ARG B 1 148 ? 2.84 -5.012 3.07 1 98.5 148 ARG B O 1
ATOM 2875 N N . SER B 1 149 ? 2.797 -5.496 5.32 1 98.12 149 SER B N 1
ATOM 2876 C CA . SER B 1 149 ? 2.105 -6.766 5.133 1 98.12 149 SER B CA 1
ATOM 2877 C C . SER B 1 149 ? 0.765 -6.57 4.434 1 98.12 149 SER B C 1
ATOM 2879 O O . SER B 1 149 ? 0.422 -7.316 3.516 1 98.12 149 SER B O 1
ATOM 2881 N N . GLN B 1 150 ? 0.111 -5.523 4.844 1 96.38 150 GLN B N 1
ATOM 2882 C CA . GLN B 1 150 ? -1.189 -5.254 4.238 1 96.38 150 GLN B CA 1
ATOM 2883 C C . GLN B 1 150 ? -1.039 -4.828 2.781 1 96.38 150 GLN B C 1
ATOM 2885 O O . GLN B 1 150 ? -1.794 -5.277 1.917 1 96.38 150 GLN B O 1
ATOM 2890 N N . MET B 1 151 ? -0.097 -3.98 2.445 1 98 151 MET B N 1
ATOM 2891 C CA . MET B 1 151 ? 0.15 -3.516 1.083 1 98 151 MET B CA 1
ATOM 2892 C C . MET B 1 151 ? 0.477 -4.688 0.161 1 98 151 MET B C 1
ATOM 2894 O O . MET B 1 151 ? -0.078 -4.793 -0.934 1 98 151 MET B O 1
ATOM 2898 N N . VAL B 1 152 ? 1.339 -5.562 0.656 1 98.38 152 VAL B N 1
ATOM 2899 C CA . VAL B 1 152 ? 1.749 -6.703 -0.153 1 98.38 152 VAL B CA 1
ATOM 2900 C C . VAL B 1 152 ? 0.563 -7.645 -0.358 1 98.38 152 VAL B C 1
ATOM 2902 O O . VAL B 1 152 ? 0.348 -8.148 -1.463 1 98.38 152 VAL B O 1
ATOM 2905 N N . ALA B 1 153 ? -0.212 -7.883 0.736 1 96.88 153 ALA B N 1
ATOM 2906 C CA . ALA B 1 153 ? -1.387 -8.742 0.621 1 96.88 153 ALA B CA 1
ATOM 2907 C C . ALA B 1 153 ? -2.338 -8.234 -0.458 1 96.88 153 ALA B C 1
ATOM 2909 O O . ALA B 1 153 ? -2.828 -9.008 -1.28 1 96.88 153 ALA B O 1
ATOM 2910 N N . ASP B 1 154 ? -2.541 -6.926 -0.485 1 96.25 154 ASP B N 1
ATOM 2911 C CA . ASP B 1 154 ? -3.445 -6.336 -1.468 1 96.25 154 ASP B CA 1
ATOM 2912 C C . ASP B 1 154 ? -2.871 -6.449 -2.879 1 96.25 154 ASP B C 1
ATOM 2914 O O . ASP B 1 154 ? -3.584 -6.809 -3.818 1 96.25 154 ASP B O 1
ATOM 2918 N N . LEU B 1 155 ? -1.589 -6.156 -3.068 1 97.31 155 LEU B N 1
ATOM 2919 C CA . LEU B 1 155 ? -0.949 -6.25 -4.379 1 97.31 155 LEU B CA 1
ATOM 2920 C C . LEU B 1 155 ? -0.996 -7.68 -4.906 1 97.31 155 LEU B C 1
ATOM 2922 O O . LEU B 1 155 ? -1.194 -7.898 -6.102 1 97.31 155 LEU B O 1
ATOM 2926 N N . ARG B 1 156 ? -0.801 -8.641 -4.012 1 95.38 156 ARG B N 1
ATOM 2927 C CA . ARG B 1 156 ? -0.83 -10.031 -4.434 1 95.38 156 ARG B CA 1
ATOM 2928 C C . ARG B 1 156 ? -2.232 -10.445 -4.867 1 95.38 156 ARG B C 1
ATOM 2930 O O . ARG B 1 156 ? -2.391 -11.266 -5.773 1 95.38 156 ARG B O 1
ATOM 2937 N N . LYS B 1 157 ? -3.283 -9.883 -4.195 1 95.25 157 LYS B N 1
ATOM 2938 C CA . LYS B 1 157 ? -4.648 -10.117 -4.656 1 95.25 157 LYS B CA 1
ATOM 2939 C C . LYS B 1 157 ? -4.852 -9.57 -6.066 1 95.25 157 LYS B C 1
ATOM 2941 O O . LYS B 1 157 ? -5.445 -10.234 -6.918 1 95.25 157 LYS B O 1
ATOM 2946 N N . VAL B 1 158 ? -4.344 -8.391 -6.301 1 95.12 158 VAL B N 1
ATOM 2947 C CA . VAL B 1 158 ? -4.477 -7.75 -7.605 1 95.12 158 VAL B CA 1
ATOM 2948 C C . VAL B 1 158 ? -3.76 -8.586 -8.664 1 95.12 158 VAL B C 1
ATOM 2950 O O . VAL B 1 158 ? -4.242 -8.711 -9.797 1 95.12 158 VAL B O 1
ATOM 2953 N N . MET B 1 159 ? -2.615 -9.188 -8.336 1 92.25 159 MET B N 1
ATOM 2954 C CA . MET B 1 159 ? -1.854 -10.031 -9.25 1 92.25 159 MET B CA 1
ATOM 2955 C C . MET B 1 159 ? -2.682 -11.227 -9.703 1 92.25 159 MET B C 1
ATOM 2957 O O . MET B 1 159 ? -2.518 -11.711 -10.828 1 92.25 159 MET B O 1
ATOM 2961 N N . LYS B 1 160 ? -3.543 -11.672 -8.867 1 91.31 160 LYS B N 1
ATOM 2962 C CA . LYS B 1 160 ? -4.363 -12.836 -9.18 1 91.31 160 LYS B CA 1
ATOM 2963 C C . LYS B 1 160 ? -5.387 -12.516 -10.266 1 91.31 160 LYS B C 1
ATOM 2965 O O . LYS B 1 160 ? -5.992 -13.422 -10.844 1 91.31 160 LYS B O 1
ATOM 2970 N N . LEU B 1 161 ? -5.59 -11.25 -10.539 1 91.81 161 LEU B N 1
ATOM 2971 C CA . LEU B 1 161 ? -6.473 -10.859 -11.633 1 91.81 161 LEU B CA 1
ATOM 2972 C C . LEU B 1 161 ? -5.875 -11.25 -12.977 1 91.81 161 LEU B C 1
ATOM 2974 O O . LEU B 1 161 ? -6.586 -11.305 -13.984 1 91.81 161 LEU B O 1
ATOM 2978 N N . ASN B 1 162 ? -4.574 -11.414 -12.969 1 85.5 162 ASN B N 1
ATOM 2979 C CA . ASN B 1 162 ? -3.881 -11.781 -14.203 1 85.5 162 ASN B CA 1
ATOM 2980 C C . ASN B 1 162 ? -3.773 -13.297 -14.352 1 85.5 162 ASN B C 1
ATOM 2982 O O . ASN B 1 162 ? -3.57 -14.008 -13.367 1 85.5 162 ASN B O 1
ATOM 2986 N N . ARG B 1 163 ? -4.031 -13.805 -15.477 1 72.06 163 ARG B N 1
ATOM 2987 C CA . ARG B 1 163 ? -4.039 -15.234 -15.766 1 72.06 163 ARG B CA 1
ATOM 2988 C C . ARG B 1 163 ? -2.619 -15.789 -15.852 1 72.06 163 ARG B C 1
ATOM 2990 O O . ARG B 1 163 ? -2.396 -16.984 -15.656 1 72.06 163 ARG B O 1
ATOM 2997 N N . HIS B 1 164 ? -1.751 -14.875 -15.984 1 66.56 164 HIS B N 1
ATOM 2998 C CA . HIS B 1 164 ? -0.399 -15.359 -16.25 1 66.56 164 HIS B CA 1
ATOM 2999 C C . HIS B 1 164 ? 0.357 -15.602 -14.938 1 66.56 164 HIS B C 1
ATOM 3001 O O . HIS B 1 164 ? 0.405 -14.727 -14.078 1 66.56 164 HIS B O 1
ATOM 3007 N N . ASN B 1 165 ? 0.605 -16.844 -14.727 1 71.75 165 ASN B N 1
ATOM 3008 C CA . ASN B 1 165 ? 1.458 -17.234 -13.609 1 71.75 165 ASN B CA 1
ATOM 3009 C C . ASN B 1 165 ? 2.879 -17.547 -14.07 1 71.75 165 ASN B C 1
ATOM 3011 O O . ASN B 1 165 ? 3.084 -18.422 -14.914 1 71.75 165 ASN B O 1
ATOM 3015 N N . SER B 1 166 ? 3.76 -16.734 -13.578 1 72.44 166 SER B N 1
ATOM 3016 C CA . SER B 1 166 ? 5.156 -16.828 -13.992 1 72.44 166 SER B CA 1
ATOM 3017 C C . SER B 1 166 ? 5.695 -18.234 -13.781 1 72.44 166 SER B C 1
ATOM 3019 O O . SER B 1 166 ? 6.547 -18.703 -14.547 1 72.44 166 SER B O 1
ATOM 3021 N N . LEU B 1 167 ? 5.191 -18.953 -12.875 1 75.25 167 LEU B N 1
ATOM 3022 C CA . LEU B 1 167 ? 5.754 -20.25 -12.508 1 75.25 167 LEU B CA 1
ATOM 3023 C C . LEU B 1 167 ? 5.277 -21.328 -13.461 1 75.25 167 LEU B C 1
ATOM 3025 O O . LEU B 1 167 ? 5.73 -22.484 -13.383 1 75.25 167 LEU B O 1
ATOM 3029 N N . LEU B 1 168 ? 4.48 -20.922 -14.414 1 75.56 168 LEU B N 1
ATOM 3030 C CA . LEU B 1 168 ? 3.945 -21.891 -15.375 1 75.56 168 LEU B CA 1
ATOM 3031 C C . LEU B 1 168 ? 4.875 -22.031 -16.578 1 75.56 168 LEU B C 1
ATOM 3033 O O . LEU B 1 168 ? 4.77 -23 -17.328 1 75.56 168 LEU B O 1
ATOM 3037 N N . LYS B 1 169 ? 5.785 -21.078 -16.672 1 80.06 169 LYS B N 1
ATOM 3038 C CA . LYS B 1 169 ? 6.734 -21.172 -17.781 1 80.06 169 LYS B CA 1
ATOM 3039 C C . LYS B 1 169 ? 7.73 -22.297 -17.562 1 80.06 169 LYS B C 1
ATOM 3041 O O . LYS B 1 169 ? 8.156 -22.562 -16.438 1 80.06 169 LYS B O 1
ATOM 3046 N N . GLN B 1 170 ? 8.086 -23.016 -18.609 1 74.5 170 GLN B N 1
ATOM 3047 C CA . GLN B 1 170 ? 9.031 -24.109 -18.531 1 74.5 170 GLN B CA 1
ATOM 3048 C C . GLN B 1 170 ? 10.352 -23.672 -17.906 1 74.5 170 GLN B C 1
ATOM 3050 O O . GLN B 1 170 ? 10.898 -22.625 -18.281 1 74.5 170 GLN B O 1
ATOM 3055 N N . GLY B 1 171 ? 10.797 -24.422 -16.906 1 85.25 171 GLY B N 1
ATOM 3056 C CA . GLY B 1 171 ? 12.078 -24.172 -16.281 1 85.25 171 GLY B CA 1
ATOM 3057 C C . GLY B 1 171 ? 12 -23.141 -15.156 1 85.25 171 GLY B C 1
ATOM 3058 O O . GLY B 1 171 ? 12.969 -22.938 -14.422 1 85.25 171 GLY B O 1
ATOM 3059 N N . ARG B 1 172 ? 10.859 -22.688 -15.039 1 89 172 ARG B N 1
ATOM 3060 C CA . ARG B 1 172 ? 10.727 -21.578 -14.109 1 89 172 ARG B CA 1
ATOM 3061 C C . ARG B 1 172 ? 10.836 -22.047 -12.664 1 89 172 ARG B C 1
ATOM 3063 O O . ARG B 1 172 ? 11.398 -21.359 -11.812 1 89 172 ARG B O 1
ATOM 3070 N N . ILE B 1 173 ? 10.391 -23.234 -12.438 1 93.62 173 ILE B N 1
ATOM 3071 C CA . ILE B 1 173 ? 10.414 -23.781 -11.086 1 93.62 173 ILE B CA 1
ATOM 3072 C C . ILE B 1 173 ? 11.867 -23.953 -10.633 1 93.62 173 ILE B C 1
ATOM 3074 O O . ILE B 1 173 ? 12.234 -23.516 -9.539 1 93.62 173 ILE B O 1
ATOM 3078 N N . GLU B 1 174 ? 12.688 -24.562 -11.477 1 94.62 174 GLU B N 1
ATOM 3079 C CA . GLU B 1 174 ? 14.102 -24.75 -11.156 1 94.62 174 GLU B CA 1
ATOM 3080 C C . GLU B 1 174 ? 14.812 -23.422 -10.961 1 94.62 174 GLU B C 1
ATOM 3082 O O . GLU B 1 174 ? 15.602 -23.266 -10.023 1 94.62 174 GLU B O 1
ATOM 3087 N N . ASP B 1 175 ? 14.539 -22.5 -11.828 1 95.5 175 ASP B N 1
ATOM 3088 C CA . ASP B 1 175 ? 15.133 -21.172 -11.711 1 95.5 175 ASP B CA 1
ATOM 3089 C C . ASP B 1 175 ? 14.719 -20.5 -10.398 1 95.5 175 ASP B C 1
ATOM 3091 O O . ASP B 1 175 ? 15.555 -19.922 -9.703 1 95.5 175 ASP B O 1
ATOM 3095 N N . SER B 1 176 ? 13.461 -20.594 -10.07 1 96.62 176 SER B N 1
ATOM 3096 C CA . SER B 1 176 ? 12.945 -20 -8.836 1 96.62 176 SER B CA 1
ATOM 3097 C C . SER B 1 176 ? 13.586 -20.625 -7.605 1 96.62 176 SER B C 1
ATOM 3099 O O . SER B 1 176 ? 13.93 -19.922 -6.656 1 96.62 176 SER B O 1
ATOM 3101 N N . LEU B 1 177 ? 13.758 -21.938 -7.672 1 97.75 177 LEU B N 1
ATOM 3102 C CA . LEU B 1 177 ? 14.422 -22.609 -6.555 1 97.75 177 LEU B CA 1
ATOM 3103 C C . LEU B 1 177 ? 15.836 -22.094 -6.371 1 97.75 177 LEU B C 1
ATOM 3105 O O . LEU B 1 177 ? 16.266 -21.812 -5.246 1 97.75 177 LEU B O 1
ATOM 3109 N N . ALA B 1 178 ? 16.562 -21.984 -7.445 1 97.88 178 ALA B N 1
ATOM 3110 C CA . ALA B 1 178 ? 17.938 -21.469 -7.387 1 97.88 178 ALA B CA 1
ATOM 3111 C C . ALA B 1 178 ? 17.969 -20.047 -6.824 1 97.88 178 ALA B C 1
ATOM 3113 O O . ALA B 1 178 ? 18.859 -19.688 -6.059 1 97.88 178 ALA B O 1
ATOM 3114 N N . GLU B 1 179 ? 17.062 -19.266 -7.203 1 98 179 GLU B N 1
ATOM 3115 C CA . GLU B 1 179 ? 16.938 -17.906 -6.707 1 98 179 GLU B CA 1
ATOM 3116 C C . GLU B 1 179 ? 16.688 -17.875 -5.203 1 98 179 GLU B C 1
ATOM 3118 O O . GLU B 1 179 ? 17.297 -17.094 -4.473 1 98 179 GLU B O 1
ATOM 3123 N N . HIS B 1 180 ? 15.773 -18.719 -4.727 1 98.38 180 HIS B N 1
ATOM 3124 C CA . HIS B 1 180 ? 15.484 -18.797 -3.297 1 98.38 180 HIS B CA 1
ATOM 3125 C C . HIS B 1 180 ? 16.703 -19.266 -2.518 1 98.38 180 HIS B C 1
ATOM 3127 O O . HIS B 1 180 ? 16.922 -18.844 -1.378 1 98.38 180 HIS B O 1
ATOM 3133 N N . GLU B 1 181 ? 17.469 -20.141 -3.137 1 98.44 181 GLU B N 1
ATOM 3134 C CA . GLU B 1 181 ? 18.703 -20.562 -2.5 1 98.44 181 GLU B CA 1
ATOM 3135 C C . GLU B 1 181 ? 19.641 -19.375 -2.273 1 98.44 181 GLU B C 1
ATOM 3137 O O . GLU B 1 181 ? 20.266 -19.266 -1.215 1 98.44 181 GLU B O 1
ATOM 3142 N N . THR B 1 182 ? 19.766 -18.547 -3.266 1 98.75 182 THR B N 1
ATOM 3143 C CA . THR B 1 182 ? 20.609 -17.359 -3.174 1 98.75 182 THR B CA 1
ATOM 3144 C C . THR B 1 182 ? 20.094 -16.422 -2.074 1 98.75 182 THR B C 1
ATOM 3146 O O . THR B 1 182 ? 20.891 -15.883 -1.303 1 98.75 182 THR B O 1
ATOM 3149 N N . ILE B 1 183 ? 18.781 -16.234 -1.951 1 98.88 183 ILE B N 1
ATOM 3150 C CA . ILE B 1 183 ? 18.172 -15.406 -0.919 1 98.88 183 ILE B CA 1
ATOM 3151 C C . ILE B 1 183 ? 18.5 -15.977 0.46 1 98.88 183 ILE B C 1
ATOM 3153 O O . ILE B 1 183 ? 18.922 -15.25 1.36 1 98.88 183 ILE B O 1
ATOM 3157 N N . LEU B 1 184 ? 18.297 -17.328 0.566 1 98.75 184 LEU B N 1
ATOM 3158 C CA . LEU B 1 184 ? 18.531 -17.984 1.851 1 98.75 184 LEU B CA 1
ATOM 3159 C C . LEU B 1 184 ? 20 -17.844 2.26 1 98.75 184 LEU B C 1
ATOM 3161 O O . LEU B 1 184 ? 20.297 -17.625 3.434 1 98.75 184 LEU B O 1
ATOM 3165 N N . ALA B 1 185 ? 20.938 -18.047 1.292 1 98.75 185 ALA B N 1
ATOM 3166 C CA . ALA B 1 185 ? 22.359 -17.891 1.574 1 98.75 185 ALA B CA 1
ATOM 3167 C C . ALA B 1 185 ? 22.672 -16.5 2.111 1 98.75 185 ALA B C 1
ATOM 3169 O O . ALA B 1 185 ? 23.438 -16.344 3.066 1 98.75 185 ALA B O 1
ATOM 3170 N N . ALA B 1 186 ? 22.062 -15.5 1.531 1 98.88 186 ALA B N 1
ATOM 3171 C CA . ALA B 1 186 ? 22.266 -14.125 1.979 1 98.88 186 ALA B CA 1
ATOM 3172 C C . ALA B 1 186 ? 21.672 -13.906 3.367 1 98.88 186 ALA B C 1
ATOM 3174 O O . ALA B 1 186 ? 22.25 -13.195 4.191 1 98.88 186 ALA B O 1
ATOM 3175 N N . LEU B 1 187 ? 20.484 -14.508 3.637 1 98.81 187 LEU B N 1
ATOM 3176 C CA . LEU B 1 187 ? 19.875 -14.445 4.953 1 98.81 187 LEU B CA 1
ATOM 3177 C C . LEU B 1 187 ? 20.766 -15.07 6.012 1 98.81 187 LEU B C 1
ATOM 3179 O O . LEU B 1 187 ? 20.969 -14.5 7.082 1 98.81 187 LEU B O 1
ATOM 3183 N N . ARG B 1 188 ? 21.328 -16.188 5.684 1 98.12 188 ARG B N 1
ATOM 3184 C CA . ARG B 1 188 ? 22.219 -16.906 6.598 1 98.12 188 ARG B CA 1
ATOM 3185 C C . ARG B 1 188 ? 23.453 -16.078 6.91 1 98.12 188 ARG B C 1
ATOM 3187 O O . ARG B 1 188 ? 23.969 -16.109 8.031 1 98.12 188 ARG B O 1
ATOM 3194 N N . ALA B 1 189 ? 23.922 -15.391 5.914 1 98.44 189 ALA B N 1
ATOM 3195 C CA . ALA B 1 189 ? 25.125 -14.555 6.059 1 98.44 189 ALA B CA 1
ATOM 3196 C C . ALA B 1 189 ? 24.797 -13.258 6.785 1 98.44 189 ALA B C 1
ATOM 3198 O O . ALA B 1 189 ? 25.688 -12.438 7.027 1 98.44 189 ALA B O 1
ATOM 3199 N N . ARG B 1 190 ? 23.547 -13.047 7.062 1 98.5 190 ARG B N 1
ATOM 3200 C CA . ARG B 1 190 ? 23.078 -11.828 7.715 1 98.5 190 ARG B CA 1
ATOM 3201 C C . ARG B 1 190 ? 23.516 -10.594 6.926 1 98.5 190 ARG B C 1
ATOM 3203 O O . ARG B 1 190 ? 24.016 -9.625 7.5 1 98.5 190 ARG B O 1
ATOM 3210 N N . ASP B 1 191 ? 23.359 -10.625 5.695 1 98.69 191 ASP B N 1
ATOM 3211 C CA . ASP B 1 191 ? 23.719 -9.547 4.785 1 98.69 191 ASP B CA 1
ATOM 3212 C C . ASP B 1 191 ? 22.484 -8.914 4.156 1 98.69 191 ASP B C 1
ATOM 3214 O O . ASP B 1 191 ? 22.031 -9.344 3.096 1 98.69 191 ASP B O 1
ATOM 3218 N N . PRO B 1 192 ? 21.984 -7.828 4.75 1 98.69 192 PRO B N 1
ATOM 3219 C CA . PRO B 1 192 ? 20.75 -7.211 4.262 1 98.69 192 PRO B CA 1
ATOM 3220 C C . PRO B 1 192 ? 20.844 -6.754 2.809 1 98.69 192 PRO B C 1
ATOM 3222 O O . PRO B 1 192 ? 19.922 -6.961 2.023 1 98.69 192 PRO B O 1
ATOM 3225 N N . GLN B 1 193 ? 21.953 -6.172 2.477 1 98.25 193 GLN B N 1
ATOM 3226 C CA . GLN B 1 193 ? 22.109 -5.645 1.125 1 98.25 193 GLN B CA 1
ATOM 3227 C C . GLN B 1 193 ? 22.062 -6.762 0.088 1 98.25 193 GLN B C 1
ATOM 3229 O O . GLN B 1 193 ? 21.359 -6.66 -0.916 1 98.25 193 GLN B O 1
ATOM 3234 N N . ALA B 1 194 ? 22.797 -7.82 0.355 1 98.75 194 ALA B N 1
ATOM 3235 C CA . ALA B 1 194 ? 22.781 -8.961 -0.553 1 98.75 194 ALA B CA 1
ATOM 3236 C C . ALA B 1 194 ? 21.406 -9.617 -0.612 1 98.75 194 ALA B C 1
ATOM 3238 O O . ALA B 1 194 ? 20.984 -10.094 -1.667 1 98.75 194 ALA B O 1
ATOM 3239 N N . THR B 1 195 ? 20.734 -9.688 0.512 1 98.88 195 THR B N 1
ATOM 3240 C CA . THR B 1 195 ? 19.406 -10.281 0.57 1 98.88 195 THR B CA 1
ATOM 3241 C C . THR B 1 195 ? 18.422 -9.492 -0.279 1 98.88 195 THR B C 1
ATOM 3243 O O . THR B 1 195 ? 17.656 -10.07 -1.064 1 98.88 195 THR B O 1
ATOM 3246 N N . VAL B 1 196 ? 18.453 -8.133 -0.159 1 98.75 196 VAL B N 1
ATOM 3247 C CA . VAL B 1 196 ? 17.578 -7.258 -0.938 1 98.75 196 VAL B CA 1
ATOM 3248 C C . VAL B 1 196 ? 17.844 -7.453 -2.428 1 98.75 196 VAL B C 1
ATOM 3250 O O . VAL B 1 196 ? 16.922 -7.609 -3.219 1 98.75 196 VAL B O 1
ATOM 3253 N N . ALA B 1 197 ? 19.094 -7.477 -2.77 1 98.56 197 ALA B N 1
ATOM 3254 C CA . ALA B 1 197 ? 19.469 -7.629 -4.172 1 98.56 197 ALA B CA 1
ATOM 3255 C C . ALA B 1 197 ? 18.984 -8.969 -4.727 1 98.56 197 ALA B C 1
ATOM 3257 O O . ALA B 1 197 ? 18.469 -9.031 -5.844 1 98.56 197 ALA B O 1
ATOM 3258 N N . ALA B 1 198 ? 19.188 -10.047 -3.961 1 98.75 198 ALA B N 1
ATOM 3259 C CA . ALA B 1 198 ? 18.781 -11.383 -4.395 1 98.75 198 ALA B CA 1
ATOM 3260 C C . ALA B 1 198 ? 17.266 -11.469 -4.562 1 98.75 198 ALA B C 1
ATOM 3262 O O . ALA B 1 198 ? 16.781 -12.047 -5.539 1 98.75 198 ALA B O 1
ATOM 3263 N N . MET B 1 199 ? 16.5 -10.922 -3.654 1 98.69 199 MET B N 1
ATOM 3264 C CA . MET B 1 199 ? 15.047 -10.938 -3.736 1 98.69 199 MET B CA 1
ATOM 3265 C C . MET B 1 199 ? 14.555 -10.117 -4.926 1 98.69 199 MET B C 1
ATOM 3267 O O . MET B 1 199 ? 13.656 -10.539 -5.648 1 98.69 199 MET B O 1
ATOM 3271 N N . SER B 1 200 ? 15.141 -8.953 -5.098 1 98.06 200 SER B N 1
ATOM 3272 C CA . SER B 1 200 ? 14.797 -8.117 -6.242 1 98.06 200 SER B CA 1
ATOM 3273 C C . SER B 1 200 ? 15.031 -8.859 -7.555 1 98.06 200 SER B C 1
ATOM 3275 O O . SER B 1 200 ? 14.203 -8.797 -8.469 1 98.06 200 SER B O 1
ATOM 3277 N N . ALA B 1 201 ? 16.156 -9.547 -7.637 1 97.69 201 ALA B N 1
ATOM 3278 C CA . ALA B 1 201 ? 16.469 -10.32 -8.836 1 97.69 201 ALA B CA 1
ATOM 3279 C C . ALA B 1 201 ? 15.453 -11.438 -9.047 1 97.69 201 ALA B C 1
ATOM 3281 O O . ALA B 1 201 ? 15.055 -11.711 -10.18 1 97.69 201 ALA B O 1
ATOM 3282 N N . HIS B 1 202 ? 15.047 -12.148 -7.969 1 97.19 202 HIS B N 1
ATOM 3283 C CA . HIS B 1 202 ? 14.031 -13.188 -8.008 1 97.19 202 HIS B CA 1
ATOM 3284 C C . HIS B 1 202 ? 12.742 -12.672 -8.633 1 97.19 202 HIS B C 1
ATOM 3286 O O . HIS B 1 202 ? 12.156 -13.336 -9.492 1 97.19 202 HIS B O 1
ATOM 3292 N N . PHE B 1 203 ? 12.305 -11.43 -8.273 1 95.69 203 PHE B N 1
ATOM 3293 C CA . PHE B 1 203 ? 11.094 -10.828 -8.812 1 95.69 203 PHE B CA 1
ATOM 3294 C C . PHE B 1 203 ? 11.289 -10.438 -10.273 1 95.69 203 PHE B C 1
ATOM 3296 O O . PHE B 1 203 ? 10.375 -10.594 -11.086 1 95.69 203 PHE B O 1
ATOM 3303 N N . ALA B 1 204 ? 12.461 -9.883 -10.594 1 94.06 204 ALA B N 1
ATOM 3304 C CA . ALA B 1 204 ? 12.734 -9.492 -11.969 1 94.06 204 ALA B CA 1
ATOM 3305 C C . ALA B 1 204 ? 12.625 -10.688 -12.914 1 94.06 204 ALA B C 1
ATOM 3307 O O . ALA B 1 204 ? 12.047 -10.578 -14 1 94.06 204 ALA B O 1
ATOM 3308 N N . HIS B 1 205 ? 13.148 -11.82 -12.492 1 92.69 205 HIS B N 1
ATOM 3309 C CA . HIS B 1 205 ? 13.062 -13.039 -13.289 1 92.69 205 HIS B CA 1
ATOM 3310 C C . HIS B 1 205 ? 11.625 -13.531 -13.391 1 92.69 205 HIS B C 1
ATOM 3312 O O . HIS B 1 205 ? 11.211 -14.039 -14.438 1 92.69 205 HIS B O 1
ATOM 3318 N N . GLY B 1 206 ? 10.906 -13.398 -12.273 1 90.69 206 GLY B N 1
ATOM 3319 C CA . GLY B 1 206 ? 9.5 -13.766 -12.305 1 90.69 206 GLY B CA 1
ATOM 3320 C C . GLY B 1 206 ? 8.688 -12.945 -13.289 1 90.69 206 GLY B C 1
ATOM 3321 O O . GLY B 1 206 ? 7.836 -13.484 -14 1 90.69 206 GLY B O 1
ATOM 3322 N N . LEU B 1 207 ? 8.938 -11.625 -13.305 1 87.88 207 LEU B N 1
ATOM 3323 C CA . LEU B 1 207 ? 8.234 -10.742 -14.234 1 87.88 207 LEU B CA 1
ATOM 3324 C C . LEU B 1 207 ? 8.539 -11.117 -15.68 1 87.88 207 LEU B C 1
ATOM 3326 O O . LEU B 1 207 ? 7.633 -11.156 -16.516 1 87.88 207 LEU B O 1
ATOM 3330 N N . GLU B 1 208 ? 9.789 -11.406 -15.961 1 87.44 208 GLU B N 1
ATOM 3331 C CA . GLU B 1 208 ? 10.195 -11.82 -17.297 1 87.44 208 GLU B CA 1
ATOM 3332 C C . GLU B 1 208 ? 9.477 -13.094 -17.719 1 87.44 208 GLU B C 1
ATOM 3334 O O . GLU B 1 208 ? 9.109 -13.25 -18.891 1 87.44 208 GLU B O 1
ATOM 3339 N N . ALA B 1 209 ? 9.273 -13.969 -16.797 1 84.25 209 ALA B N 1
ATOM 3340 C CA . ALA B 1 209 ? 8.641 -15.258 -17.062 1 84.25 209 ALA B CA 1
ATOM 3341 C C . ALA B 1 209 ? 7.133 -15.102 -17.25 1 84.25 209 ALA B C 1
ATOM 3343 O O . ALA B 1 209 ? 6.488 -15.938 -17.891 1 84.25 209 ALA B O 1
ATOM 3344 N N . ALA B 1 210 ? 6.543 -14.078 -16.625 1 77.44 210 ALA B N 1
ATOM 3345 C CA . ALA B 1 210 ? 5.102 -13.844 -16.719 1 77.44 210 ALA B CA 1
ATOM 3346 C C . ALA B 1 210 ? 4.723 -13.211 -18.047 1 77.44 210 ALA B C 1
ATOM 3348 O O . ALA B 1 210 ? 3.564 -13.273 -18.469 1 77.44 210 ALA B O 1
ATOM 3349 N N . GLY B 1 211 ? 5.586 -12.438 -18.656 1 71.38 211 GLY B N 1
ATOM 3350 C CA . GLY B 1 211 ? 5.344 -11.844 -19.953 1 71.38 211 GLY B CA 1
ATOM 3351 C C . GLY B 1 211 ? 5.621 -12.797 -21.109 1 71.38 211 GLY B C 1
ATOM 3352 O O . GLY B 1 211 ? 4.801 -12.93 -22.016 1 71.38 211 GLY B O 1
#

Foldseek 3Di:
DPPPPPPDDDPLVVLLVVVLVCLLVCVAAAFDADDLVVSCVVVVHDSVSVVVSLVVCVVLVQWDQDVVRGIHGHDADLVNLVVLLQVLLVLLLQLLLLCLQDPDPVLLVVLVVLLVQLVVCLVPLVSNVVSVVVSSLSSNVSSPDVVSSSNNVSSVSVNSSDPFFLSPAPPLSVVLSVLSVQLSVSSVVSNSVSNSVSSSVSSVSSSVSRD/DPPPPPPDDDPLVVLLVVVLVCLLVCVAAAFDADDLVVSCVVVVHDSVSVVVSLVVCVVLVQWDQDVVRGIHGHDADLVNLVVLLQVLLVLLLQLLLLCLQDPDPVLLVVLVVLLVQLVVCLVPLVSNVVSVVVSSLSSNVSSPDVVSSSNNVSSVSVNSSDPFFLCPAPPLSVVLSVLSVQLSVSSVVSNSVSNSVSSSVSSVSSSVSRD

Radius of gyration: 22.88 Å; Cα contacts (8 Å, |Δi|>4): 506; chains: 2; bounding box: 55×64×40 Å

Solvent-accessible surface area (backbone atoms only — not comparable to full-atom values): 22081 Å² total; per-residue (Å²): 130,83,71,78,69,72,70,83,65,56,68,29,56,52,47,30,50,53,51,50,50,33,41,65,71,53,76,44,40,67,60,35,74,57,59,60,69,62,52,21,59,75,69,71,49,62,59,60,45,50,51,33,14,48,38,46,37,32,69,43,51,50,26,40,79,39,89,97,72,46,42,24,30,39,67,79,53,72,64,50,50,52,47,49,50,49,50,47,25,52,55,53,14,52,22,40,17,48,29,20,68,62,56,48,73,68,54,50,51,52,52,50,50,48,49,54,53,32,64,72,18,72,90,36,63,70,56,24,51,54,40,53,51,48,52,56,52,48,36,38,58,70,38,65,36,71,68,58,47,50,53,46,53,29,49,54,56,41,52,52,71,45,86,61,52,27,68,72,37,88,65,32,57,63,52,50,50,53,35,50,49,52,25,49,52,22,38,73,66,44,31,29,69,57,17,24,53,34,38,34,49,46,41,53,53,39,53,63,47,41,105,132,84,73,77,71,73,70,82,65,56,67,28,56,52,48,31,51,54,51,51,49,33,42,66,71,53,76,46,40,66,63,35,75,57,60,59,68,62,51,20,58,74,70,72,48,62,57,62,46,50,52,34,14,48,37,45,36,33,69,45,51,51,28,41,79,39,89,99,72,46,43,24,30,38,67,79,51,74,66,50,52,52,47,51,50,51,50,48,25,53,53,53,12,51,23,40,17,48,28,20,69,64,57,48,72,69,55,50,50,51,53,52,51,49,49,53,53,34,66,71,18,73,91,35,63,70,57,25,51,54,41,53,51,46,51,57,51,48,36,35,57,69,40,67,37,71,67,58,47,50,53,49,54,30,50,54,56,42,52,53,71,46,87,61,54,28,69,72,35,88,66,31,57,63,51,50,51,55,37,50,50,50,27,50,52,21,39,74,67,46,31,29,67,56,16,25,52,35,38,35,50,46,40,54,54,39,53,62,47,42,105

Secondary structure (DSSP, 8-state):
----------HHHHHHHHHHHHHHTTSS-TT-B--HHHHHHHHT--HHHHHHHHHHHHHHTSEEEETTTEEEEPP--HHHHHHHHHHHHHHHHHHHHHHHHH--HHHHHHHHHHHHHHHHTTT-HHHHHHHHHHHHHHHHHHHT-HHHHHHHHHHHHHHTTSS--GGGSTTHHHHHHHHHHHHHHHHHTT-HHHHHHHHHHHHHHHHHHH-/----------HHHHHHHHHHHHHHTTSS-TT-B--HHHHHHHHT--HHHHHHHHHHHHHHTSEEEETTTEEEEPP--HHHHHHHHHHHHHHHHHHHHHHHHH--HHHHHHHHHHHHHHHHTTT-HHHHHHHHHHHHHHHHHHHT-HHHHHHHHHHHHHHTTSS--GGGSTTHHHHHHHHHHHHHHHHHTT-HHHHHHHHHHHHHHHHHHH-